Protein AF-A0A249SMS3-F1 (afdb_monomer_lite)

Radius of gyration: 42.86 Å; chains: 1; bounding box: 150×42×108 Å

Organism: NCBI:txid216427

pLDDT: mean 73.39, std 20.38, range [27.14, 96.44]

Structure (mmCIF, N/CA/C/O backbone):
data_AF-A0A249SMS3-F1
#
_entry.id   AF-A0A249SMS3-F1
#
loop_
_atom_site.group_PDB
_atom_site.id
_atom_site.type_symbol
_atom_site.label_atom_id
_atom_site.label_alt_id
_atom_site.label_comp_id
_atom_site.label_asym_id
_atom_site.label_entity_id
_atom_site.label_seq_id
_atom_site.pdbx_PDB_ins_code
_atom_site.Cartn_x
_atom_site.Cartn_y
_atom_site.Cartn_z
_atom_site.occupancy
_atom_site.B_iso_or_equiv
_atom_site.auth_seq_id
_atom_site.auth_comp_id
_atom_site.auth_asym_id
_atom_site.auth_atom_id
_atom_site.pdbx_PDB_model_num
ATOM 1 N N . MET A 1 1 ? 109.674 7.952 -11.706 1.00 45.69 1 MET A N 1
ATOM 2 C CA . MET A 1 1 ? 108.331 7.455 -11.327 1.00 45.69 1 MET A CA 1
ATOM 3 C C . MET A 1 1 ? 107.327 8.603 -11.365 1.00 45.69 1 MET A C 1
ATOM 5 O O . MET A 1 1 ? 107.267 9.386 -10.432 1.00 45.69 1 MET A O 1
ATOM 9 N N . LYS A 1 2 ? 106.579 8.745 -12.463 1.00 44.25 2 LYS A N 1
ATOM 10 C CA . LYS A 1 2 ? 105.416 9.639 -12.585 1.00 44.25 2 LYS A CA 1
ATOM 11 C C . LYS A 1 2 ? 104.343 8.857 -13.345 1.00 44.25 2 LYS A C 1
ATOM 13 O O . LYS A 1 2 ? 104.218 9.003 -14.556 1.00 44.25 2 LYS A O 1
ATOM 18 N N . LEU A 1 3 ? 103.621 7.968 -12.655 1.00 44.75 3 LEU A N 1
ATOM 19 C CA . LEU A 1 3 ? 102.312 7.555 -13.164 1.00 44.75 3 LEU A CA 1
ATOM 20 C C . LEU A 1 3 ? 101.447 8.816 -13.126 1.00 44.75 3 LEU A C 1
ATOM 22 O O . LEU A 1 3 ? 101.232 9.390 -12.060 1.00 44.75 3 LEU A O 1
ATOM 26 N N . SER A 1 4 ? 101.085 9.322 -14.303 1.00 55.12 4 SER A N 1
ATOM 27 C CA . SER A 1 4 ? 100.486 10.643 -14.439 1.00 55.12 4 SER A CA 1
ATOM 28 C C . SER A 1 4 ? 99.116 10.680 -13.761 1.00 55.12 4 SER A C 1
ATOM 30 O O . SER A 1 4 ? 98.306 9.762 -13.881 1.00 55.12 4 SER A O 1
ATOM 32 N N . PHE A 1 5 ? 98.854 11.777 -13.056 1.00 55.62 5 PHE A N 1
ATOM 33 C CA . PHE A 1 5 ? 97.565 12.138 -12.459 1.00 55.62 5 PHE A CA 1
ATOM 34 C C . PHE A 1 5 ? 96.371 11.882 -13.408 1.00 55.62 5 PHE A C 1
ATOM 36 O O . PHE A 1 5 ? 95.295 11.475 -12.979 1.00 55.62 5 PHE A O 1
ATOM 43 N N . ILE A 1 6 ? 96.599 12.000 -14.719 1.00 56.88 6 ILE A N 1
ATOM 44 C CA . ILE A 1 6 ? 95.637 11.722 -15.792 1.00 56.88 6 ILE A CA 1
ATOM 45 C C . ILE A 1 6 ? 95.166 10.256 -15.788 1.00 56.88 6 ILE A C 1
ATOM 47 O O . ILE A 1 6 ? 93.978 9.996 -15.976 1.00 56.88 6 ILE A O 1
ATOM 51 N N . THR A 1 7 ? 96.055 9.289 -15.551 1.00 60.09 7 THR A N 1
ATOM 52 C CA . THR A 1 7 ? 95.694 7.863 -15.495 1.00 60.09 7 THR A CA 1
ATOM 53 C C . THR A 1 7 ? 94.833 7.564 -14.269 1.00 60.09 7 THR A C 1
ATOM 55 O O . THR A 1 7 ? 93.869 6.805 -14.357 1.00 60.09 7 THR A O 1
ATOM 58 N N . TRP A 1 8 ? 95.113 8.217 -13.138 1.00 63.22 8 TRP A N 1
ATOM 59 C CA . TRP A 1 8 ? 94.315 8.077 -11.919 1.00 63.22 8 TRP A CA 1
ATOM 60 C C . TRP A 1 8 ? 92.911 8.683 -12.083 1.00 63.22 8 TRP A C 1
ATOM 62 O O . TRP A 1 8 ? 91.918 8.010 -11.807 1.00 63.22 8 TRP A O 1
ATOM 72 N N . VAL A 1 9 ? 92.810 9.889 -12.655 1.00 52.91 9 VAL A N 1
ATOM 73 C CA . VAL A 1 9 ? 91.525 10.557 -12.938 1.00 52.91 9 VAL A CA 1
ATOM 74 C C . VAL A 1 9 ? 90.678 9.762 -13.940 1.00 52.91 9 VAL A C 1
ATOM 76 O O . VAL A 1 9 ? 89.487 9.559 -13.705 1.00 52.91 9 VAL A O 1
ATOM 79 N N . LYS A 1 10 ? 91.272 9.221 -15.015 1.00 52.94 10 LYS A N 1
ATOM 80 C CA . LYS A 1 10 ? 90.552 8.349 -15.967 1.00 52.94 10 LYS A CA 1
ATOM 81 C C . LYS A 1 10 ? 90.029 7.073 -15.310 1.00 52.94 10 LYS A C 1
ATOM 83 O O . LYS A 1 10 ? 88.920 6.635 -15.611 1.00 52.94 10 LYS A O 1
ATOM 88 N N . THR A 1 11 ? 90.803 6.491 -14.396 1.00 61.78 11 THR A N 1
ATOM 89 C CA . THR A 1 11 ? 90.387 5.282 -13.674 1.00 61.78 11 THR A CA 1
ATOM 90 C C . THR A 1 11 ? 89.226 5.589 -12.730 1.00 61.78 11 THR A C 1
ATOM 92 O O . THR A 1 11 ? 88.257 4.835 -12.703 1.00 61.78 11 THR A O 1
ATOM 95 N N . LEU A 1 12 ? 89.270 6.727 -12.028 1.00 52.09 12 LEU A N 1
ATOM 96 C CA . LEU A 1 12 ? 88.206 7.178 -11.131 1.00 52.09 12 LEU A CA 1
ATOM 97 C C . LEU A 1 12 ? 86.899 7.486 -11.883 1.00 52.09 12 LEU A C 1
ATOM 99 O O . LEU A 1 12 ? 85.836 7.032 -11.464 1.00 52.09 12 LEU A O 1
ATOM 103 N N . IL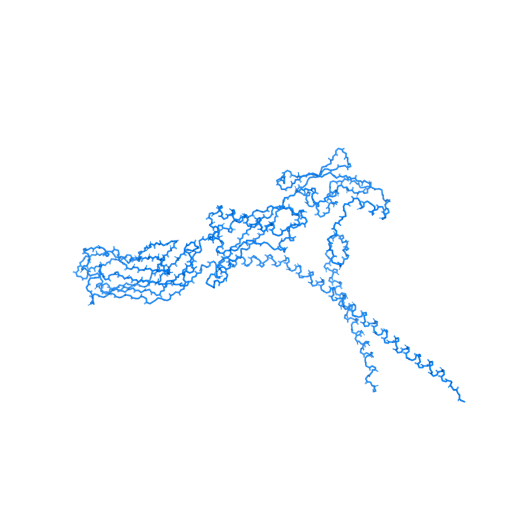E A 1 13 ? 86.976 8.178 -13.026 1.00 50.81 13 ILE A N 1
ATOM 104 C CA . ILE A 1 13 ? 85.814 8.483 -13.878 1.00 50.81 13 ILE A CA 1
ATOM 105 C C . ILE A 1 13 ? 85.187 7.196 -14.426 1.00 50.81 13 ILE A C 1
ATOM 107 O O . ILE A 1 13 ? 83.972 7.029 -14.346 1.00 50.81 13 ILE A O 1
ATOM 111 N N . ASN A 1 14 ? 85.993 6.240 -14.898 1.00 51.09 14 ASN A N 1
ATOM 112 C CA . ASN A 1 14 ? 85.477 4.946 -15.351 1.00 51.09 14 ASN A CA 1
ATOM 113 C C . ASN A 1 14 ? 84.823 4.146 -14.217 1.00 51.09 14 ASN A C 1
ATOM 115 O O . ASN A 1 14 ? 83.820 3.472 -14.444 1.00 51.09 14 ASN A O 1
ATOM 119 N N . LEU A 1 15 ? 85.343 4.227 -12.991 1.00 53.06 15 LEU A N 1
ATOM 120 C CA . LEU A 1 15 ? 84.762 3.548 -11.830 1.00 53.06 15 LEU A CA 1
ATOM 121 C C . LEU A 1 15 ? 83.429 4.178 -11.403 1.00 53.06 15 LEU A C 1
ATOM 123 O O . LEU A 1 15 ? 82.490 3.457 -11.056 1.00 53.06 15 LEU A O 1
ATOM 127 N N . LEU A 1 16 ? 83.330 5.508 -11.476 1.00 44.56 16 LEU A N 1
ATOM 128 C CA . LEU A 1 16 ? 82.106 6.257 -11.199 1.00 44.56 16 LEU A CA 1
ATOM 129 C C . LEU A 1 16 ? 81.044 6.015 -12.271 1.00 44.56 16 LEU A C 1
ATOM 131 O O . LEU A 1 16 ? 79.923 5.667 -11.917 1.00 44.56 16 LEU A O 1
ATOM 135 N N . LEU A 1 17 ? 81.401 6.075 -13.557 1.00 43.19 17 LEU A N 1
ATOM 136 C CA . LEU A 1 17 ? 80.495 5.755 -14.664 1.00 43.19 17 LEU A CA 1
ATOM 137 C C . LEU A 1 17 ? 80.003 4.309 -14.577 1.00 43.19 17 LEU A C 1
ATOM 139 O O . LEU A 1 17 ? 78.809 4.061 -14.692 1.00 43.19 17 LEU A O 1
ATOM 143 N N . LYS A 1 18 ? 80.883 3.349 -14.273 1.00 50.62 18 LYS A N 1
ATOM 144 C CA . LYS A 1 18 ? 80.493 1.940 -14.120 1.00 50.62 18 LYS A CA 1
ATOM 145 C C . LYS A 1 18 ? 79.547 1.720 -12.931 1.00 50.62 18 LYS A C 1
ATOM 147 O O . LYS A 1 18 ? 78.645 0.892 -13.026 1.00 50.62 18 LYS A O 1
ATOM 152 N N . LYS A 1 19 ? 79.698 2.479 -11.835 1.00 52.94 19 LYS A N 1
ATOM 153 C CA . LYS A 1 19 ? 78.732 2.497 -10.717 1.00 52.94 19 LYS A CA 1
ATOM 154 C C . LYS A 1 19 ? 77.411 3.177 -11.097 1.00 52.94 19 LYS A C 1
ATOM 156 O O . LYS A 1 19 ? 76.359 2.696 -10.683 1.00 52.94 19 LYS A O 1
ATOM 161 N N . LEU A 1 20 ? 77.455 4.247 -11.892 1.00 44.97 20 LEU A N 1
ATOM 162 C CA . LEU A 1 20 ? 76.277 4.999 -12.336 1.00 44.97 20 LEU A CA 1
ATOM 163 C C . LEU A 1 20 ? 75.428 4.186 -13.323 1.00 44.97 20 LEU A C 1
ATOM 165 O O . LEU A 1 20 ? 74.230 4.042 -13.111 1.00 44.97 20 LEU A O 1
ATOM 169 N N . PHE A 1 21 ? 76.052 3.560 -14.327 1.00 44.38 21 PHE A N 1
ATOM 170 C CA . PHE A 1 21 ? 75.379 2.679 -15.290 1.00 44.38 21 PHE A CA 1
ATOM 171 C C . PHE A 1 21 ? 74.795 1.427 -14.632 1.00 44.38 21 PHE A C 1
ATOM 173 O O . PHE A 1 21 ? 73.717 0.978 -15.014 1.00 44.38 21 PHE A O 1
ATOM 180 N N . LYS A 1 22 ? 75.456 0.890 -13.599 1.00 55.53 22 LYS A N 1
ATOM 181 C CA . LYS A 1 22 ? 74.915 -0.230 -12.825 1.00 55.53 22 LYS A CA 1
ATOM 182 C C . LYS A 1 22 ? 73.661 0.173 -12.035 1.00 55.53 22 LYS A C 1
ATOM 184 O O . LYS A 1 22 ? 72.674 -0.550 -12.083 1.00 55.53 22 LYS A O 1
ATOM 189 N N . LYS A 1 23 ? 73.668 1.347 -11.387 1.00 52.16 23 LYS A N 1
ATOM 190 C CA . LYS A 1 23 ? 72.482 1.891 -10.702 1.00 52.16 23 LYS A CA 1
ATOM 191 C C . LYS A 1 23 ? 71.347 2.241 -11.671 1.00 52.16 23 LYS A C 1
ATOM 193 O O . LYS A 1 23 ? 70.197 1.973 -11.357 1.00 52.16 23 LYS A O 1
ATOM 198 N N . LEU A 1 24 ? 71.653 2.791 -12.848 1.00 47.84 24 LEU A N 1
ATOM 199 C CA . LEU A 1 24 ? 70.661 3.078 -13.896 1.00 47.84 24 LEU A CA 1
ATOM 200 C C . LEU A 1 24 ? 70.004 1.801 -14.436 1.00 47.84 24 LEU A C 1
ATOM 202 O O . LEU A 1 24 ? 68.786 1.770 -14.579 1.00 47.84 24 LEU A O 1
ATOM 206 N N . GLY A 1 25 ? 70.778 0.735 -14.659 1.00 51.03 25 GLY A N 1
ATOM 207 C CA . GLY A 1 25 ? 70.236 -0.571 -15.046 1.00 51.03 25 GLY A CA 1
ATOM 208 C C . GLY A 1 25 ? 69.362 -1.202 -13.955 1.00 51.03 25 GLY A C 1
ATOM 209 O O . GLY A 1 25 ? 68.312 -1.759 -14.256 1.00 51.03 25 GLY A O 1
ATOM 210 N N . GLU A 1 26 ? 69.743 -1.068 -12.680 1.00 51.19 26 GLU A N 1
ATOM 211 C CA . GLU A 1 26 ? 68.935 -1.535 -11.541 1.00 51.19 26 GLU A CA 1
ATOM 212 C C . GLU A 1 26 ? 67.618 -0.740 -11.402 1.00 51.19 26 GLU A C 1
ATOM 214 O O . GLU A 1 26 ? 66.574 -1.338 -11.148 1.00 51.19 26 GLU A O 1
ATOM 219 N N . ILE A 1 27 ? 67.633 0.576 -11.656 1.00 51.16 27 ILE A N 1
ATOM 220 C CA . ILE A 1 27 ? 66.433 1.437 -11.655 1.00 51.16 27 ILE A CA 1
ATOM 221 C C . ILE A 1 27 ? 65.504 1.116 -12.836 1.00 51.16 27 ILE A C 1
ATOM 223 O O . ILE A 1 27 ? 64.293 1.042 -12.650 1.00 51.16 27 ILE A O 1
ATOM 227 N N . GLN A 1 28 ? 66.044 0.875 -14.036 1.00 46.78 28 GLN A N 1
ATOM 228 C CA . GLN A 1 28 ? 65.245 0.481 -15.204 1.00 46.78 28 GLN A CA 1
ATOM 229 C C . GLN A 1 28 ? 64.568 -0.880 -15.008 1.00 46.78 28 GLN A C 1
ATOM 231 O O . GLN A 1 28 ? 63.399 -1.038 -15.351 1.00 46.78 28 GLN A O 1
ATOM 236 N N . VAL A 1 29 ? 65.265 -1.846 -14.400 1.00 50.53 29 VAL A N 1
ATOM 237 C CA . VAL A 1 29 ? 64.677 -3.146 -14.041 1.00 50.53 29 VAL A CA 1
ATOM 238 C C . VAL A 1 29 ? 63.591 -2.982 -12.972 1.00 50.53 29 VAL A C 1
ATOM 240 O O . VAL A 1 29 ? 62.554 -3.633 -13.060 1.00 50.53 29 VAL A O 1
ATOM 243 N N . PHE A 1 30 ? 63.782 -2.089 -11.998 1.00 43.78 30 PHE A N 1
ATOM 244 C CA . PHE A 1 30 ? 62.780 -1.802 -10.967 1.00 43.78 30 PHE A CA 1
ATOM 245 C C . PHE A 1 30 ? 61.516 -1.133 -11.541 1.00 43.78 30 PHE A C 1
ATOM 247 O O . PHE A 1 30 ? 60.407 -1.544 -11.210 1.00 43.78 30 PHE A O 1
ATOM 254 N N . LEU A 1 31 ? 61.669 -0.172 -12.460 1.00 45.03 31 LEU A N 1
ATOM 255 C CA . LEU A 1 31 ? 60.552 0.470 -13.170 1.00 45.03 31 LEU A CA 1
ATOM 256 C C . LEU A 1 31 ? 59.789 -0.511 -14.069 1.00 45.03 31 LEU A C 1
ATOM 258 O O . LEU A 1 31 ? 58.562 -0.484 -14.092 1.00 45.03 31 LEU A O 1
ATOM 262 N N . LEU A 1 32 ? 60.496 -1.422 -14.747 1.00 47.72 32 LEU A N 1
ATOM 263 C CA . LEU A 1 32 ? 59.873 -2.515 -15.498 1.00 47.72 32 LEU A CA 1
ATOM 264 C C . LEU A 1 32 ? 59.049 -3.423 -14.576 1.00 47.72 32 LEU A C 1
ATOM 266 O O . LEU A 1 32 ? 57.914 -3.741 -14.908 1.00 47.72 32 LEU A O 1
ATOM 270 N N . ILE A 1 33 ? 59.566 -3.803 -13.404 1.00 51.22 33 ILE A N 1
ATOM 271 C CA . ILE A 1 33 ? 58.821 -4.632 -12.440 1.00 51.22 33 ILE A CA 1
ATOM 272 C C . ILE A 1 33 ? 57.549 -3.921 -11.953 1.00 51.22 33 ILE A C 1
ATOM 274 O O . ILE A 1 33 ? 56.513 -4.571 -11.840 1.00 51.22 33 ILE A O 1
ATOM 278 N N . ILE A 1 34 ? 57.598 -2.606 -11.712 1.00 48.22 34 ILE A N 1
ATOM 279 C CA . ILE A 1 34 ? 56.418 -1.817 -11.319 1.00 48.22 34 ILE A CA 1
ATOM 280 C C . ILE A 1 34 ? 55.401 -1.744 -12.465 1.00 48.22 34 ILE A C 1
ATOM 282 O O . ILE A 1 34 ? 54.234 -2.052 -12.245 1.00 48.22 34 ILE A O 1
ATOM 286 N N . MET A 1 35 ? 55.833 -1.432 -13.693 1.00 46.22 35 MET A N 1
ATOM 287 C CA . MET A 1 35 ? 54.940 -1.390 -14.861 1.00 46.22 35 MET A CA 1
ATOM 288 C C . MET A 1 35 ? 54.273 -2.742 -15.138 1.00 46.22 35 MET A C 1
ATOM 290 O O . MET A 1 35 ? 53.069 -2.801 -15.376 1.00 46.22 35 MET A O 1
ATOM 294 N N . TRP A 1 36 ? 55.031 -3.841 -15.087 1.00 50.03 36 TRP A N 1
ATOM 295 C CA . TRP A 1 36 ? 54.475 -5.186 -15.253 1.00 50.03 36 TRP A CA 1
ATOM 296 C C . TRP A 1 36 ? 53.565 -5.580 -14.082 1.00 50.03 36 TRP A C 1
ATOM 298 O O . TRP A 1 36 ? 52.571 -6.273 -14.295 1.00 50.03 36 TRP A O 1
ATOM 308 N N . GLY A 1 37 ? 53.865 -5.111 -12.867 1.00 49.41 37 GLY A N 1
ATOM 309 C CA . GLY A 1 37 ? 53.006 -5.257 -11.694 1.00 49.41 37 GLY A CA 1
ATOM 310 C C . GLY A 1 37 ? 51.650 -4.575 -11.877 1.00 49.41 37 GLY A C 1
ATOM 311 O O . GLY A 1 37 ? 50.627 -5.224 -11.673 1.00 49.41 37 GLY A O 1
ATOM 312 N N . ASP A 1 38 ? 51.634 -3.323 -12.340 1.00 47.28 38 ASP A N 1
ATOM 313 C CA . ASP A 1 38 ? 50.405 -2.563 -12.609 1.00 47.28 38 ASP A CA 1
ATOM 314 C C . ASP A 1 38 ? 49.567 -3.186 -13.730 1.00 47.28 38 ASP A C 1
ATOM 316 O O . ASP A 1 38 ? 48.347 -3.299 -13.603 1.00 47.28 38 ASP A O 1
ATOM 320 N N . ILE A 1 39 ? 50.203 -3.653 -14.810 1.00 54.12 39 ILE A N 1
ATOM 321 C CA . ILE A 1 39 ? 49.509 -4.351 -15.904 1.00 54.12 39 ILE A CA 1
ATOM 322 C C . ILE A 1 39 ? 48.870 -5.649 -15.391 1.00 54.12 39 ILE A C 1
ATOM 324 O O . ILE A 1 39 ? 47.701 -5.915 -15.668 1.00 54.12 39 ILE A O 1
ATOM 328 N N . MET A 1 40 ? 49.598 -6.439 -14.595 1.00 53.28 40 MET A N 1
ATOM 329 C CA . MET A 1 40 ? 49.057 -7.665 -14.001 1.00 53.28 40 MET A CA 1
ATOM 330 C C . MET A 1 40 ? 47.921 -7.372 -13.014 1.00 53.28 40 MET A C 1
ATOM 332 O O . MET A 1 40 ? 46.937 -8.110 -12.991 1.00 53.28 40 MET A O 1
ATOM 336 N N . LEU A 1 41 ? 48.006 -6.282 -12.245 1.00 54.97 41 LEU A N 1
ATOM 337 C CA . LEU A 1 41 ? 46.949 -5.867 -11.321 1.00 54.97 41 LEU A CA 1
ATOM 338 C C . LEU A 1 41 ? 45.671 -5.470 -12.071 1.00 54.97 41 LEU A C 1
ATOM 340 O O . LEU A 1 41 ? 44.586 -5.909 -11.695 1.00 54.97 41 LEU A O 1
ATOM 344 N N . LYS A 1 42 ? 45.802 -4.705 -13.165 1.00 52.22 42 LYS A N 1
ATOM 345 C CA . LYS A 1 42 ? 44.684 -4.322 -14.044 1.00 52.22 42 LYS A CA 1
ATOM 346 C C . LYS A 1 42 ? 44.024 -5.542 -14.688 1.00 52.22 42 LYS A C 1
ATOM 348 O O . LYS A 1 42 ? 42.802 -5.648 -14.665 1.00 52.22 42 LYS A O 1
ATOM 353 N N . ILE A 1 43 ? 44.810 -6.508 -15.172 1.00 59.06 43 ILE A N 1
ATOM 354 C CA . ILE A 1 43 ? 44.292 -7.769 -15.731 1.00 59.06 43 ILE A CA 1
ATOM 355 C C . ILE A 1 43 ? 43.533 -8.573 -14.665 1.00 59.06 43 ILE A C 1
ATOM 357 O O . ILE A 1 43 ? 42.436 -9.061 -14.931 1.00 59.06 43 ILE A O 1
ATOM 361 N N . ILE A 1 44 ? 44.066 -8.679 -13.442 1.00 61.50 44 ILE A N 1
ATOM 362 C CA . ILE A 1 44 ? 43.368 -9.331 -12.322 1.00 61.50 44 ILE A CA 1
ATOM 363 C C . ILE A 1 44 ? 42.052 -8.603 -12.009 1.00 61.50 44 ILE A C 1
ATOM 365 O O . ILE A 1 44 ? 41.032 -9.258 -11.802 1.00 61.50 44 ILE A O 1
ATOM 369 N N . PHE A 1 45 ? 42.040 -7.268 -12.036 1.00 52.31 45 PHE A N 1
ATOM 370 C CA . PHE A 1 45 ? 40.836 -6.467 -11.804 1.00 52.31 45 PHE A CA 1
ATOM 371 C C . PHE A 1 45 ? 39.772 -6.671 -12.893 1.00 52.31 45 PHE A C 1
ATOM 373 O O . PHE A 1 45 ? 38.594 -6.832 -12.570 1.00 52.31 45 PHE A O 1
ATOM 380 N N . ILE A 1 46 ? 40.175 -6.742 -14.167 1.00 57.09 46 ILE A N 1
ATOM 381 C CA . ILE A 1 46 ? 39.297 -7.049 -15.313 1.00 57.09 46 ILE A CA 1
ATOM 382 C C . ILE A 1 46 ? 38.710 -8.462 -15.186 1.00 57.09 46 ILE A C 1
ATOM 384 O O . ILE A 1 46 ? 37.524 -8.683 -15.430 1.00 57.09 46 ILE A O 1
ATOM 388 N N . ILE A 1 47 ? 39.515 -9.431 -14.745 1.00 57.41 47 ILE A N 1
ATOM 389 C CA . ILE A 1 47 ? 39.053 -10.803 -14.516 1.00 57.41 47 ILE A CA 1
ATOM 390 C C . ILE A 1 47 ? 38.038 -10.838 -13.362 1.00 57.41 47 ILE A C 1
ATOM 392 O O . ILE A 1 47 ? 36.956 -11.401 -13.521 1.00 57.41 47 ILE A O 1
ATOM 396 N N . ILE A 1 48 ? 38.335 -10.197 -12.226 1.00 55.62 48 ILE A N 1
ATOM 397 C CA . ILE A 1 48 ? 37.424 -10.129 -11.071 1.00 55.62 48 ILE A CA 1
ATOM 398 C C . ILE A 1 48 ? 36.105 -9.434 -11.447 1.00 55.62 48 ILE A C 1
ATOM 400 O O . ILE A 1 48 ? 35.041 -9.935 -11.085 1.00 55.62 48 ILE A O 1
ATOM 404 N N . SER A 1 49 ? 36.146 -8.341 -12.212 1.00 46.56 49 SER A N 1
ATOM 405 C CA . SER A 1 49 ? 34.948 -7.610 -12.667 1.00 46.56 49 SER A CA 1
ATOM 406 C C . SER A 1 49 ? 34.115 -8.382 -13.704 1.00 46.56 49 SER A C 1
ATOM 408 O O . SER A 1 49 ? 32.880 -8.346 -13.667 1.00 46.56 49 SER A O 1
ATOM 410 N N . CYS A 1 50 ? 34.751 -9.178 -14.567 1.00 44.16 50 CYS A N 1
ATOM 411 C CA . CYS A 1 50 ? 34.053 -10.143 -15.422 1.00 44.16 50 CYS A CA 1
ATOM 412 C C . CYS A 1 50 ? 33.348 -11.245 -14.601 1.00 44.16 50 CYS A C 1
ATOM 414 O O . CYS A 1 50 ? 32.232 -11.645 -14.932 1.00 44.16 50 CYS A O 1
ATOM 416 N N . PHE A 1 51 ? 33.953 -11.726 -13.509 1.00 46.28 51 PHE A N 1
ATOM 417 C CA . PHE A 1 51 ? 33.334 -12.745 -12.649 1.00 46.28 51 PHE A CA 1
ATOM 418 C C . PHE A 1 51 ? 32.224 -12.187 -11.743 1.00 46.28 51 PHE A C 1
ATOM 420 O O . PHE A 1 51 ? 31.228 -12.878 -11.516 1.00 46.28 51 PHE A O 1
ATOM 427 N N . THR A 1 52 ? 32.330 -10.944 -11.260 1.00 45.06 52 THR A N 1
ATOM 428 C CA . THR A 1 52 ? 31.259 -10.314 -10.467 1.00 45.06 52 THR A CA 1
ATOM 429 C C . THR A 1 52 ? 30.046 -9.953 -11.325 1.00 45.06 52 THR A C 1
ATOM 431 O O . THR A 1 52 ? 28.921 -10.215 -10.907 1.00 45.06 52 THR A O 1
ATOM 434 N N . SER A 1 53 ? 30.235 -9.468 -12.557 1.00 34.66 53 SER A N 1
ATOM 435 C CA . SER A 1 53 ? 29.130 -9.202 -13.500 1.00 34.66 53 SER A CA 1
ATOM 436 C C . SER A 1 53 ? 28.390 -10.472 -13.954 1.00 34.66 53 SER A C 1
ATOM 438 O O . SER A 1 53 ? 27.166 -10.450 -14.113 1.00 34.66 53 SER A O 1
ATOM 440 N N . LEU A 1 54 ? 29.088 -11.610 -14.075 1.00 40.09 54 LEU A N 1
ATOM 441 C CA . LEU A 1 54 ? 28.470 -12.914 -14.359 1.00 40.09 54 LEU A CA 1
ATOM 442 C C . LEU A 1 54 ? 27.665 -13.477 -13.174 1.00 40.09 54 LEU A C 1
ATOM 444 O O . LEU A 1 54 ? 26.619 -14.083 -13.405 1.00 40.09 54 LEU A O 1
ATOM 448 N N . ASN A 1 55 ? 28.086 -13.232 -11.927 1.00 29.12 55 ASN A N 1
ATOM 449 C CA . ASN A 1 55 ? 27.334 -13.639 -10.728 1.00 29.12 55 ASN A CA 1
ATOM 450 C C . ASN A 1 55 ? 26.130 -12.730 -10.418 1.00 29.12 55 ASN A C 1
ATOM 452 O O . ASN A 1 55 ? 25.143 -13.190 -9.844 1.00 29.12 55 ASN A O 1
ATOM 456 N N . ILE A 1 56 ? 26.159 -11.459 -10.835 1.00 39.25 56 ILE A N 1
ATOM 457 C CA . ILE A 1 56 ? 25.010 -10.549 -10.694 1.00 39.25 56 ILE A CA 1
ATOM 458 C C . ILE A 1 56 ? 23.849 -11.009 -11.591 1.00 39.25 56 ILE A C 1
ATOM 460 O O . ILE A 1 56 ? 22.693 -10.993 -11.176 1.00 39.25 56 ILE A O 1
ATOM 464 N N . ARG A 1 57 ? 24.120 -11.513 -12.802 1.00 33.53 57 ARG A N 1
ATOM 465 C CA . ARG A 1 57 ? 23.051 -11.895 -13.745 1.00 33.53 57 ARG A CA 1
ATOM 466 C C . ARG A 1 57 ? 22.287 -13.166 -13.345 1.00 33.53 57 ARG A C 1
ATOM 468 O O . ARG A 1 57 ? 21.145 -13.343 -13.771 1.00 33.53 57 ARG A O 1
ATOM 475 N N . THR A 1 58 ? 22.887 -14.039 -12.536 1.00 28.62 58 THR A N 1
ATOM 476 C CA . THR A 1 58 ? 22.284 -15.304 -12.080 1.00 28.62 58 THR A CA 1
ATOM 477 C C . 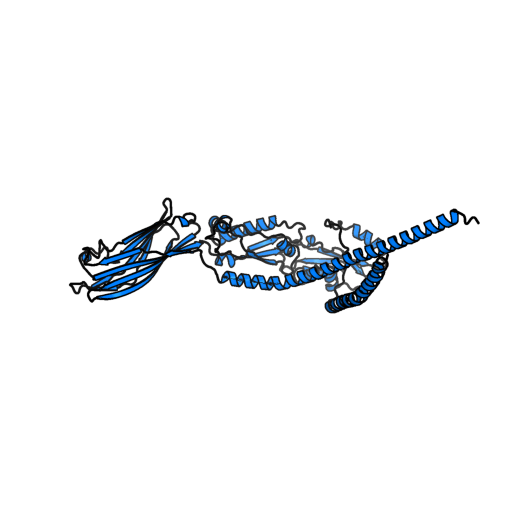THR A 1 58 ? 21.653 -15.217 -10.689 1.00 28.62 58 THR A C 1
ATOM 479 O O . THR A 1 58 ? 20.641 -15.884 -10.471 1.00 28.62 58 THR A O 1
ATOM 482 N N . ASN A 1 59 ? 22.151 -14.362 -9.787 1.00 27.58 59 ASN A N 1
ATOM 483 C CA . ASN A 1 59 ? 21.573 -14.206 -8.442 1.00 27.58 59 ASN A CA 1
ATOM 484 C C . ASN A 1 59 ? 20.441 -13.172 -8.357 1.00 27.58 59 ASN A C 1
ATOM 486 O O . ASN A 1 59 ? 19.511 -13.373 -7.579 1.00 27.58 59 ASN A O 1
ATOM 490 N N . VAL A 1 60 ? 20.404 -12.155 -9.230 1.00 37.28 60 VAL A N 1
ATOM 491 C CA . VAL A 1 60 ? 19.317 -11.149 -9.222 1.00 37.28 60 VAL A CA 1
ATOM 492 C C . VAL A 1 60 ? 17.935 -11.775 -9.458 1.00 37.28 60 VAL A C 1
ATOM 494 O O . VAL A 1 60 ? 16.942 -11.271 -8.950 1.00 37.28 60 VAL A O 1
ATOM 497 N N . LYS A 1 61 ? 17.838 -12.907 -10.174 1.00 34.59 61 LYS A N 1
ATOM 498 C CA . LYS A 1 61 ? 16.555 -13.610 -10.374 1.00 34.59 61 LYS A CA 1
ATOM 499 C C . LYS A 1 61 ? 16.119 -14.476 -9.190 1.00 34.59 61 LYS A C 1
ATOM 501 O O . LYS A 1 61 ? 14.927 -14.751 -9.088 1.00 34.59 61 LYS A O 1
ATOM 506 N N . LYS A 1 62 ? 17.042 -14.940 -8.341 1.00 34.16 62 LYS A N 1
ATOM 507 C CA . LYS A 1 62 ? 16.699 -15.777 -7.181 1.00 34.16 62 LYS A CA 1
ATOM 508 C C . LYS A 1 62 ? 16.385 -14.927 -5.957 1.00 34.16 62 LYS A C 1
ATOM 510 O O . LYS A 1 62 ? 15.331 -15.149 -5.374 1.00 34.16 62 LYS A O 1
ATOM 515 N N . ASP A 1 63 ? 17.199 -13.913 -5.672 1.00 32.53 63 ASP A N 1
ATOM 516 C CA . ASP A 1 63 ? 17.034 -13.084 -4.471 1.00 32.53 63 ASP A CA 1
ATOM 517 C C . ASP A 1 63 ? 15.759 -12.222 -4.531 1.00 32.53 63 ASP A C 1
ATOM 519 O O . ASP A 1 63 ? 15.009 -12.163 -3.558 1.00 32.53 63 ASP A O 1
ATOM 523 N N . LEU A 1 64 ? 15.409 -11.670 -5.707 1.00 38.69 64 LEU A N 1
ATOM 524 C CA . LEU A 1 64 ? 14.163 -10.901 -5.867 1.00 38.69 64 LEU A CA 1
ATOM 525 C C . LEU A 1 64 ? 12.910 -11.750 -5.605 1.00 38.69 64 LEU A C 1
ATOM 527 O O . LEU A 1 64 ? 11.930 -11.255 -5.060 1.00 38.69 64 LEU A O 1
ATOM 531 N N . VAL A 1 65 ? 12.900 -13.017 -6.030 1.00 38.03 65 VAL A N 1
ATOM 532 C CA . VAL A 1 65 ? 11.704 -13.871 -5.940 1.00 38.03 65 VAL A CA 1
ATOM 533 C C . VAL A 1 65 ? 11.493 -14.372 -4.509 1.00 38.03 65 VAL A C 1
ATOM 535 O O . VAL A 1 65 ? 10.346 -14.430 -4.062 1.00 38.03 65 VAL A O 1
ATOM 538 N N . THR A 1 66 ? 12.570 -14.665 -3.772 1.00 33.44 66 THR A N 1
ATOM 539 C CA . THR A 1 66 ? 12.498 -15.050 -2.354 1.00 33.44 66 THR A CA 1
ATOM 540 C C . THR A 1 66 ? 12.104 -13.891 -1.438 1.00 33.44 66 THR A C 1
ATOM 542 O O . THR A 1 66 ? 11.277 -14.097 -0.550 1.00 33.44 66 THR A O 1
ATOM 545 N N . ASP A 1 67 ? 12.588 -12.669 -1.682 1.00 40.06 67 ASP A N 1
ATOM 546 C CA . ASP A 1 67 ? 12.196 -11.497 -0.881 1.00 40.06 67 ASP A CA 1
ATOM 547 C C . ASP A 1 67 ? 10.720 -11.122 -1.097 1.00 40.06 67 ASP A C 1
ATOM 549 O O . ASP A 1 67 ? 9.994 -10.823 -0.148 1.00 40.06 67 ASP A O 1
ATOM 553 N N . ILE A 1 68 ? 10.228 -11.232 -2.336 1.00 45.88 68 ILE A N 1
ATOM 554 C CA . ILE A 1 68 ? 8.828 -10.942 -2.682 1.00 45.88 68 ILE A CA 1
ATOM 555 C C . ILE A 1 68 ? 7.852 -11.939 -2.033 1.00 45.88 68 ILE A C 1
ATOM 557 O O . ILE A 1 68 ? 6.750 -11.546 -1.647 1.00 45.88 68 ILE A O 1
ATOM 561 N N . GLN A 1 69 ? 8.209 -13.224 -1.943 1.00 40.94 69 GLN A N 1
ATOM 562 C CA . GLN A 1 69 ? 7.337 -14.239 -1.336 1.00 40.94 69 GLN A CA 1
ATOM 563 C C . GLN A 1 69 ? 7.301 -14.131 0.195 1.00 40.94 69 GLN A C 1
ATOM 565 O O . GLN A 1 69 ? 6.235 -14.310 0.781 1.00 40.94 69 GLN A O 1
ATOM 570 N N . ASN A 1 70 ? 8.418 -13.760 0.831 1.00 41.72 70 ASN A N 1
ATOM 571 C CA . ASN A 1 70 ? 8.483 -13.558 2.280 1.00 41.72 70 ASN A CA 1
ATOM 572 C C . ASN A 1 70 ? 7.781 -12.266 2.737 1.00 41.72 70 ASN A C 1
ATOM 574 O O . ASN A 1 70 ? 7.119 -12.274 3.772 1.00 41.72 70 ASN A O 1
ATOM 578 N N . GLU A 1 71 ? 7.853 -11.170 1.968 1.00 49.16 71 GLU A N 1
ATOM 579 C CA . GLU A 1 71 ? 7.142 -9.923 2.308 1.00 49.16 71 GLU A CA 1
ATOM 580 C C . GLU A 1 71 ? 5.614 -10.066 2.204 1.00 49.16 71 GLU A C 1
ATOM 582 O O . GLU A 1 71 ? 4.889 -9.439 2.974 1.00 49.16 71 GLU A O 1
ATOM 587 N N . LYS A 1 72 ? 5.110 -10.923 1.301 1.00 47.53 72 LYS A N 1
ATOM 588 C CA . LYS A 1 72 ? 3.669 -11.193 1.179 1.00 47.53 72 LYS A CA 1
ATOM 589 C C . LYS A 1 72 ? 3.088 -12.063 2.294 1.00 47.53 72 LYS A C 1
ATOM 591 O O . LYS A 1 72 ? 1.875 -12.098 2.458 1.00 47.53 72 LYS A O 1
ATOM 596 N N . ALA A 1 73 ? 3.910 -12.794 3.039 1.00 46.41 73 ALA A N 1
ATOM 597 C CA . ALA A 1 73 ? 3.424 -13.652 4.120 1.00 46.41 73 ALA A CA 1
ATOM 598 C C . ALA A 1 73 ? 3.162 -12.878 5.430 1.00 46.41 73 ALA A C 1
ATOM 600 O O . ALA A 1 73 ? 2.481 -13.397 6.307 1.00 46.41 73 ALA A O 1
ATOM 601 N N . ASN A 1 74 ? 3.649 -11.633 5.543 1.00 51.09 74 ASN A N 1
ATOM 602 C CA . ASN A 1 74 ? 3.652 -10.838 6.778 1.00 51.09 74 ASN A CA 1
ATOM 603 C C . ASN A 1 74 ? 2.882 -9.509 6.641 1.00 51.09 74 ASN A C 1
ATOM 605 O O . ASN A 1 74 ? 3.331 -8.473 7.137 1.00 51.09 74 ASN A O 1
ATOM 609 N N . TYR A 1 75 ? 1.736 -9.503 5.951 1.00 65.31 75 TYR A N 1
ATOM 610 C CA . TYR A 1 75 ? 0.839 -8.341 5.963 1.00 65.31 75 TYR A CA 1
ATOM 611 C C . TYR A 1 75 ? 0.185 -8.208 7.346 1.00 65.31 75 TYR A C 1
ATOM 613 O O . TYR A 1 75 ? -0.899 -8.736 7.582 1.00 65.31 75 TYR A O 1
ATOM 621 N N . GLU A 1 76 ? 0.828 -7.490 8.263 1.00 73.62 76 GLU A N 1
ATOM 622 C CA . GLU A 1 76 ? 0.213 -7.102 9.532 1.00 73.62 76 GLU A CA 1
ATOM 623 C C . GLU A 1 76 ? -0.063 -5.600 9.553 1.00 73.62 76 GLU A C 1
ATOM 625 O O . GLU A 1 76 ? 0.815 -4.768 9.304 1.00 73.62 76 GLU A O 1
ATOM 630 N N . ASN A 1 77 ? -1.311 -5.249 9.863 1.00 86.56 77 ASN A N 1
ATOM 631 C CA . ASN A 1 77 ? -1.678 -3.869 10.143 1.00 86.56 77 ASN A CA 1
ATOM 632 C C . ASN A 1 77 ? -1.003 -3.415 11.446 1.00 86.56 77 ASN A C 1
ATOM 634 O O . ASN A 1 77 ? -0.912 -4.205 12.388 1.00 86.56 77 ASN A O 1
ATOM 638 N N . PRO A 1 78 ? -0.536 -2.159 11.537 1.00 89.69 78 PRO A N 1
ATOM 639 C CA . PRO A 1 78 ? 0.054 -1.645 12.761 1.00 89.69 78 PRO A CA 1
ATOM 640 C C . PRO A 1 78 ? -0.990 -1.655 13.878 1.00 89.69 78 PRO A C 1
ATOM 642 O O . PRO A 1 78 ? -2.099 -1.134 13.722 1.00 89.69 78 PRO A O 1
ATOM 645 N N . PHE A 1 79 ? -0.621 -2.263 15.001 1.00 91.81 79 PHE A N 1
ATOM 646 C CA . PHE A 1 79 ? -1.475 -2.390 16.170 1.00 91.81 79 PHE A CA 1
ATOM 647 C C . PHE A 1 79 ? -0.707 -2.076 17.451 1.00 91.81 79 PHE A C 1
ATOM 649 O O . PHE A 1 79 ? 0.513 -2.248 17.521 1.00 91.81 79 PHE A O 1
ATOM 656 N N . GLU A 1 80 ? -1.440 -1.644 18.471 1.00 91.44 80 GLU A N 1
ATOM 657 C CA . GLU A 1 80 ? -0.940 -1.468 19.830 1.00 91.44 80 GLU A CA 1
ATOM 658 C C . GLU A 1 80 ? -1.833 -2.232 20.807 1.00 91.44 80 GLU A C 1
ATOM 660 O O . GLU A 1 80 ? -3.061 -2.179 20.717 1.00 91.44 80 GLU A O 1
ATOM 665 N N . ASP A 1 81 ? -1.197 -2.968 21.715 1.00 92.38 81 ASP A N 1
ATOM 666 C CA . ASP A 1 81 ? -1.861 -3.746 22.753 1.00 92.38 81 ASP A CA 1
ATOM 667 C C . ASP A 1 81 ? -1.777 -2.992 24.083 1.00 92.38 81 ASP A C 1
ATOM 669 O O . ASP A 1 81 ? -0.688 -2.683 24.565 1.00 92.38 81 ASP A O 1
ATOM 673 N N . TYR A 1 82 ? -2.927 -2.763 24.704 1.00 90.62 82 TYR A N 1
ATOM 674 C CA . TYR A 1 82 ? -3.060 -2.163 26.023 1.00 90.62 82 TYR A CA 1
ATOM 675 C C . TYR A 1 82 ? -3.586 -3.203 27.004 1.00 90.62 82 TYR A C 1
ATOM 677 O O . TYR A 1 82 ? -4.606 -3.848 26.751 1.00 90.62 82 TYR A O 1
ATOM 685 N N . ALA A 1 83 ? -2.907 -3.345 28.141 1.00 89.19 83 ALA A N 1
ATOM 686 C CA . ALA A 1 83 ? -3.484 -4.024 29.291 1.00 89.19 83 ALA A CA 1
ATOM 687 C C . ALA A 1 83 ? -4.561 -3.118 29.900 1.00 89.19 83 ALA A C 1
ATOM 689 O O . ALA A 1 83 ? -4.329 -1.925 30.111 1.00 89.19 83 ALA A O 1
ATOM 690 N N . LEU A 1 84 ? -5.737 -3.682 30.153 1.00 86.88 84 LEU A N 1
ATOM 691 C CA . LEU A 1 84 ? -6.833 -3.011 30.837 1.00 86.88 84 LEU A CA 1
ATOM 692 C C . LEU A 1 84 ? -7.090 -3.723 32.167 1.00 86.88 84 LEU A C 1
ATOM 694 O O . LEU A 1 84 ? -6.986 -4.940 32.254 1.00 86.88 84 LEU A O 1
ATOM 698 N N . GLU A 1 85 ? -7.439 -2.951 33.193 1.00 81.38 85 GLU A N 1
ATOM 699 C CA . GLU A 1 85 ? -7.889 -3.458 34.499 1.00 81.38 85 GLU A CA 1
ATOM 700 C C . GLU A 1 85 ? -9.261 -2.854 34.824 1.00 81.38 85 GLU A C 1
ATOM 702 O O . GLU A 1 85 ? -9.505 -2.282 35.887 1.00 81.38 85 GLU A O 1
ATOM 707 N N . ILE A 1 86 ? -10.165 -2.899 33.843 1.00 85.69 86 ILE A N 1
ATOM 708 C CA . ILE A 1 86 ? -11.521 -2.377 34.003 1.00 85.69 86 ILE A CA 1
ATOM 709 C C . ILE A 1 86 ? -12.396 -3.525 34.476 1.00 85.69 86 ILE A C 1
ATOM 711 O O . ILE A 1 86 ? -12.831 -4.354 33.678 1.00 85.69 86 ILE A O 1
ATOM 715 N N . GLN A 1 87 ? -12.668 -3.548 35.776 1.00 84.81 87 GLN A N 1
ATOM 716 C CA . GLN A 1 87 ? -13.537 -4.531 36.402 1.00 84.81 87 GLN A CA 1
ATOM 717 C C . GLN A 1 87 ? -14.764 -3.852 36.995 1.00 84.81 87 GLN A C 1
ATOM 719 O O . GLN A 1 87 ? -14.684 -2.785 37.607 1.00 84.81 87 GLN A O 1
ATOM 724 N N . ASN A 1 88 ? -15.907 -4.508 36.851 1.00 84.12 88 ASN A N 1
ATOM 725 C CA . ASN A 1 88 ? -17.109 -4.135 37.572 1.00 84.12 88 ASN A CA 1
ATOM 726 C C . ASN A 1 88 ? -17.754 -5.377 38.174 1.00 84.12 88 ASN A C 1
ATOM 728 O O . ASN A 1 88 ? -17.898 -6.409 37.514 1.00 84.12 88 ASN A O 1
ATOM 732 N N . GLU A 1 89 ? -18.185 -5.247 39.422 1.00 82.31 89 GLU A N 1
ATOM 733 C CA . GLU A 1 89 ? -18.848 -6.304 40.167 1.00 82.31 89 GLU A CA 1
ATOM 734 C C . GLU A 1 89 ? -20.196 -5.821 40.683 1.00 82.31 89 GLU A C 1
ATOM 736 O O . GLU A 1 89 ? -20.326 -4.773 41.312 1.00 82.31 89 GLU A O 1
ATOM 741 N N . GLN A 1 90 ? -21.213 -6.636 40.450 1.00 73.88 90 GLN A N 1
ATOM 742 C CA . GLN A 1 90 ? -22.583 -6.396 40.863 1.00 73.88 90 GLN A CA 1
ATOM 743 C C . GLN A 1 90 ? -23.004 -7.538 41.781 1.00 73.88 90 GLN A C 1
ATOM 745 O O . GLN A 1 90 ? -23.012 -8.705 41.389 1.00 73.88 90 GLN A O 1
ATOM 750 N N . ASN A 1 91 ? -23.378 -7.203 43.016 1.00 69.75 91 ASN A N 1
ATOM 751 C CA . ASN A 1 91 ? -23.884 -8.162 43.992 1.00 69.75 91 ASN A CA 1
ATOM 752 C C . ASN A 1 91 ? -25.223 -7.674 44.556 1.00 69.75 91 ASN A C 1
ATOM 754 O O . ASN A 1 91 ? -25.357 -6.511 44.941 1.00 69.75 91 ASN A O 1
ATOM 758 N N . VAL A 1 92 ? -26.186 -8.594 44.661 1.00 63.50 92 VAL A N 1
ATOM 759 C CA . VAL A 1 92 ? -27.518 -8.379 45.253 1.00 63.50 92 VAL A CA 1
ATOM 760 C C . VAL A 1 92 ? -27.463 -7.738 46.647 1.00 63.50 92 VAL A C 1
ATOM 762 O O . VAL A 1 92 ? -28.404 -7.048 47.035 1.00 63.50 92 VAL A O 1
ATOM 765 N N . ILE A 1 93 ? -26.396 -7.980 47.414 1.00 53.88 93 ILE A N 1
ATOM 766 C CA . ILE A 1 93 ? -26.299 -7.593 48.830 1.00 53.88 93 ILE A CA 1
ATOM 767 C C . ILE A 1 93 ? -25.979 -6.099 49.016 1.00 53.88 93 ILE A C 1
ATOM 769 O O . ILE A 1 93 ? -26.343 -5.537 50.045 1.00 53.88 93 ILE A O 1
ATOM 773 N N . LYS A 1 94 ? -25.327 -5.434 48.049 1.00 45.09 94 LYS A N 1
ATOM 774 C CA . LYS A 1 94 ? -24.822 -4.060 48.248 1.00 45.09 94 LYS A CA 1
ATOM 775 C C . LYS A 1 94 ? -25.652 -2.952 47.591 1.00 45.09 94 LYS A C 1
ATOM 777 O O . LYS A 1 94 ? -25.542 -1.821 48.049 1.00 45.09 94 LYS A O 1
ATOM 782 N N . GLN A 1 95 ? -26.489 -3.225 46.584 1.00 47.62 95 GLN A N 1
ATOM 783 C CA . GLN A 1 95 ? -27.311 -2.196 45.919 1.00 47.62 95 GLN A CA 1
ATOM 784 C C . GLN A 1 95 ? -28.619 -2.787 45.356 1.00 47.62 95 GLN A C 1
ATOM 786 O O . GLN A 1 95 ? -28.615 -3.828 44.700 1.00 47.62 95 GLN A O 1
ATOM 791 N N . GLY A 1 96 ? -29.752 -2.122 45.611 1.00 46.03 96 GLY A N 1
ATOM 792 C CA . GLY A 1 96 ? -31.041 -2.434 44.980 1.00 46.03 96 GLY A CA 1
ATOM 793 C C . GLY A 1 96 ? -31.068 -2.053 43.491 1.00 46.03 96 GLY A C 1
ATOM 794 O O . GLY A 1 96 ? -30.372 -1.126 43.094 1.00 46.03 96 GLY A O 1
ATOM 795 N N . HIS A 1 97 ? -31.897 -2.757 42.706 1.00 51.34 97 HIS A N 1
ATOM 796 C CA . HIS A 1 97 ? -32.155 -2.616 41.253 1.00 51.34 97 HIS A CA 1
ATOM 797 C C . HIS A 1 97 ? -31.045 -3.105 40.298 1.00 51.34 97 HIS A C 1
ATOM 799 O O . HIS A 1 97 ? -30.251 -2.332 39.773 1.00 51.34 97 HIS A O 1
ATOM 805 N N . LEU A 1 98 ? -31.028 -4.408 39.992 1.00 52.69 98 LEU A N 1
ATOM 806 C CA . LEU A 1 98 ? -29.992 -5.028 39.147 1.00 52.69 98 LEU A CA 1
ATOM 807 C C . LEU A 1 98 ? -30.219 -4.918 37.629 1.00 52.69 9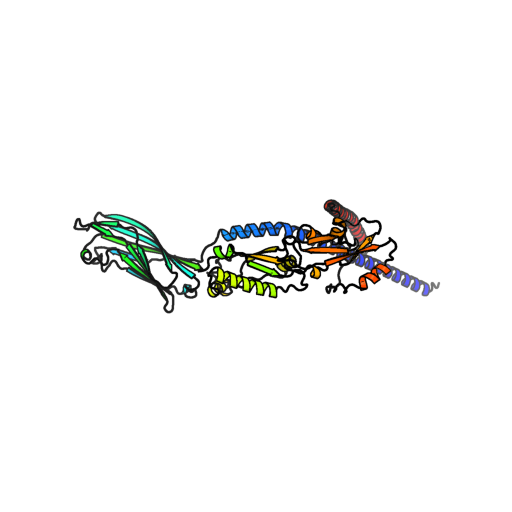8 LEU A C 1
ATOM 809 O O . LEU A 1 98 ? -29.288 -5.196 36.878 1.00 52.69 98 LEU A O 1
ATOM 813 N N . LEU A 1 99 ? -31.409 -4.522 37.158 1.00 51.72 99 LEU A N 1
ATOM 814 C CA . LEU A 1 99 ? -31.734 -4.612 35.726 1.00 51.72 99 LEU A CA 1
ATOM 815 C C . LEU A 1 99 ? -31.824 -3.295 34.950 1.00 51.72 99 LEU A C 1
ATOM 817 O O . LEU A 1 99 ? -31.500 -3.320 33.765 1.00 51.72 99 LEU A O 1
ATOM 821 N N . SER A 1 100 ? -32.199 -2.164 35.566 1.00 43.00 100 SER A N 1
ATOM 822 C CA . SER A 1 100 ? -32.386 -0.905 34.813 1.00 43.00 100 SER A CA 1
ATOM 823 C C . SER A 1 100 ? -31.486 0.272 35.213 1.00 43.00 100 SER A C 1
ATOM 825 O O . SER A 1 100 ? -31.405 1.218 34.445 1.00 43.00 100 SER A O 1
ATOM 827 N N . SER A 1 101 ? -30.888 0.298 36.409 1.00 43.84 101 SER A N 1
ATOM 828 C CA . SER A 1 101 ? -30.063 1.439 36.867 1.00 43.84 101 SER A CA 1
ATOM 829 C C . SER A 1 101 ? -28.635 1.053 37.232 1.00 43.84 101 SER A C 1
ATOM 831 O O . SER A 1 101 ? -27.750 1.891 37.132 1.00 43.84 101 SER A O 1
ATOM 833 N N . ASN A 1 102 ? -28.394 -0.206 37.607 1.00 51.12 102 ASN A N 1
ATOM 834 C CA . ASN A 1 102 ? -27.064 -0.646 38.033 1.00 51.12 102 ASN A CA 1
ATOM 835 C C . ASN A 1 102 ? -26.341 -1.462 36.967 1.00 51.12 102 ASN A C 1
ATOM 837 O O . ASN A 1 102 ? -25.197 -1.833 37.193 1.00 51.12 102 ASN A O 1
ATOM 841 N N . PHE A 1 103 ? -27.002 -1.790 35.853 1.00 63.19 103 PHE A N 1
ATOM 842 C CA . PHE A 1 103 ? -26.409 -2.617 34.810 1.00 63.19 103 PHE A CA 1
ATOM 843 C C . PHE A 1 103 ? -25.461 -1.816 33.915 1.00 63.19 103 PHE A C 1
ATOM 845 O O . PHE A 1 103 ? -24.411 -2.334 33.530 1.00 63.19 103 PHE A O 1
ATOM 852 N N . ASP A 1 104 ? -25.854 -0.581 33.609 1.00 72.88 104 ASP A N 1
ATOM 853 C CA . ASP A 1 104 ? -25.135 0.299 32.705 1.00 72.88 104 ASP A CA 1
ATOM 854 C C . ASP A 1 104 ? -23.809 0.707 33.339 1.00 72.88 104 ASP A C 1
ATOM 856 O O . ASP A 1 104 ? -23.760 1.423 34.338 1.00 72.88 104 ASP A O 1
ATOM 860 N N . TYR A 1 105 ? -22.724 0.215 32.757 1.00 83.19 105 TYR A N 1
ATOM 861 C CA . TYR A 1 105 ? -21.382 0.654 33.091 1.00 83.19 105 TYR A CA 1
ATOM 862 C C . TYR A 1 105 ? -20.798 1.357 31.885 1.00 83.19 105 TYR A C 1
ATOM 864 O O . TYR A 1 105 ? -20.756 0.789 30.792 1.00 83.19 105 TYR A O 1
ATOM 872 N N . ALA A 1 106 ? -20.356 2.588 32.097 1.00 87.38 106 ALA A N 1
ATOM 873 C CA . ALA A 1 106 ? -19.743 3.395 31.067 1.00 87.38 106 ALA A CA 1
ATOM 874 C C . ALA A 1 106 ? -18.323 3.765 31.473 1.00 87.38 106 ALA A C 1
ATOM 876 O O . ALA A 1 106 ? -18.067 4.142 32.617 1.00 87.38 106 ALA A O 1
ATOM 877 N N . PHE A 1 107 ? -17.413 3.701 30.514 1.00 89.62 107 PHE A N 1
ATOM 878 C CA . PHE A 1 107 ? -16.073 4.243 30.651 1.00 89.62 107 PHE A CA 1
ATOM 879 C C . PHE A 1 107 ? -15.661 4.923 29.348 1.00 89.62 107 PHE A C 1
ATOM 881 O O . PHE A 1 107 ? -16.225 4.663 28.285 1.00 89.62 107 PHE A O 1
ATOM 888 N N . LYS A 1 108 ? -14.683 5.824 29.438 1.00 92.12 108 LYS A N 1
ATOM 889 C CA . LYS A 1 108 ? -14.105 6.507 28.280 1.00 92.12 108 LYS A CA 1
ATOM 890 C C . LYS A 1 108 ? -12.603 6.269 28.249 1.00 92.12 108 LYS A C 1
ATOM 892 O O . LYS A 1 108 ? -11.936 6.404 29.273 1.00 92.12 108 LYS A O 1
ATOM 897 N N . LEU A 1 109 ? -12.080 5.949 27.073 1.00 91.25 109 LEU A N 1
ATOM 898 C CA . LEU A 1 109 ? -10.650 5.841 26.809 1.00 91.25 109 LEU A CA 1
ATOM 899 C C . LEU A 1 109 ? -10.215 7.029 25.955 1.00 91.25 109 LEU A C 1
ATOM 901 O O . LEU A 1 109 ? -10.764 7.258 24.879 1.00 91.25 109 LEU A O 1
ATOM 905 N N . ASN A 1 110 ? -9.226 7.786 26.431 1.00 91.12 110 ASN A N 1
ATOM 906 C CA . ASN A 1 110 ? -8.635 8.875 25.658 1.00 91.12 110 ASN A CA 1
ATOM 907 C C . ASN A 1 110 ? -7.470 8.334 24.815 1.00 91.12 110 ASN A C 1
ATOM 909 O O . ASN A 1 110 ? -6.506 7.792 25.352 1.00 91.12 110 ASN A O 1
ATOM 913 N N . LEU A 1 111 ? -7.556 8.502 23.497 1.00 91.56 111 LEU A N 1
ATOM 914 C CA . LEU A 1 111 ? -6.656 7.911 22.509 1.00 91.56 111 LEU A CA 1
ATOM 915 C C . LEU A 1 111 ? -5.653 8.938 21.962 1.00 91.56 111 LEU A C 1
ATOM 917 O O . LEU A 1 111 ? -5.439 9.034 20.752 1.00 91.56 111 LEU A O 1
ATOM 921 N N . LYS A 1 112 ? -5.016 9.713 22.849 1.00 89.38 112 LYS A N 1
ATOM 922 C CA . LYS A 1 112 ? -4.081 10.801 22.485 1.00 89.38 112 LYS A CA 1
ATOM 923 C C . LYS A 1 112 ? -3.017 10.385 21.469 1.00 89.38 112 LYS A C 1
ATOM 925 O O . LYS A 1 112 ? -2.748 11.112 20.516 1.00 89.38 112 LYS A O 1
ATOM 930 N N . LEU A 1 113 ? -2.437 9.196 21.647 1.00 87.06 113 LEU A N 1
ATOM 931 C CA . LEU A 1 113 ? -1.383 8.666 20.773 1.00 87.06 113 LEU A CA 1
ATOM 932 C C . LEU A 1 113 ? -1.850 8.470 19.323 1.00 87.06 113 LEU A C 1
ATOM 934 O O . LEU A 1 113 ? -1.038 8.559 18.401 1.00 87.06 113 LEU A O 1
ATOM 938 N N . PHE A 1 114 ? -3.155 8.279 19.114 1.00 91.19 114 PHE A N 1
ATOM 939 C CA . PHE A 1 114 ? -3.747 8.058 17.800 1.00 91.19 114 PHE A CA 1
ATOM 940 C C . PHE A 1 114 ? -4.281 9.333 17.141 1.00 91.19 114 PHE A C 1
ATOM 942 O O . PHE A 1 114 ? -4.723 9.283 15.996 1.00 91.19 114 PHE A O 1
ATOM 949 N N . ASN A 1 115 ? -4.215 10.493 17.805 1.00 90.06 115 ASN A N 1
ATOM 950 C CA . ASN A 1 115 ? -4.758 11.744 17.264 1.00 90.06 115 ASN A CA 1
ATOM 951 C C . ASN A 1 115 ? -4.053 12.203 15.971 1.00 90.06 115 ASN A C 1
ATOM 953 O O . ASN A 1 115 ? -4.662 12.827 15.100 1.00 90.06 115 ASN A O 1
ATOM 957 N N . LYS A 1 116 ? -2.783 11.811 15.798 1.00 90.62 116 LYS A N 1
ATOM 958 C CA . LYS A 1 116 ? -2.012 12.014 14.560 1.00 90.62 116 LYS A CA 1
ATOM 959 C C . LYS A 1 116 ? -2.521 11.199 13.361 1.00 90.62 116 LYS A C 1
ATOM 961 O O . LYS A 1 116 ? -2.122 11.481 12.231 1.00 90.62 116 LYS A O 1
ATOM 966 N N . TYR A 1 117 ? -3.400 10.219 13.574 1.00 92.19 117 TYR A N 1
ATOM 967 C CA . TYR A 1 117 ? -3.966 9.382 12.519 1.00 92.19 117 TYR A CA 1
ATOM 968 C C . TYR A 1 117 ? -5.394 9.813 12.186 1.00 92.19 117 TYR A C 1
ATOM 970 O O . TYR A 1 117 ? -6.247 9.997 13.052 1.00 92.19 117 TYR A O 1
ATOM 978 N N . SER A 1 118 ? -5.676 9.997 10.901 1.00 90.25 118 SER A N 1
ATOM 979 C CA . SER A 1 118 ? -6.991 10.447 10.444 1.00 90.25 118 SER A CA 1
ATOM 980 C C . SER A 1 118 ? -7.854 9.272 9.998 1.00 90.25 118 SER A C 1
ATOM 982 O O . SER A 1 118 ? -7.376 8.416 9.250 1.00 90.25 118 SER A O 1
ATOM 984 N N . LEU A 1 119 ? -9.144 9.295 10.353 1.00 90.06 119 LEU A N 1
ATOM 985 C CA . LEU A 1 119 ? -10.153 8.388 9.792 1.00 90.06 119 LEU A CA 1
ATOM 986 C C . LEU A 1 119 ? -10.318 8.547 8.267 1.00 90.06 119 LEU A C 1
ATOM 988 O O . LEU A 1 119 ? -10.884 7.678 7.609 1.00 90.06 119 LEU A O 1
ATOM 992 N N . ASN A 1 120 ? -9.777 9.611 7.664 1.00 89.44 120 ASN A N 1
ATOM 993 C CA . ASN A 1 120 ? -9.699 9.731 6.204 1.00 89.44 120 ASN A CA 1
ATOM 994 C C . ASN A 1 120 ? -8.729 8.711 5.587 1.00 89.44 120 ASN A C 1
ATOM 996 O O . ASN A 1 120 ? -8.928 8.284 4.453 1.00 89.44 120 ASN A O 1
ATOM 1000 N N . ASN A 1 121 ? -7.687 8.319 6.325 1.00 91.81 121 ASN A N 1
ATOM 1001 C CA . ASN A 1 121 ? -6.616 7.452 5.826 1.00 91.81 121 ASN A CA 1
ATOM 1002 C C . ASN A 1 121 ? -6.655 6.056 6.454 1.00 91.81 121 ASN A C 1
ATOM 1004 O O . ASN A 1 121 ? -6.163 5.107 5.848 1.00 91.81 121 ASN A O 1
ATOM 1008 N N . PHE A 1 122 ? -7.258 5.918 7.634 1.00 92.38 122 PHE A N 1
ATOM 1009 C CA . PHE A 1 122 ? -7.339 4.662 8.371 1.00 92.38 122 PHE A CA 1
ATOM 1010 C C . PHE A 1 122 ? -8.767 4.350 8.806 1.00 92.38 122 PHE A C 1
ATOM 1012 O O . PHE A 1 122 ? -9.570 5.249 9.034 1.00 92.38 122 PHE A O 1
ATOM 1019 N N . SER A 1 123 ? -9.059 3.067 8.969 1.00 92.81 123 SER A N 1
ATOM 1020 C CA . SER A 1 123 ? -10.142 2.589 9.829 1.00 92.81 123 SER A CA 1
ATOM 1021 C C . SER A 1 123 ? -9.530 2.145 11.153 1.00 92.81 123 SER A C 1
ATOM 1023 O O . SER A 1 123 ? -8.414 1.619 11.170 1.00 92.81 123 SER A O 1
ATOM 1025 N N . PHE A 1 124 ? -10.220 2.398 12.257 1.00 94.94 124 PHE A N 1
ATOM 1026 C CA . PHE A 1 124 ? -9.740 2.065 13.593 1.00 94.94 124 PHE A CA 1
ATOM 1027 C C . PHE A 1 124 ? -10.492 0.829 14.072 1.00 94.94 124 PHE A C 1
ATOM 1029 O O . PHE A 1 124 ? -11.710 0.872 14.229 1.00 94.94 124 PHE A O 1
ATOM 1036 N N . CYS A 1 125 ? -9.772 -0.264 14.298 1.00 95.38 125 CYS A N 1
ATOM 1037 C CA . CYS A 1 125 ? -10.335 -1.498 14.828 1.00 95.38 125 CYS A CA 1
ATOM 1038 C C . CYS A 1 125 ? -9.966 -1.635 16.304 1.00 95.38 125 CYS A C 1
ATOM 1040 O O . CYS A 1 125 ? -8.785 -1.568 16.649 1.00 95.38 125 CYS A O 1
ATOM 1042 N N . PHE A 1 126 ? -10.967 -1.811 17.160 1.00 95.69 126 PHE A N 1
ATOM 1043 C CA . PHE A 1 126 ? -10.806 -2.007 18.596 1.00 95.69 126 PHE A CA 1
ATOM 1044 C C . PHE A 1 126 ? -11.239 -3.422 18.949 1.00 95.69 126 PHE A C 1
ATOM 1046 O O . PHE A 1 126 ? -12.424 -3.738 18.847 1.00 95.69 126 PHE A O 1
ATOM 1053 N N . ASP A 1 127 ? -10.289 -4.247 19.380 1.00 96.06 127 ASP A N 1
ATOM 1054 C CA . ASP A 1 127 ? -10.551 -5.613 19.824 1.00 96.06 127 ASP A CA 1
ATOM 1055 C C . ASP A 1 127 ? -10.407 -5.692 21.343 1.00 96.06 127 ASP A C 1
ATOM 1057 O O . ASP A 1 127 ? -9.317 -5.516 21.895 1.00 96.06 127 ASP A O 1
ATOM 1061 N N . PHE A 1 128 ? -11.514 -5.957 22.025 1.00 94.50 128 PHE A N 1
ATOM 1062 C CA . PHE A 1 128 ? -11.558 -6.133 23.469 1.00 94.50 128 PHE A CA 1
ATOM 1063 C C . PHE A 1 128 ? -11.491 -7.610 23.835 1.00 94.50 128 PHE A C 1
ATOM 1065 O O . PHE A 1 128 ? -12.297 -8.399 23.344 1.00 94.50 128 PHE A O 1
ATOM 1072 N N . GLU A 1 129 ? -10.599 -7.956 24.762 1.00 94.38 129 GLU A N 1
ATOM 1073 C CA . GLU A 1 129 ? -10.673 -9.214 25.504 1.00 94.38 129 GLU A CA 1
ATOM 1074 C C . GLU A 1 129 ? -11.450 -8.964 26.799 1.00 94.38 129 GLU A C 1
ATOM 1076 O O . GLU A 1 129 ? -11.052 -8.148 27.638 1.00 94.38 129 GLU A O 1
ATOM 1081 N N . MET A 1 130 ? -12.578 -9.657 26.945 1.00 91.19 130 MET A N 1
ATOM 1082 C CA . MET A 1 130 ? -13.463 -9.558 28.099 1.00 91.19 130 MET A CA 1
ATOM 1083 C C . MET A 1 130 ? -13.654 -10.922 28.756 1.00 91.19 130 MET A C 1
ATOM 1085 O O . MET A 1 130 ? -13.890 -11.928 28.087 1.00 91.19 130 MET A O 1
ATOM 1089 N N . SER A 1 131 ? -13.676 -10.938 30.084 1.00 91.44 131 SER A N 1
ATOM 1090 C CA . SER A 1 131 ? -14.236 -12.032 30.866 1.00 91.44 131 SER A CA 1
ATOM 1091 C C . SER A 1 131 ? -15.554 -11.600 31.514 1.00 91.44 131 SER A C 1
ATOM 1093 O O . SER A 1 131 ? -15.729 -10.448 31.913 1.00 91.44 131 SER A O 1
ATOM 1095 N N . GLN A 1 132 ? -16.516 -12.513 31.596 1.00 89.38 132 GLN A N 1
ATOM 1096 C CA . GLN A 1 132 ? -17.780 -12.290 32.281 1.00 89.38 132 GLN A CA 1
ATOM 1097 C C . GLN A 1 132 ? -18.121 -13.496 33.145 1.00 89.38 132 GLN A C 1
ATOM 1099 O O . GLN A 1 132 ? -18.021 -14.640 32.709 1.00 89.38 132 GLN A O 1
ATOM 1104 N N . THR A 1 133 ? -18.537 -13.237 34.379 1.00 89.81 133 THR A N 1
ATOM 1105 C CA . THR A 1 133 ? -18.996 -14.256 35.320 1.00 89.81 133 THR A CA 1
ATOM 1106 C C . THR A 1 133 ? -20.413 -13.941 35.768 1.00 89.81 133 THR A C 1
ATOM 1108 O O . THR A 1 133 ? -20.712 -12.807 36.136 1.00 89.81 133 THR A O 1
ATOM 1111 N N . PHE A 1 134 ? -21.268 -14.955 35.823 1.00 87.44 134 PHE A N 1
ATOM 1112 C CA . PHE A 1 134 ? -22.559 -14.902 36.501 1.00 87.44 134 PHE A CA 1
ATOM 1113 C C . PHE A 1 134 ? -22.644 -16.002 37.550 1.00 87.44 134 PHE A C 1
ATOM 1115 O O . PHE A 1 134 ? -22.151 -17.110 37.344 1.00 87.44 134 PHE A O 1
ATOM 1122 N N . ILE A 1 135 ? -23.315 -15.706 38.659 1.00 88.06 135 ILE A N 1
ATOM 1123 C CA . ILE A 1 135 ? -23.733 -16.699 39.647 1.00 88.06 135 ILE A CA 1
ATOM 1124 C C . ILE A 1 135 ? -25.251 -16.622 39.746 1.00 88.06 135 ILE A C 1
ATOM 1126 O O . ILE A 1 135 ? -25.800 -15.601 40.174 1.00 88.06 135 ILE A O 1
ATOM 1130 N N . ASP A 1 136 ? -25.928 -17.688 39.327 1.00 81.38 136 ASP A N 1
ATOM 1131 C CA . ASP A 1 136 ? -27.390 -17.759 39.329 1.00 81.38 136 ASP A CA 1
ATOM 1132 C C . ASP A 1 136 ? -27.966 -17.969 40.748 1.00 81.38 136 ASP A C 1
ATOM 1134 O O . ASP A 1 136 ? -27.249 -18.025 41.755 1.00 81.38 136 ASP A O 1
ATOM 1138 N N . LYS A 1 137 ? -29.294 -18.105 40.850 1.00 78.69 137 LYS A N 1
ATOM 1139 C CA . LYS A 1 137 ? -29.963 -18.359 42.136 1.00 78.69 137 LYS A CA 1
ATOM 1140 C C . LYS A 1 137 ? -29.562 -19.682 42.801 1.00 78.69 137 LYS A C 1
ATOM 1142 O O . LYS A 1 137 ? -29.557 -19.757 44.031 1.00 78.69 137 LYS A O 1
ATOM 1147 N N . ASN A 1 138 ? -29.167 -20.679 42.017 1.00 82.25 138 ASN A N 1
ATOM 1148 C CA . ASN A 1 138 ? -28.767 -22.012 42.461 1.00 82.25 138 ASN A CA 1
ATOM 1149 C C . ASN A 1 138 ? -27.257 -22.118 42.748 1.00 82.25 138 ASN A C 1
ATOM 1151 O O . ASN A 1 138 ? -26.773 -23.208 43.028 1.00 82.25 138 ASN A O 1
ATOM 1155 N N . ASN A 1 139 ? -26.523 -20.996 42.726 1.00 84.12 139 ASN A N 1
ATOM 1156 C CA . ASN A 1 139 ? -25.059 -20.936 42.819 1.00 84.12 139 ASN A CA 1
ATOM 1157 C C . ASN A 1 139 ? -24.322 -21.600 41.640 1.00 84.12 139 ASN A C 1
ATOM 1159 O O . ASN A 1 139 ? -23.132 -21.894 41.756 1.00 84.12 139 ASN A O 1
ATOM 1163 N N . ASN A 1 140 ? -24.980 -21.798 40.496 1.00 87.19 140 ASN A N 1
ATOM 1164 C CA . ASN A 1 140 ? -24.287 -22.208 39.283 1.00 87.19 140 ASN A CA 1
ATOM 1165 C C . ASN A 1 140 ? -23.468 -21.032 38.756 1.00 87.19 140 ASN A C 1
ATOM 1167 O O . ASN A 1 140 ? -23.984 -19.923 38.585 1.00 87.19 140 ASN A O 1
ATOM 1171 N N . LYS A 1 141 ? -22.185 -21.290 38.500 1.00 91.12 141 LYS A N 1
ATOM 1172 C CA . LYS A 1 141 ? -21.242 -20.310 37.966 1.00 91.12 141 LYS A CA 1
ATOM 1173 C C . LYS A 1 141 ? -21.148 -20.459 36.450 1.00 91.12 141 LYS A C 1
ATOM 1175 O O . LYS A 1 141 ? -20.788 -21.526 35.961 1.00 91.12 141 LYS A O 1
ATOM 1180 N N . ILE A 1 142 ? -21.425 -19.380 35.727 1.00 89.12 142 ILE A N 1
ATOM 1181 C CA . ILE A 1 142 ? -21.246 -19.280 34.276 1.00 89.12 142 ILE A CA 1
ATOM 1182 C C . ILE A 1 142 ? -20.078 -18.327 34.040 1.00 89.12 142 ILE A C 1
ATOM 1184 O O . ILE A 1 142 ? -20.166 -17.171 34.442 1.00 89.12 142 ILE A O 1
ATOM 1188 N N . ASN A 1 143 ? -19.004 -18.808 33.411 1.00 90.06 143 ASN A N 1
ATOM 1189 C CA . ASN A 1 143 ? -17.848 -17.992 33.033 1.00 90.06 143 ASN A CA 1
ATOM 1190 C C . ASN A 1 143 ? -17.719 -17.972 31.518 1.00 90.06 143 ASN A C 1
ATOM 1192 O O . ASN A 1 143 ? -17.705 -19.030 30.890 1.00 90.06 143 ASN A O 1
ATOM 1196 N N . GLU A 1 144 ? -17.541 -16.788 30.954 1.00 89.69 144 GLU A N 1
ATOM 1197 C CA . GLU A 1 144 ? -17.366 -16.596 29.523 1.00 89.69 144 GLU A CA 1
ATOM 1198 C C . GLU A 1 144 ? -16.153 -15.719 29.258 1.00 89.69 144 GLU A C 1
ATOM 1200 O O . GLU A 1 144 ? -15.969 -14.688 29.903 1.00 89.69 144 GLU A O 1
ATOM 1205 N N . LYS A 1 145 ? -15.327 -16.138 28.300 1.00 91.81 145 LYS A N 1
ATOM 1206 C CA . LYS A 1 145 ? -14.307 -15.289 27.692 1.00 91.81 145 LYS A CA 1
ATOM 1207 C C . LYS A 1 145 ? -14.800 -14.897 26.313 1.00 91.81 145 LYS A C 1
ATOM 1209 O O . LYS A 1 145 ? -15.170 -15.769 25.531 1.00 91.81 145 LYS A O 1
ATOM 1214 N N . ASN A 1 146 ? -14.803 -13.605 26.042 1.00 89.44 146 ASN A N 1
ATOM 1215 C CA . ASN A 1 146 ? -15.345 -13.020 24.833 1.00 89.44 146 ASN A CA 1
ATOM 1216 C C . ASN A 1 146 ? -14.293 -12.117 24.197 1.00 89.44 146 ASN A C 1
ATOM 1218 O O . ASN A 1 146 ? -13.617 -11.366 24.897 1.00 89.44 146 ASN A O 1
ATOM 1222 N N . ASN A 1 147 ? -14.203 -12.180 22.871 1.00 90.56 147 ASN A N 1
ATOM 1223 C CA . ASN A 1 147 ? -13.463 -11.215 22.072 1.00 90.56 147 ASN A CA 1
ATOM 1224 C C . ASN A 1 147 ? -14.473 -10.436 21.244 1.00 90.56 147 ASN A C 1
ATOM 1226 O O . ASN A 1 147 ? -15.266 -11.043 20.526 1.00 90.56 147 ASN A O 1
ATOM 1230 N N . VAL A 1 148 ? -14.453 -9.115 21.367 1.00 92.31 148 VAL A N 1
ATOM 1231 C CA . VAL A 1 148 ? -15.422 -8.231 20.712 1.00 92.31 148 VAL A CA 1
ATOM 1232 C C . VAL A 1 148 ? -14.657 -7.228 19.873 1.00 92.31 148 VAL A C 1
ATOM 1234 O O . VAL A 1 148 ? -13.720 -6.614 20.378 1.00 92.31 148 VAL A O 1
ATOM 1237 N N . SER A 1 149 ? -15.042 -7.081 18.608 1.00 94.38 149 SER A N 1
ATOM 1238 C CA . SER A 1 149 ? -14.327 -6.261 17.630 1.00 94.38 149 SER A CA 1
ATOM 1239 C C . SER A 1 149 ? -15.239 -5.180 17.064 1.00 94.38 149 SER A C 1
ATOM 1241 O O . SER A 1 149 ? -16.346 -5.471 16.610 1.00 94.38 149 SER A O 1
ATOM 1243 N N . PHE A 1 150 ? -14.766 -3.936 17.078 1.00 95.00 150 PHE A N 1
ATOM 1244 C CA . PHE A 1 150 ? -15.479 -2.775 16.545 1.00 95.00 150 PHE A CA 1
ATOM 1245 C C . PHE A 1 150 ? -14.604 -2.052 15.524 1.00 95.00 150 PHE A C 1
ATOM 1247 O O . PHE A 1 150 ? -13.489 -1.644 15.848 1.00 95.00 150 PHE A O 1
ATOM 1254 N N . ASN A 1 151 ? -15.100 -1.870 14.297 1.00 93.69 151 ASN A N 1
ATOM 1255 C CA . ASN A 1 151 ? -14.330 -1.309 13.184 1.00 93.69 151 ASN A CA 1
ATOM 1256 C C . ASN A 1 151 ? -14.899 0.032 12.717 1.00 93.69 151 ASN A C 1
ATOM 1258 O O . ASN A 1 151 ? -15.853 0.088 11.939 1.00 93.69 151 ASN A O 1
ATOM 1262 N N . PHE A 1 152 ? -14.285 1.122 13.157 1.00 92.00 152 PHE A N 1
ATOM 1263 C CA . PHE A 1 152 ? -14.702 2.483 12.854 1.00 92.00 152 PHE A CA 1
ATOM 1264 C C . PHE A 1 152 ? -14.073 2.967 11.552 1.00 92.00 152 PHE A C 1
ATOM 1266 O O . PHE A 1 152 ? -12.877 3.255 11.476 1.00 92.00 152 PHE A O 1
ATOM 1273 N N . VAL A 1 153 ? -14.907 3.102 10.523 1.00 87.62 153 VAL A N 1
ATOM 1274 C CA . VAL A 1 153 ? -14.550 3.785 9.271 1.00 87.62 153 VAL A CA 1
ATOM 1275 C C . VAL A 1 153 ? -14.806 5.292 9.348 1.00 87.62 153 VAL A C 1
ATOM 1277 O O . VAL A 1 153 ? -14.236 6.054 8.575 1.00 87.62 153 VAL A O 1
ATOM 1280 N N . GLU A 1 154 ? -15.638 5.737 10.276 1.00 89.81 154 GLU A N 1
ATOM 1281 C CA . GLU A 1 154 ? -15.984 7.133 10.522 1.00 89.81 154 GLU A CA 1
ATOM 1282 C C . GLU A 1 154 ? -16.362 7.298 11.998 1.00 89.81 154 GLU A C 1
ATOM 1284 O O . GLU A 1 154 ? -16.402 6.315 12.742 1.00 89.81 154 GLU A O 1
ATOM 1289 N N . LEU A 1 155 ? -16.614 8.536 12.425 1.00 89.19 155 LEU A N 1
ATOM 1290 C CA . LEU A 1 155 ? -17.144 8.798 13.761 1.00 89.19 155 LEU A CA 1
ATOM 1291 C C . LEU A 1 155 ? -18.579 8.281 13.807 1.00 89.19 155 LEU A C 1
ATOM 1293 O O . LEU A 1 155 ? -19.474 8.853 13.185 1.00 89.19 155 LEU A O 1
ATOM 1297 N N . ASN A 1 156 ? -18.781 7.159 14.484 1.00 88.12 156 ASN A N 1
ATOM 1298 C CA . ASN A 1 156 ? -20.084 6.534 14.601 1.00 88.12 156 ASN A CA 1
ATOM 1299 C C . ASN A 1 156 ? -20.215 5.763 15.913 1.00 88.12 156 ASN A C 1
ATOM 1301 O O . ASN A 1 156 ? -19.281 5.672 16.711 1.00 88.12 156 ASN A O 1
ATOM 1305 N N . THR A 1 157 ? -21.413 5.232 16.135 1.00 93.62 157 THR A N 1
ATOM 1306 C CA . THR A 1 157 ? -21.706 4.305 17.221 1.00 93.62 157 THR A CA 1
ATOM 1307 C C . THR A 1 157 ? -21.805 2.898 16.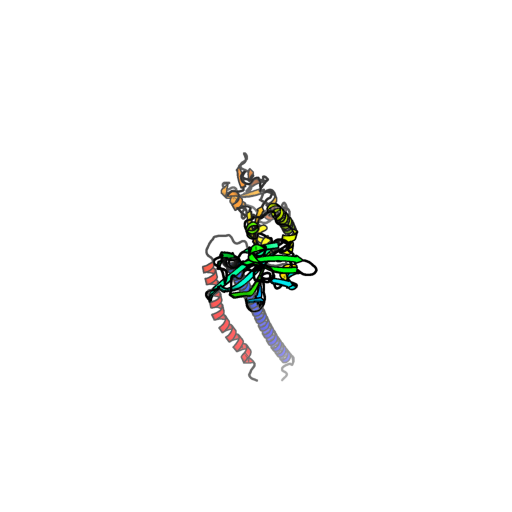653 1.00 93.62 157 THR A C 1
ATOM 1309 O O . THR A 1 157 ? -22.487 2.666 15.654 1.00 93.62 157 THR A O 1
ATOM 1312 N N . GLN A 1 158 ? -21.173 1.944 17.320 1.00 93.06 158 GLN A N 1
ATOM 1313 C CA . GLN A 1 158 ? -21.270 0.522 17.020 1.00 93.06 158 GLN A CA 1
ATOM 1314 C C . GLN A 1 158 ? -21.795 -0.229 18.226 1.00 93.06 158 GLN A C 1
ATOM 1316 O O . GLN A 1 158 ? -21.699 0.235 19.362 1.00 93.06 158 GLN A O 1
ATOM 1321 N N . LYS A 1 159 ? -22.404 -1.380 17.970 1.00 92.81 159 LYS A N 1
ATOM 1322 C CA . LYS A 1 159 ? -23.049 -2.169 19.003 1.00 92.81 159 LYS A CA 1
ATOM 1323 C C . LYS A 1 159 ? -22.913 -3.643 18.687 1.00 92.81 159 LYS A C 1
ATOM 1325 O O . LYS A 1 159 ? -23.198 -4.048 17.566 1.00 92.81 159 LYS A O 1
ATOM 1330 N N . ASP A 1 160 ? -22.551 -4.412 19.699 1.00 92.69 160 ASP A N 1
ATOM 1331 C CA . ASP A 1 160 ? -22.513 -5.864 19.636 1.00 92.69 160 ASP A CA 1
ATOM 1332 C C . ASP A 1 160 ? -23.228 -6.478 20.846 1.00 92.69 160 ASP A C 1
ATOM 1334 O O . ASP A 1 160 ? -23.443 -5.824 21.877 1.00 92.69 160 ASP A O 1
ATOM 1338 N N . PHE A 1 161 ? -23.629 -7.736 20.704 1.00 89.81 161 PHE A N 1
ATOM 1339 C CA . PHE A 1 161 ? -24.306 -8.509 21.731 1.00 89.81 161 PHE A CA 1
ATOM 1340 C C . PHE A 1 161 ? -23.542 -9.800 21.991 1.00 89.81 161 PHE A C 1
ATOM 1342 O O . PHE A 1 161 ? -23.320 -10.611 21.095 1.00 89.81 161 PHE A O 1
ATOM 1349 N N . LEU A 1 162 ? -23.189 -10.014 23.253 1.00 89.25 162 LEU A N 1
ATOM 1350 C CA . LEU A 1 162 ? -22.658 -11.291 23.702 1.00 89.25 162 LEU A CA 1
ATOM 1351 C C . LEU A 1 162 ? -23.762 -12.349 23.730 1.00 89.25 162 LEU A C 1
ATOM 1353 O O . LEU A 1 162 ? -24.951 -12.059 23.574 1.00 89.25 162 LEU A O 1
ATOM 1357 N N . ARG A 1 163 ? -23.349 -13.592 23.974 1.00 85.94 163 ARG A N 1
ATOM 1358 C CA . ARG A 1 163 ? -24.242 -14.743 24.040 1.00 85.94 163 ARG A CA 1
ATOM 1359 C C . ARG A 1 163 ? -25.417 -14.506 24.994 1.00 85.94 163 ARG A C 1
ATOM 1361 O O . ARG A 1 163 ? -25.256 -13.995 26.104 1.00 85.94 163 ARG A O 1
ATOM 1368 N N . GLU A 1 164 ? -26.602 -14.918 24.550 1.00 88.00 164 GLU A N 1
ATOM 1369 C CA . GLU A 1 164 ? -27.804 -14.909 25.376 1.00 88.00 164 GLU A CA 1
ATOM 1370 C C . GLU A 1 164 ? -27.798 -16.034 26.418 1.00 88.00 164 GLU A C 1
ATOM 1372 O O . GLU A 1 164 ? -27.433 -17.179 26.142 1.00 88.00 164 GLU A O 1
ATOM 1377 N N . HIS A 1 165 ? -28.286 -15.694 27.607 1.00 86.00 165 HIS A N 1
ATOM 1378 C CA . HIS A 1 165 ? -28.460 -16.556 28.766 1.00 86.00 165 HIS A CA 1
ATOM 1379 C C . HIS A 1 165 ? -29.885 -16.450 29.284 1.00 86.00 165 HIS A C 1
ATOM 1381 O O . HIS A 1 165 ? -30.466 -15.364 29.332 1.00 86.00 165 HIS A O 1
ATOM 1387 N N . LEU A 1 166 ? -30.431 -17.578 29.721 1.00 87.12 166 LEU A N 1
ATOM 1388 C CA . LEU A 1 166 ? -31.750 -17.640 30.332 1.00 87.12 166 LEU A CA 1
ATOM 1389 C C . LEU A 1 166 ? -31.587 -17.705 31.852 1.00 87.12 166 LEU A C 1
ATOM 1391 O O . LEU A 1 166 ? -30.977 -18.637 32.376 1.00 87.12 166 LEU A O 1
ATOM 1395 N N . PHE A 1 167 ? -32.127 -16.714 32.560 1.00 83.69 167 PHE A N 1
ATOM 1396 C CA . PHE A 1 167 ? -32.063 -16.643 34.019 1.00 83.69 167 PHE A CA 1
ATOM 1397 C C . PHE A 1 167 ? -33.450 -16.715 34.646 1.00 83.69 167 PHE A C 1
ATOM 1399 O O . PHE A 1 167 ? -34.394 -16.076 34.183 1.00 83.69 167 PHE A O 1
ATOM 1406 N N . ASN A 1 168 ? -33.540 -17.443 35.757 1.00 83.44 168 ASN A N 1
ATOM 1407 C CA . ASN A 1 168 ? -34.744 -17.533 36.576 1.00 83.44 168 ASN A CA 1
ATOM 1408 C C . ASN A 1 168 ? -34.668 -16.526 37.724 1.00 83.44 168 ASN A C 1
ATOM 1410 O O . ASN A 1 168 ? -33.628 -16.410 38.375 1.00 83.44 168 ASN A O 1
ATOM 1414 N N . GLU A 1 169 ? -35.774 -15.855 38.030 1.00 79.56 169 GLU A N 1
ATOM 1415 C CA . GLU A 1 169 ? -35.840 -14.935 39.164 1.00 79.56 169 GLU A CA 1
ATOM 1416 C C . GLU A 1 169 ? -35.531 -15.653 40.496 1.00 79.56 169 GLU A C 1
ATOM 1418 O O . GLU A 1 169 ? -35.920 -16.805 40.720 1.00 79.56 169 GLU A O 1
ATOM 1423 N N . LEU A 1 170 ? -34.828 -14.968 41.404 1.00 71.25 170 LEU A N 1
ATOM 1424 C CA . LEU A 1 170 ? -34.377 -15.481 42.702 1.00 71.25 170 LEU A CA 1
ATOM 1425 C C . LEU A 1 170 ? -35.532 -15.967 43.593 1.00 71.25 170 LEU A C 1
ATOM 1427 O O . LEU A 1 170 ? -35.347 -16.942 44.313 1.00 71.25 170 LEU A O 1
ATOM 1431 N N . ASN A 1 171 ? -36.713 -15.347 43.491 1.00 71.31 171 ASN A N 1
ATOM 1432 C CA . ASN A 1 171 ? -37.891 -15.645 44.317 1.00 71.31 171 ASN A CA 1
ATOM 1433 C C . ASN A 1 171 ? -39.152 -15.974 43.491 1.00 71.31 171 ASN A C 1
ATOM 1435 O O . ASN A 1 171 ? -40.259 -15.940 44.025 1.00 71.31 171 ASN A O 1
ATOM 1439 N N . SER A 1 172 ? -39.010 -16.270 42.195 1.00 74.25 172 SER A N 1
ATOM 1440 C CA . SER A 1 172 ? -40.132 -16.670 41.336 1.00 74.25 172 SER A CA 1
ATOM 1441 C C . SER A 1 172 ? -39.694 -17.670 40.252 1.00 74.25 172 SER A C 1
ATOM 1443 O O . SER A 1 172 ? -38.514 -18.026 40.143 1.00 74.25 172 SER A O 1
ATOM 1445 N N . ASN A 1 173 ? -40.660 -18.162 39.471 1.00 74.75 173 ASN A N 1
ATOM 1446 C CA . ASN A 1 173 ? -40.417 -19.004 38.293 1.00 74.75 173 ASN A CA 1
ATOM 1447 C C . ASN A 1 173 ? -40.390 -18.199 36.988 1.00 74.75 173 ASN A C 1
ATOM 1449 O O . ASN A 1 173 ? -40.369 -18.784 35.908 1.00 74.75 173 ASN A O 1
ATOM 1453 N N . GLU A 1 174 ? -40.412 -16.871 37.068 1.00 81.50 174 GLU A N 1
ATOM 1454 C CA . GLU A 1 174 ? -40.292 -16.034 35.888 1.00 81.50 174 GLU A CA 1
ATOM 1455 C C . GLU A 1 174 ? -38.880 -16.121 35.311 1.00 81.50 174 GLU A C 1
ATOM 1457 O O . GLU A 1 174 ? -37.876 -16.031 36.026 1.00 81.50 174 GLU A O 1
ATOM 1462 N N . THR A 1 175 ? -38.821 -16.294 33.997 1.00 84.19 175 THR A N 1
ATOM 1463 C CA . THR A 1 175 ? -37.585 -16.462 33.242 1.00 84.19 175 THR A CA 1
ATOM 1464 C C . THR A 1 175 ? -37.349 -15.255 32.353 1.00 84.19 175 THR A C 1
ATOM 1466 O O . THR A 1 175 ? -38.292 -14.747 31.744 1.00 84.19 175 THR A O 1
ATOM 1469 N N . VAL A 1 176 ? -36.097 -14.830 32.216 1.00 82.62 176 VAL A N 1
ATOM 1470 C CA . VAL A 1 176 ? -35.714 -13.756 31.298 1.00 82.62 176 VAL A CA 1
ATOM 1471 C C . VAL A 1 176 ? -34.559 -14.195 30.405 1.00 82.62 176 VAL A C 1
ATOM 1473 O O . VAL A 1 176 ? -33.594 -14.789 30.887 1.00 82.62 176 VAL A O 1
ATOM 1476 N N . ASN A 1 177 ? -34.651 -13.863 29.115 1.00 85.56 177 ASN A N 1
ATOM 1477 C CA . ASN A 1 177 ? -33.524 -13.944 28.192 1.00 85.56 177 ASN A CA 1
ATOM 1478 C C . ASN A 1 177 ? -32.711 -12.661 28.258 1.00 85.56 177 ASN A C 1
ATOM 1480 O O . ASN A 1 177 ? -33.229 -11.553 28.089 1.00 85.56 177 ASN A O 1
ATOM 1484 N N . PHE A 1 178 ? -31.426 -12.840 28.496 1.00 81.31 178 PHE A N 1
ATOM 1485 C CA . PHE A 1 178 ? -30.493 -11.790 28.821 1.00 81.31 178 PHE A CA 1
ATOM 1486 C C . PHE A 1 178 ? -29.250 -11.930 27.940 1.00 81.31 178 PHE A C 1
ATOM 1488 O O . PHE A 1 178 ? -28.639 -12.989 27.923 1.00 81.31 178 PHE A O 1
ATOM 1495 N N . ALA A 1 179 ? -28.822 -10.859 27.279 1.00 86.88 179 ALA A N 1
ATOM 1496 C CA . ALA A 1 179 ? -27.490 -10.761 26.684 1.00 86.88 179 ALA A CA 1
ATOM 1497 C C . ALA A 1 179 ? -26.822 -9.461 27.124 1.00 86.88 179 ALA A C 1
ATOM 1499 O O . ALA A 1 179 ? -27.479 -8.422 27.259 1.00 86.88 179 ALA A O 1
ATOM 1500 N N . THR A 1 180 ? -25.506 -9.516 27.324 1.00 87.75 180 THR A N 1
ATOM 1501 C CA . THR A 1 180 ? -24.691 -8.313 27.500 1.00 87.75 180 THR A CA 1
ATOM 1502 C C . THR A 1 180 ? -24.591 -7.601 26.156 1.00 87.75 180 THR A C 1
ATOM 1504 O O . THR A 1 180 ? -24.187 -8.187 25.160 1.00 87.75 180 THR A O 1
ATOM 1507 N N . SER A 1 181 ? -24.956 -6.330 26.136 1.00 90.00 181 SER A N 1
ATOM 1508 C CA . SER A 1 181 ? -24.830 -5.426 25.004 1.00 90.00 181 SER A CA 1
ATOM 1509 C C . SER A 1 181 ? -23.631 -4.522 25.239 1.00 90.00 181 SER A C 1
ATOM 1511 O O . SER A 1 181 ? -23.566 -3.860 26.271 1.00 90.00 181 SER A O 1
ATOM 1513 N N . ILE A 1 182 ? -22.733 -4.420 24.270 1.00 92.56 182 ILE A N 1
ATOM 1514 C CA . ILE A 1 182 ? -21.605 -3.490 24.319 1.00 92.56 182 ILE A CA 1
ATOM 1515 C C . ILE A 1 182 ? -21.811 -2.488 23.196 1.00 92.56 182 ILE A C 1
ATOM 1517 O O . ILE A 1 182 ? -21.872 -2.859 22.029 1.00 92.56 182 ILE A O 1
ATOM 1521 N N . THR A 1 183 ? -21.976 -1.226 23.564 1.00 93.50 183 THR A N 1
ATOM 1522 C CA . THR A 1 183 ? -22.092 -0.108 22.634 1.00 93.50 183 THR A CA 1
ATOM 1523 C C . THR A 1 183 ? -20.819 0.713 22.736 1.00 93.50 183 THR A C 1
ATOM 1525 O O . THR A 1 183 ? -20.400 1.065 23.836 1.00 93.50 183 THR A O 1
ATOM 1528 N N . THR A 1 184 ? -20.211 1.032 21.606 1.00 95.50 184 THR A N 1
ATOM 1529 C CA . THR A 1 184 ? -18.997 1.839 21.528 1.00 95.50 184 THR A CA 1
ATOM 1530 C C . THR A 1 184 ? -19.233 3.035 20.631 1.00 95.50 184 THR A C 1
ATOM 1532 O O . THR A 1 184 ? -19.809 2.890 19.557 1.00 95.50 184 THR A O 1
ATOM 1535 N N . GLU A 1 185 ? -18.754 4.198 21.031 1.00 96.44 185 GLU A N 1
ATOM 1536 C CA . GLU A 1 185 ? -18.849 5.431 20.263 1.00 96.44 185 GLU A CA 1
ATOM 1537 C C . GLU A 1 185 ? -17.462 6.055 20.164 1.00 96.44 185 GLU A C 1
ATOM 1539 O O . GLU A 1 185 ? -16.781 6.227 21.178 1.00 96.44 185 GLU A O 1
ATOM 1544 N N . LEU A 1 186 ? -17.028 6.338 18.936 1.00 95.44 186 LEU A N 1
ATOM 1545 C CA . LEU A 1 186 ? -15.772 7.028 18.684 1.00 95.44 186 LEU A CA 1
ATOM 1546 C C . LEU A 1 186 ? -16.077 8.490 18.370 1.00 95.44 186 LEU A C 1
ATOM 1548 O O . LEU A 1 186 ? -16.634 8.806 17.320 1.00 95.44 186 LEU A O 1
ATOM 1552 N N . GLU A 1 187 ? -15.668 9.370 19.274 1.00 93.25 187 GLU A N 1
ATOM 1553 C CA . GLU A 1 187 ? -15.815 10.818 19.151 1.00 93.25 187 GLU A CA 1
ATOM 1554 C C . GLU A 1 187 ? -14.446 11.460 18.898 1.00 93.25 187 GLU A C 1
ATOM 1556 O O . GLU A 1 187 ? -13.398 10.913 19.267 1.00 93.25 187 GLU A O 1
ATOM 1561 N N . LYS A 1 188 ? -14.441 12.644 18.279 1.00 90.25 188 LYS A N 1
ATOM 1562 C CA . LYS A 1 188 ? -13.241 13.472 18.148 1.00 90.25 188 LYS A CA 1
ATOM 1563 C C . LYS A 1 188 ? -13.544 14.906 18.567 1.00 90.25 188 LYS A C 1
ATOM 1565 O O . LYS A 1 188 ? -14.155 15.648 17.804 1.00 90.25 188 LYS A O 1
ATOM 1570 N N . ASP A 1 189 ? -13.034 15.276 19.739 1.00 84.94 189 ASP A N 1
ATOM 1571 C CA . ASP A 1 189 ? -12.960 16.666 20.194 1.00 84.94 189 ASP A CA 1
ATOM 1572 C C . ASP A 1 189 ? -11.548 17.208 19.899 1.00 84.94 189 ASP A C 1
ATOM 1574 O O . ASP A 1 189 ? -11.149 17.340 18.742 1.00 84.94 189 ASP A O 1
ATOM 1578 N N . GLN A 1 190 ? -10.743 17.467 20.939 1.00 85.81 190 GLN A N 1
ATOM 1579 C CA . GLN A 1 190 ? -9.308 17.740 20.796 1.00 85.81 190 GLN A CA 1
ATOM 1580 C C . GLN A 1 190 ? -8.518 16.466 20.473 1.00 85.81 190 GLN A C 1
ATOM 1582 O O . GLN A 1 190 ? -7.638 16.495 19.618 1.00 85.81 190 GLN A O 1
ATOM 1587 N N . ASP A 1 191 ? -8.866 15.358 21.130 1.00 90.56 191 ASP A N 1
ATOM 1588 C CA . ASP A 1 191 ? -8.310 14.018 20.939 1.00 90.56 191 ASP A CA 1
ATOM 1589 C C . ASP A 1 191 ? -9.442 13.040 20.590 1.00 90.56 191 ASP A C 1
ATOM 1591 O O . ASP A 1 191 ? -10.611 13.308 20.887 1.00 90.56 191 ASP A O 1
ATOM 1595 N N . TYR A 1 192 ? -9.107 11.888 19.997 1.00 94.00 192 TYR A N 1
ATOM 1596 C CA . TYR A 1 192 ? -10.080 10.801 19.872 1.00 94.00 192 TYR A CA 1
ATOM 1597 C C . TYR A 1 192 ? -10.440 10.245 21.250 1.00 94.00 192 TYR A C 1
ATOM 1599 O O . TYR A 1 192 ? -9.562 9.994 22.083 1.00 94.00 192 TYR A O 1
ATOM 1607 N N . GLN A 1 193 ? -11.727 9.997 21.463 1.00 94.25 193 GLN A N 1
ATOM 1608 C CA . GLN A 1 193 ? -12.244 9.354 22.662 1.00 94.25 193 GLN A CA 1
ATOM 1609 C C . GLN A 1 193 ? -13.125 8.178 22.267 1.00 94.25 193 GLN A C 1
ATOM 1611 O O . GLN A 1 193 ? -14.065 8.337 21.494 1.00 94.25 193 GLN A O 1
ATOM 1616 N N . LEU A 1 194 ? -12.823 7.001 22.813 1.00 94.88 194 LEU A N 1
ATOM 1617 C CA . LEU A 1 194 ? -13.695 5.840 22.700 1.00 94.88 194 LEU A CA 1
ATOM 1618 C C . LEU A 1 194 ? -14.547 5.756 23.964 1.00 94.88 194 LEU A C 1
ATOM 1620 O O . LEU A 1 194 ? -14.041 5.425 25.040 1.00 94.88 194 LEU A O 1
ATOM 1624 N N . ALA A 1 195 ? -15.830 6.068 23.838 1.00 94.75 195 ALA A N 1
ATOM 1625 C CA . ALA A 1 195 ? -16.810 5.826 24.880 1.00 94.75 195 ALA A CA 1
ATOM 1626 C C . ALA A 1 195 ? -17.346 4.401 24.746 1.00 94.75 195 ALA A C 1
ATOM 1628 O O . ALA A 1 195 ? -17.748 3.976 23.666 1.00 94.75 195 ALA A O 1
ATOM 1629 N N . VAL A 1 196 ? -17.355 3.655 25.845 1.00 92.94 196 VAL A N 1
ATOM 1630 C CA . VAL A 1 196 ? -17.865 2.285 25.898 1.00 92.94 196 VAL A CA 1
ATOM 1631 C C . VAL A 1 196 ? -18.976 2.235 26.931 1.00 92.94 196 VAL A C 1
ATOM 1633 O O . VAL A 1 196 ? -18.771 2.614 28.082 1.00 92.94 196 VAL A O 1
ATOM 1636 N N . LEU A 1 197 ? -20.146 1.754 26.521 1.00 91.38 197 LEU A N 1
ATOM 1637 C CA . LEU A 1 197 ? -21.308 1.514 27.364 1.00 91.38 197 LEU A CA 1
ATOM 1638 C C . LEU A 1 197 ? -21.666 0.033 27.328 1.00 91.38 197 LEU A C 1
ATOM 1640 O O . LEU A 1 197 ? -22.007 -0.524 26.285 1.00 91.38 197 LEU A O 1
ATOM 1644 N N . ILE A 1 198 ? -21.668 -0.588 28.496 1.00 88.38 198 ILE A N 1
ATOM 1645 C CA . ILE A 1 198 ? -22.073 -1.975 28.678 1.00 88.38 198 ILE A CA 1
ATOM 1646 C C . ILE A 1 198 ? -23.458 -1.957 29.284 1.00 88.38 198 ILE A C 1
ATOM 1648 O O . ILE A 1 198 ? -23.632 -1.541 30.424 1.00 88.38 198 ILE A O 1
ATOM 1652 N N . SER A 1 199 ? -24.430 -2.423 28.514 1.00 85.81 199 SER A N 1
ATOM 1653 C CA . SER A 1 199 ? -25.825 -2.551 28.916 1.00 85.81 199 SER A CA 1
ATOM 1654 C C . SER A 1 199 ? -26.301 -3.996 28.739 1.00 85.81 199 SER A C 1
ATOM 1656 O O . SER A 1 199 ? -25.520 -4.886 28.404 1.00 85.81 199 SER A O 1
ATOM 1658 N N . ASN A 1 200 ? -27.578 -4.269 28.980 1.00 82.56 200 ASN A N 1
ATOM 1659 C CA . ASN A 1 200 ? -28.185 -5.560 28.665 1.00 82.56 200 ASN A CA 1
ATOM 1660 C C . ASN A 1 200 ? -29.366 -5.398 27.719 1.00 82.56 200 ASN A C 1
ATOM 1662 O O . ASN A 1 200 ? -29.969 -4.328 27.643 1.00 82.56 200 ASN A O 1
ATOM 1666 N N . THR A 1 201 ? -29.727 -6.474 27.022 1.00 83.12 201 THR A N 1
ATOM 1667 C CA . THR A 1 201 ? -30.858 -6.487 26.079 1.00 83.12 201 THR A CA 1
ATOM 1668 C C . THR A 1 201 ? -32.205 -6.131 26.715 1.00 83.12 201 THR A C 1
ATOM 1670 O O . THR A 1 201 ? -33.106 -5.687 26.009 1.00 83.12 201 THR A O 1
ATOM 1673 N N . GLN A 1 202 ? -32.340 -6.257 28.037 1.00 80.38 202 GLN A N 1
ATOM 1674 C CA . GLN A 1 202 ? -33.569 -6.000 28.790 1.00 80.38 202 GLN A CA 1
ATOM 1675 C C . GLN A 1 202 ? -33.522 -4.712 29.633 1.00 80.38 202 GLN A C 1
ATOM 1677 O O . GLN A 1 202 ? -34.459 -4.452 30.389 1.00 80.38 202 GLN A O 1
ATOM 1682 N N . SER A 1 203 ? -32.486 -3.872 29.500 1.00 73.75 203 SER A N 1
ATOM 1683 C CA . SER A 1 203 ? -32.254 -2.719 30.392 1.00 73.75 203 SER A CA 1
ATOM 1684 C C . SER A 1 203 ? -33.382 -1.684 30.374 1.00 73.75 203 SER A C 1
ATOM 1686 O O . SER A 1 203 ? -33.658 -1.030 31.379 1.00 73.75 203 SER A O 1
ATOM 1688 N N . LYS A 1 204 ? -34.090 -1.577 29.243 1.00 76.50 204 LYS A N 1
ATOM 1689 C CA . LYS A 1 204 ? -35.230 -0.666 29.053 1.00 76.50 204 LYS A CA 1
ATOM 1690 C C . LYS A 1 204 ? -36.580 -1.258 29.478 1.00 76.50 204 LYS A C 1
ATOM 1692 O O . LYS A 1 204 ? -37.591 -0.559 29.423 1.00 76.50 204 LYS A O 1
ATOM 1697 N N . ASN A 1 205 ? -36.635 -2.528 29.882 1.00 76.75 205 ASN A N 1
ATOM 1698 C CA . ASN A 1 205 ? -37.886 -3.184 30.247 1.00 76.75 205 ASN A CA 1
ATOM 1699 C C . ASN A 1 205 ? -38.292 -2.826 31.684 1.00 76.75 205 ASN A C 1
ATOM 1701 O O . ASN A 1 205 ? -37.834 -3.425 32.659 1.00 76.75 205 ASN A O 1
ATOM 1705 N N . THR A 1 206 ? -39.196 -1.855 31.816 1.00 75.56 206 THR A N 1
ATOM 1706 C CA . THR A 1 206 ? -39.661 -1.335 33.112 1.00 75.56 206 THR A CA 1
ATOM 1707 C C . THR A 1 206 ? -40.284 -2.405 34.007 1.00 75.56 206 THR A C 1
ATOM 1709 O O . THR A 1 206 ? -40.167 -2.306 35.226 1.00 75.56 206 THR A O 1
ATOM 1712 N N . LYS A 1 207 ? -40.872 -3.464 33.430 1.00 76.00 207 LYS A N 1
ATOM 1713 C CA . LYS A 1 207 ? -41.462 -4.581 34.188 1.00 76.00 207 LYS A CA 1
ATOM 1714 C C . LYS A 1 207 ? -40.426 -5.411 34.946 1.00 76.00 207 LYS A C 1
ATOM 1716 O O . LYS A 1 207 ? -40.793 -6.130 35.872 1.00 76.00 207 LYS A O 1
ATOM 1721 N N . LEU A 1 208 ? -39.157 -5.350 34.545 1.00 72.81 208 LEU A N 1
ATOM 1722 C CA . LEU A 1 208 ? -38.087 -6.184 35.095 1.00 72.81 208 LEU A CA 1
ATOM 1723 C C . LEU A 1 208 ? -37.176 -5.422 36.070 1.00 72.81 208 LEU A C 1
ATOM 1725 O O . LEU A 1 208 ? -36.288 -6.017 36.672 1.00 72.81 208 LEU A O 1
ATOM 1729 N N . LYS A 1 209 ? -37.404 -4.115 36.256 1.00 67.06 209 LYS A N 1
ATOM 1730 C CA . LYS A 1 209 ? -36.534 -3.199 37.012 1.00 67.06 209 LYS A CA 1
ATOM 1731 C C . LYS A 1 209 ? -36.270 -3.625 38.463 1.00 67.06 209 LYS A C 1
ATOM 1733 O O . LYS A 1 209 ? -35.158 -3.437 38.961 1.00 67.06 209 LYS A O 1
ATOM 1738 N N . ASP A 1 210 ? -37.262 -4.231 39.110 1.00 67.94 210 ASP A N 1
ATOM 1739 C CA . ASP A 1 210 ? -37.211 -4.590 40.536 1.00 67.94 210 ASP A CA 1
ATOM 1740 C C . ASP A 1 210 ? -36.932 -6.079 40.778 1.00 67.94 210 ASP A C 1
ATOM 1742 O O . ASP A 1 210 ? -36.834 -6.529 41.922 1.00 67.94 210 ASP A O 1
ATOM 1746 N N . LYS A 1 211 ? -36.762 -6.849 39.700 1.00 73.50 211 LYS A N 1
ATOM 1747 C CA . LYS A 1 211 ? -36.564 -8.297 39.751 1.00 73.50 211 LYS A CA 1
ATOM 1748 C C . LYS A 1 211 ? -35.084 -8.642 39.851 1.00 73.50 211 LYS A C 1
ATOM 1750 O O . LYS A 1 211 ? -34.213 -7.949 39.319 1.00 73.50 211 LYS A O 1
ATOM 1755 N N . LYS A 1 212 ? -34.783 -9.735 40.554 1.00 75.44 212 LYS A N 1
ATOM 1756 C CA . LYS A 1 212 ? -33.409 -10.198 40.795 1.00 75.44 212 LYS A CA 1
ATOM 1757 C C . LYS A 1 212 ? -33.200 -11.545 40.111 1.00 75.44 212 LYS A C 1
ATOM 1759 O O . LYS A 1 212 ? -33.795 -12.528 40.534 1.00 75.44 212 LYS A O 1
ATOM 1764 N N . TYR A 1 213 ? -32.338 -11.604 39.099 1.00 77.19 213 TYR A N 1
ATOM 1765 C CA . TYR A 1 213 ? -32.133 -12.816 38.286 1.00 77.19 213 TYR A CA 1
ATOM 1766 C C . TYR A 1 213 ? -30.795 -13.530 38.528 1.00 77.19 213 TYR A C 1
ATOM 1768 O O . TYR A 1 213 ? -30.654 -14.707 38.213 1.00 77.19 213 TYR A O 1
ATOM 1776 N N . PHE A 1 214 ? -29.818 -12.854 39.131 1.00 77.38 214 PHE A N 1
ATOM 1777 C CA . PHE A 1 214 ? -28.513 -13.418 39.483 1.00 77.38 214 PHE A CA 1
ATOM 1778 C C . PHE A 1 214 ? -28.078 -12.912 40.861 1.00 77.38 214 PHE A C 1
ATOM 1780 O O . PHE A 1 214 ? -28.451 -11.813 41.271 1.00 77.38 214 PHE A O 1
ATOM 1787 N N . LYS A 1 215 ? -27.307 -13.726 41.589 1.00 79.88 215 LYS A N 1
ATOM 1788 C CA . LYS A 1 215 ? -26.716 -13.376 42.893 1.00 79.88 215 LYS A CA 1
ATOM 1789 C C . LYS A 1 215 ? -25.515 -12.457 42.735 1.00 79.88 215 LYS A C 1
ATOM 1791 O O . LYS A 1 215 ? -25.336 -11.515 43.507 1.00 79.88 215 LYS A O 1
ATOM 1796 N N . PHE A 1 216 ? -24.704 -12.755 41.731 1.00 83.06 216 PHE A N 1
ATOM 1797 C CA . PHE A 1 216 ? -23.486 -12.032 41.426 1.00 83.06 216 PHE A CA 1
ATOM 1798 C C . PHE A 1 216 ? -23.284 -11.985 39.923 1.00 83.06 216 PHE A C 1
ATOM 1800 O O . PHE A 1 216 ? -23.602 -12.939 39.208 1.00 83.06 216 PHE A O 1
ATOM 1807 N N . ARG A 1 217 ? -22.720 -10.877 39.469 1.00 81.88 217 ARG A N 1
ATOM 1808 C CA . ARG A 1 217 ? -22.192 -10.728 38.128 1.00 81.88 217 ARG A CA 1
ATOM 1809 C C . ARG A 1 217 ? -20.899 -9.938 38.208 1.00 81.88 217 ARG A C 1
ATOM 1811 O O . ARG A 1 217 ? -20.859 -8.911 38.877 1.00 81.88 217 ARG A O 1
ATOM 1818 N N . SER A 1 218 ? -19.886 -10.371 37.478 1.00 86.50 218 SER A N 1
ATOM 1819 C CA . SER A 1 218 ? -18.732 -9.535 37.178 1.00 86.50 218 SER A CA 1
ATOM 1820 C C . SER A 1 218 ? -18.464 -9.524 35.690 1.00 86.50 218 SER A C 1
ATOM 1822 O O . SER A 1 218 ? -18.785 -10.477 34.977 1.00 86.50 218 SER A O 1
ATOM 1824 N N . PHE A 1 219 ? -17.883 -8.433 35.222 1.00 87.62 219 PHE A N 1
ATOM 1825 C CA . PHE A 1 219 ? -17.185 -8.413 33.952 1.00 87.62 219 PHE A CA 1
ATOM 1826 C C . PHE A 1 219 ? -15.853 -7.697 34.130 1.00 87.62 219 PHE A C 1
ATOM 1828 O O . PHE A 1 219 ? -15.701 -6.841 35.005 1.00 87.62 219 PHE A O 1
ATOM 1835 N N . GLU A 1 220 ? -14.907 -8.064 33.288 1.00 90.00 220 GLU A N 1
ATOM 1836 C CA . GLU A 1 220 ? -13.540 -7.577 33.312 1.00 90.00 220 GLU A CA 1
ATOM 1837 C C . GLU A 1 220 ? -13.067 -7.418 31.871 1.00 90.00 220 GLU A C 1
ATOM 1839 O O . GLU A 1 220 ? -13.189 -8.355 31.083 1.00 90.00 220 GLU A O 1
ATOM 1844 N N . PHE A 1 221 ? -12.532 -6.252 31.522 1.00 90.75 221 PHE A N 1
ATOM 1845 C CA . PHE A 1 221 ? -11.725 -6.097 30.314 1.00 90.75 221 PHE A CA 1
ATOM 1846 C C . PHE A 1 221 ? -10.272 -6.220 30.710 1.00 90.75 221 PHE A C 1
ATOM 1848 O O . PHE A 1 221 ? -9.787 -5.404 31.493 1.00 90.75 221 PHE A O 1
ATOM 1855 N N . THR A 1 222 ? -9.599 -7.210 30.143 1.00 90.81 222 THR A N 1
ATOM 1856 C CA . THR A 1 222 ? -8.192 -7.500 30.428 1.00 90.81 222 THR A CA 1
ATOM 1857 C C . THR A 1 222 ? -7.271 -6.884 29.384 1.00 90.81 222 THR A C 1
ATOM 1859 O O . THR A 1 222 ? -6.118 -6.553 29.668 1.00 90.81 222 THR A O 1
ATOM 1862 N N . LYS A 1 223 ? -7.768 -6.712 28.155 1.00 94.88 223 LYS A N 1
ATOM 1863 C CA . LYS A 1 223 ? -6.969 -6.220 27.036 1.00 94.88 223 LYS A CA 1
ATOM 1864 C C . LYS A 1 223 ? -7.802 -5.416 26.049 1.00 94.88 223 LYS A C 1
ATOM 1866 O O . LYS A 1 223 ? -8.951 -5.755 25.767 1.00 94.88 223 LYS A O 1
ATOM 1871 N N . LEU A 1 224 ? -7.177 -4.391 25.483 1.00 94.88 224 LEU A N 1
ATOM 1872 C CA . LEU A 1 224 ? -7.627 -3.723 24.271 1.00 94.88 224 LEU A CA 1
ATOM 1873 C C . LEU A 1 224 ? -6.498 -3.740 23.245 1.00 94.88 224 LEU A C 1
ATOM 1875 O O . LEU A 1 224 ? -5.398 -3.271 23.524 1.00 94.88 224 LEU A O 1
ATOM 1879 N N . ARG A 1 225 ? -6.786 -4.225 22.043 1.00 95.25 225 ARG A N 1
ATOM 1880 C CA . ARG A 1 225 ? -5.941 -4.019 20.871 1.00 95.25 225 ARG A CA 1
ATOM 1881 C C . ARG A 1 225 ? -6.547 -2.931 20.002 1.00 95.25 225 ARG A C 1
ATOM 1883 O O . ARG A 1 225 ? -7.720 -3.008 19.650 1.00 95.25 225 ARG A O 1
ATOM 1890 N N . ILE A 1 226 ? -5.739 -1.945 19.633 1.00 94.69 226 ILE A N 1
ATOM 1891 C CA . ILE A 1 226 ? -6.110 -0.926 18.651 1.00 94.69 226 ILE A CA 1
ATOM 1892 C C . ILE A 1 226 ? -5.301 -1.183 17.390 1.00 94.69 226 ILE A C 1
ATOM 1894 O O . ILE A 1 226 ? -4.076 -1.104 17.423 1.00 94.69 226 ILE A O 1
ATOM 1898 N N . THR A 1 227 ? -5.978 -1.469 16.284 1.00 93.88 227 THR A N 1
ATOM 1899 C CA . THR A 1 227 ? -5.359 -1.722 14.979 1.00 93.88 227 THR A CA 1
ATOM 1900 C C . THR A 1 227 ? -5.755 -0.627 13.998 1.00 93.88 227 THR A C 1
ATOM 1902 O O . THR A 1 227 ? -6.940 -0.335 13.831 1.00 93.88 227 THR A O 1
ATOM 1905 N N . LEU A 1 228 ? -4.776 -0.036 13.310 1.00 92.94 228 LEU A N 1
ATOM 1906 C CA . LEU A 1 228 ? -5.038 0.899 12.219 1.00 92.94 228 LEU A CA 1
ATOM 1907 C C . LEU A 1 228 ? -5.019 0.162 10.888 1.00 92.94 228 LEU A C 1
ATOM 1909 O O . LEU A 1 228 ? -3.990 -0.361 10.468 1.00 92.94 228 LEU A O 1
ATOM 1913 N N . ILE A 1 229 ? -6.155 0.167 10.202 1.00 90.38 229 ILE A N 1
ATOM 1914 C CA . ILE A 1 229 ? -6.321 -0.474 8.901 1.00 90.38 229 ILE A CA 1
ATOM 1915 C C . ILE A 1 229 ? -6.245 0.615 7.826 1.00 90.38 229 ILE A C 1
ATOM 1917 O O . ILE A 1 229 ? -7.154 1.447 7.760 1.00 90.38 229 ILE A O 1
ATOM 1921 N N . PRO A 1 230 ? -5.198 0.663 6.983 1.00 90.25 230 PRO A N 1
ATOM 1922 C CA . PRO A 1 230 ? -5.121 1.628 5.891 1.00 90.25 230 PRO A CA 1
ATOM 1923 C C . PRO A 1 230 ? -6.338 1.524 4.972 1.00 90.25 230 PRO A C 1
ATOM 1925 O O . PRO A 1 230 ? -6.721 0.434 4.551 1.00 90.25 230 PRO A O 1
ATOM 1928 N N . LYS A 1 231 ? -6.919 2.661 4.591 1.00 87.12 231 LYS A N 1
ATOM 1929 C CA . LYS A 1 231 ? -8.010 2.733 3.607 1.00 87.12 231 LYS A CA 1
ATOM 1930 C C . LYS A 1 231 ? -7.486 2.671 2.170 1.00 87.12 231 LYS A C 1
ATOM 1932 O O . LYS A 1 231 ? -7.864 3.468 1.317 1.00 87.12 231 LYS A O 1
ATOM 1937 N N . ILE A 1 232 ? -6.582 1.731 1.912 1.00 85.62 232 ILE A N 1
ATOM 1938 C CA . ILE A 1 232 ? -6.039 1.436 0.587 1.00 85.62 232 ILE A CA 1
ATOM 1939 C C . ILE A 1 232 ? -6.099 -0.067 0.388 1.00 85.62 232 ILE A C 1
ATOM 1941 O O . ILE A 1 232 ? -5.542 -0.832 1.171 1.00 85.62 232 ILE A O 1
ATOM 1945 N N . ASN A 1 233 ? -6.744 -0.493 -0.694 1.00 79.94 233 ASN A N 1
ATOM 1946 C CA . ASN A 1 233 ? -6.732 -1.891 -1.086 1.00 79.94 233 ASN A CA 1
ATOM 1947 C C . ASN A 1 233 ? -5.447 -2.196 -1.873 1.00 79.94 233 ASN A C 1
ATOM 1949 O O . ASN A 1 233 ? -5.392 -2.025 -3.093 1.00 79.94 233 ASN A O 1
ATOM 1953 N N . PHE A 1 234 ? -4.404 -2.631 -1.160 1.00 80.31 234 PHE A N 1
ATOM 1954 C CA . PHE A 1 234 ? -3.104 -2.950 -1.758 1.00 80.31 234 PHE A CA 1
ATOM 1955 C C . PHE A 1 234 ? -3.196 -4.070 -2.798 1.00 80.31 234 PHE A C 1
ATOM 1957 O O . PHE A 1 234 ? -2.529 -4.003 -3.827 1.00 80.31 234 PHE A O 1
ATOM 1964 N N . GLU A 1 235 ? -4.064 -5.063 -2.586 1.00 81.88 235 GLU A N 1
ATOM 1965 C CA . GLU A 1 235 ? -4.224 -6.165 -3.534 1.00 81.88 235 GLU A CA 1
ATOM 1966 C C . GLU A 1 235 ? -4.768 -5.702 -4.883 1.00 81.88 235 GLU A C 1
ATOM 1968 O O . GLU A 1 235 ? -4.313 -6.183 -5.922 1.00 81.88 235 GLU A O 1
ATOM 1973 N N . ILE A 1 236 ? -5.741 -4.782 -4.881 1.00 83.25 236 ILE A N 1
ATOM 1974 C CA . ILE A 1 236 ? -6.286 -4.229 -6.125 1.00 83.25 236 ILE A CA 1
ATOM 1975 C C . ILE A 1 236 ? -5.176 -3.530 -6.899 1.00 83.25 236 ILE A C 1
ATOM 1977 O O . ILE A 1 236 ? -5.075 -3.772 -8.098 1.00 83.25 236 ILE A O 1
ATOM 1981 N N . LEU A 1 237 ? -4.341 -2.734 -6.222 1.00 84.50 237 LEU A N 1
ATOM 1982 C CA . LEU A 1 237 ? -3.224 -2.006 -6.826 1.00 84.50 237 LEU A CA 1
ATOM 1983 C C . LEU A 1 237 ? -2.165 -2.953 -7.416 1.00 84.50 237 LEU A C 1
ATOM 1985 O O . LEU A 1 237 ? -1.755 -2.778 -8.559 1.00 84.50 237 LEU A O 1
ATOM 1989 N N . GLU A 1 238 ? -1.756 -3.987 -6.677 1.00 86.38 238 GLU A N 1
ATOM 1990 C CA . GLU A 1 238 ? -0.721 -4.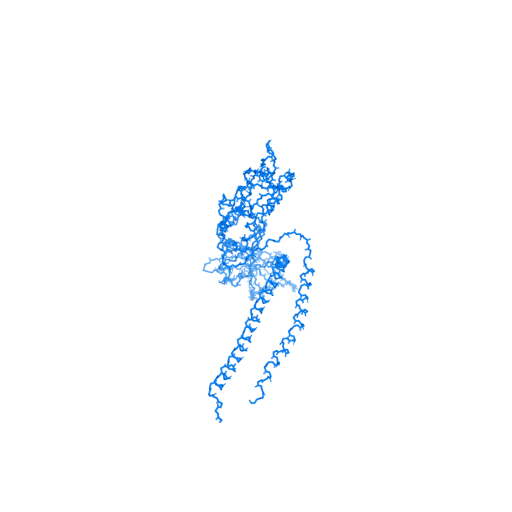937 -7.115 1.00 86.38 238 GLU A CA 1
ATOM 1991 C C . GLU A 1 238 ? -1.126 -5.796 -8.321 1.00 86.38 238 GLU A C 1
ATOM 1993 O O . GLU A 1 238 ? -0.267 -6.298 -9.053 1.00 86.38 238 GLU A O 1
ATOM 1998 N N . ARG A 1 239 ? -2.432 -6.007 -8.522 1.00 87.50 239 ARG A N 1
ATOM 1999 C CA . ARG A 1 239 ? -2.961 -6.744 -9.680 1.00 87.50 239 ARG A CA 1
ATOM 2000 C C . ARG A 1 239 ? -2.941 -5.906 -10.961 1.00 87.50 239 ARG A C 1
ATOM 2002 O O . ARG A 1 239 ? -3.084 -6.474 -12.044 1.00 87.50 239 ARG A O 1
ATOM 2009 N N . GLN A 1 240 ? -2.759 -4.591 -10.853 1.00 89.88 240 GLN A N 1
ATOM 2010 C CA . GLN A 1 240 ? -2.734 -3.695 -12.005 1.00 89.88 240 GLN A CA 1
ATOM 2011 C C . GLN A 1 240 ? -1.392 -3.726 -12.732 1.00 89.88 240 GLN A C 1
ATOM 2013 O O . GLN A 1 240 ? -0.353 -4.140 -12.205 1.00 89.88 240 GLN A O 1
ATOM 2018 N N . LYS A 1 241 ? -1.431 -3.251 -13.976 1.00 91.31 241 LYS A N 1
ATOM 2019 C CA . LYS A 1 241 ? -0.252 -2.983 -14.791 1.00 91.31 241 LYS A CA 1
ATOM 2020 C C . LYS A 1 241 ? -0.320 -1.552 -15.294 1.00 91.31 241 LYS A C 1
ATOM 2022 O O . LYS A 1 241 ? -1.367 -1.128 -15.772 1.00 91.31 241 LYS A O 1
ATOM 2027 N N . LEU A 1 242 ? 0.796 -0.842 -15.206 1.00 93.00 242 LEU A N 1
ATOM 2028 C CA . LEU A 1 242 ? 0.958 0.460 -15.846 1.00 93.00 242 LEU A CA 1
ATOM 2029 C C . LEU A 1 242 ? 1.624 0.261 -17.198 1.00 93.00 242 LEU A C 1
ATOM 2031 O O . LEU A 1 242 ? 2.576 -0.508 -17.292 1.00 93.00 242 LEU A O 1
ATOM 2035 N N . TYR A 1 243 ? 1.153 0.959 -18.224 1.00 91.31 243 TYR A N 1
ATOM 2036 C CA . TYR A 1 243 ? 1.750 0.913 -19.554 1.00 91.31 243 TYR A CA 1
ATOM 2037 C C . TYR A 1 243 ? 2.366 2.263 -19.872 1.00 91.31 243 TYR A C 1
ATOM 2039 O O . TYR A 1 243 ? 1.723 3.293 -19.708 1.00 91.31 243 TYR A O 1
ATOM 2047 N N . ILE A 1 244 ? 3.625 2.255 -20.302 1.00 91.69 244 ILE A N 1
ATOM 2048 C CA . ILE A 1 244 ? 4.362 3.482 -20.601 1.00 91.69 244 ILE A CA 1
ATOM 2049 C C . ILE A 1 244 ? 5.007 3.354 -21.955 1.00 91.69 244 ILE A C 1
ATOM 2051 O O . ILE A 1 244 ? 5.920 2.555 -22.146 1.00 91.69 244 ILE A O 1
ATOM 2055 N N . GLU A 1 245 ? 4.545 4.176 -22.882 1.00 89.69 245 GLU A N 1
ATOM 2056 C CA . GLU A 1 245 ? 5.127 4.258 -24.209 1.00 89.69 245 GLU A CA 1
ATOM 2057 C C . GLU A 1 245 ? 6.351 5.171 -24.223 1.00 89.69 245 GLU A C 1
ATOM 2059 O O . GLU A 1 245 ? 6.348 6.296 -23.691 1.00 89.69 245 GLU A O 1
ATOM 2064 N N . TYR A 1 246 ? 7.412 4.687 -24.861 1.00 88.44 246 TYR A N 1
ATOM 2065 C CA . TYR A 1 246 ? 8.649 5.429 -25.036 1.00 88.44 246 TYR A CA 1
ATOM 2066 C C . TYR A 1 246 ? 9.346 5.053 -26.345 1.00 88.44 246 TYR A C 1
ATOM 2068 O O . TYR A 1 246 ? 9.153 3.959 -26.874 1.00 88.44 246 TYR A O 1
ATOM 2076 N N . ASN A 1 247 ? 10.177 5.968 -26.842 1.00 87.31 247 ASN A N 1
ATOM 2077 C CA . ASN A 1 247 ? 10.991 5.729 -28.022 1.00 87.31 247 ASN A CA 1
ATOM 2078 C C . ASN A 1 247 ? 12.412 5.296 -27.603 1.00 87.31 247 ASN A C 1
ATOM 2080 O O . ASN A 1 247 ? 13.135 6.120 -27.035 1.00 87.31 247 ASN A O 1
ATOM 2084 N N . PRO A 1 248 ? 12.828 4.040 -27.868 1.00 84.44 248 PRO A N 1
ATOM 2085 C CA . PRO A 1 248 ? 14.176 3.564 -27.569 1.00 84.44 248 PRO A CA 1
ATOM 2086 C C . PRO A 1 248 ? 15.266 4.142 -28.490 1.00 84.44 248 PRO A C 1
ATOM 2088 O O . PRO A 1 248 ? 16.439 4.016 -28.154 1.00 84.44 248 PRO A O 1
ATOM 2091 N N . THR A 1 249 ? 14.924 4.754 -29.633 1.00 81.94 249 THR A N 1
ATOM 2092 C CA . THR A 1 249 ? 15.900 5.330 -30.581 1.00 81.94 249 THR A CA 1
ATOM 2093 C C . THR A 1 249 ? 16.348 6.744 -30.200 1.00 81.94 249 THR A C 1
ATOM 2095 O O . THR A 1 249 ? 17.386 7.215 -30.669 1.00 81.94 249 THR A O 1
ATOM 2098 N N . ASN A 1 250 ? 15.620 7.420 -29.304 1.00 77.94 250 ASN A N 1
ATOM 2099 C CA . ASN A 1 250 ? 16.013 8.734 -28.807 1.00 77.94 250 ASN A CA 1
ATOM 2100 C C . ASN A 1 250 ? 17.288 8.624 -27.957 1.00 77.94 250 ASN A C 1
ATOM 2102 O O . ASN A 1 250 ? 17.286 8.016 -26.887 1.00 77.94 250 ASN A O 1
ATOM 2106 N N . LYS A 1 251 ? 18.370 9.274 -28.406 1.00 59.53 251 LYS A N 1
ATOM 2107 C CA . LYS A 1 251 ? 19.694 9.247 -27.749 1.00 59.53 251 LYS A CA 1
ATOM 2108 C C . LYS A 1 251 ? 19.695 9.778 -26.305 1.00 59.53 251 LYS A C 1
ATOM 2110 O O . LYS A 1 251 ? 20.593 9.446 -25.539 1.00 59.53 251 LYS A O 1
ATOM 2115 N N . THR A 1 252 ? 18.683 10.550 -25.916 1.00 63.38 252 THR A N 1
ATOM 2116 C CA . THR A 1 252 ? 18.486 11.082 -24.561 1.00 63.38 252 THR A CA 1
ATOM 2117 C C . THR A 1 252 ? 17.095 10.707 -24.056 1.00 63.38 252 THR A C 1
ATOM 2119 O O . THR A 1 252 ? 16.186 11.531 -23.999 1.00 63.38 252 THR A O 1
ATOM 2122 N N . ILE A 1 253 ? 16.898 9.441 -23.678 1.00 66.81 253 ILE A N 1
ATOM 2123 C CA . ILE A 1 253 ? 15.767 9.094 -22.809 1.00 66.81 253 ILE A CA 1
ATOM 2124 C C . ILE A 1 253 ? 16.046 9.734 -21.447 1.00 66.81 253 ILE A C 1
ATOM 2126 O O . ILE A 1 253 ? 16.845 9.221 -20.662 1.00 66.81 253 ILE A O 1
ATOM 2130 N N . LEU A 1 254 ? 15.406 10.868 -21.164 1.00 75.88 254 LEU A N 1
ATOM 2131 C CA . LEU A 1 254 ? 15.510 11.492 -19.853 1.00 75.88 254 LEU A CA 1
ATOM 2132 C C . LEU A 1 254 ? 14.706 10.665 -18.847 1.00 75.88 254 LEU A C 1
ATOM 2134 O O . LEU A 1 254 ? 13.509 10.425 -19.013 1.00 75.88 254 LEU A O 1
ATOM 2138 N N . VAL A 1 255 ? 15.372 10.243 -17.770 1.00 83.06 255 VAL A N 1
ATOM 2139 C CA . VAL A 1 255 ? 14.744 9.545 -16.632 1.00 83.06 255 VAL A CA 1
ATOM 2140 C C . VAL A 1 255 ? 13.545 10.336 -16.125 1.00 83.06 255 VAL A C 1
ATOM 2142 O O . VAL A 1 255 ? 12.524 9.770 -15.746 1.00 83.06 255 VAL A O 1
ATOM 2145 N N . GLU A 1 256 ? 13.693 11.657 -16.114 1.00 84.94 256 GLU A N 1
ATOM 2146 C CA . GLU A 1 256 ? 12.689 12.598 -15.654 1.00 84.94 256 GLU A CA 1
ATOM 2147 C C . GLU A 1 256 ? 11.416 12.531 -16.499 1.00 84.94 256 GLU A C 1
ATOM 2149 O O . GLU A 1 256 ? 10.331 12.435 -15.932 1.00 84.94 256 GLU A O 1
ATOM 2154 N N . ASP A 1 257 ? 11.525 12.446 -17.827 1.00 86.94 257 ASP A N 1
ATOM 2155 C CA . ASP A 1 257 ? 10.363 12.314 -18.713 1.00 86.94 257 ASP A CA 1
ATOM 2156 C C . ASP A 1 257 ? 9.604 11.011 -18.459 1.00 86.94 257 ASP A C 1
ATOM 2158 O O . ASP A 1 257 ? 8.371 10.994 -18.391 1.00 86.94 257 ASP A O 1
ATOM 2162 N N . LEU A 1 258 ? 10.333 9.907 -18.272 1.00 87.94 258 LEU A N 1
ATOM 2163 C CA . LEU A 1 258 ? 9.726 8.626 -17.917 1.00 87.94 258 LEU A CA 1
ATOM 2164 C C . LEU A 1 258 ? 9.085 8.668 -16.527 1.00 87.94 258 LEU A C 1
ATOM 2166 O O . LEU A 1 258 ? 7.988 8.141 -16.362 1.00 87.94 258 LEU A O 1
ATOM 2170 N N . ASN A 1 259 ? 9.715 9.317 -15.547 1.00 89.94 259 ASN A N 1
ATOM 2171 C CA . ASN A 1 259 ? 9.155 9.506 -14.207 1.00 89.94 259 ASN A CA 1
ATOM 2172 C C . ASN A 1 259 ? 7.902 10.399 -14.221 1.00 89.94 259 ASN A C 1
ATOM 2174 O O . ASN A 1 259 ? 6.942 10.121 -13.504 1.00 89.94 259 ASN A O 1
ATOM 2178 N N . ASN A 1 260 ? 7.860 11.425 -15.072 1.00 91.00 260 ASN A N 1
ATOM 2179 C CA . ASN A 1 260 ? 6.686 12.279 -15.248 1.00 91.00 260 ASN A CA 1
ATOM 2180 C C . ASN A 1 260 ? 5.521 11.507 -15.888 1.00 91.00 260 ASN A C 1
ATOM 2182 O O . ASN A 1 260 ? 4.383 11.605 -15.422 1.00 91.00 260 ASN A O 1
ATOM 2186 N N . LYS A 1 261 ? 5.801 10.682 -16.908 1.00 91.12 261 LYS A N 1
ATOM 2187 C CA . LYS A 1 261 ? 4.811 9.760 -17.489 1.00 91.12 261 LYS A CA 1
ATOM 2188 C C . LYS A 1 261 ? 4.325 8.735 -16.463 1.00 91.12 261 LYS A C 1
ATOM 2190 O O . LYS A 1 261 ? 3.121 8.561 -16.313 1.00 91.12 261 LYS A O 1
ATOM 2195 N N . LEU A 1 262 ? 5.244 8.118 -15.717 1.00 92.50 262 LEU A N 1
ATOM 2196 C CA . LEU A 1 262 ? 4.946 7.187 -14.622 1.00 92.50 262 LEU A CA 1
ATOM 2197 C C . LEU A 1 262 ? 3.973 7.795 -13.621 1.00 92.50 262 LEU A C 1
ATOM 2199 O O . LEU A 1 262 ? 2.962 7.179 -13.304 1.00 92.50 262 LEU A O 1
ATOM 2203 N N . LYS A 1 263 ? 4.262 9.009 -13.151 1.00 92.69 263 LYS A N 1
ATOM 2204 C CA . LYS A 1 263 ? 3.411 9.722 -12.203 1.00 92.69 263 LYS A CA 1
ATOM 2205 C C . LYS A 1 263 ? 1.996 9.909 -12.740 1.00 92.69 263 LYS A C 1
ATOM 2207 O O . LYS A 1 263 ? 1.037 9.583 -12.049 1.00 92.69 263 LYS A O 1
ATOM 2212 N N . LYS A 1 264 ? 1.867 10.382 -13.982 1.00 93.56 264 LYS A N 1
ATOM 2213 C CA . LYS A 1 264 ? 0.562 10.574 -14.622 1.00 93.56 264 LYS A CA 1
ATOM 2214 C C . LYS A 1 264 ? -0.216 9.260 -14.734 1.00 93.56 264 LYS A C 1
ATOM 2216 O O . LYS A 1 264 ? -1.406 9.233 -14.443 1.00 93.56 264 LYS A O 1
ATOM 2221 N N . GLU A 1 265 ? 0.451 8.173 -15.111 1.00 93.88 265 GLU A N 1
ATOM 2222 C CA . GLU A 1 265 ? -0.186 6.858 -15.218 1.00 93.88 265 GLU A CA 1
ATOM 2223 C C . GLU A 1 265 ? -0.571 6.270 -13.854 1.00 93.88 265 GLU A C 1
ATOM 2225 O O . GLU A 1 265 ? -1.626 5.652 -13.735 1.00 93.88 265 GLU A O 1
ATOM 2230 N N . VAL A 1 266 ? 0.221 6.505 -12.802 1.00 93.81 266 VAL A N 1
ATOM 2231 C CA . VAL A 1 266 ? -0.168 6.169 -11.421 1.00 93.81 266 VAL A CA 1
ATOM 2232 C C . VAL A 1 266 ? -1.420 6.949 -11.027 1.00 93.81 266 VAL A C 1
ATOM 2234 O O . VAL A 1 266 ? -2.379 6.351 -10.553 1.00 93.81 266 VAL A O 1
ATOM 2237 N N . ASP A 1 267 ? -1.448 8.257 -11.265 1.00 93.56 267 ASP A N 1
ATOM 2238 C CA . ASP A 1 267 ? -2.596 9.110 -10.956 1.00 93.56 267 ASP A CA 1
ATOM 2239 C C . ASP A 1 267 ? -3.877 8.656 -11.669 1.00 93.56 267 ASP A C 1
ATOM 2241 O O . ASP A 1 267 ? -4.926 8.539 -11.032 1.00 93.56 267 ASP A O 1
ATOM 2245 N N . ASN A 1 268 ? -3.781 8.355 -12.967 1.00 93.38 268 ASN A N 1
ATOM 2246 C CA . ASN A 1 268 ? -4.885 7.806 -13.755 1.00 93.38 268 ASN A CA 1
ATOM 2247 C C . ASN A 1 268 ? -5.338 6.450 -13.203 1.00 93.38 268 ASN A C 1
ATOM 2249 O O . ASN A 1 268 ? -6.533 6.166 -13.122 1.00 93.38 268 ASN A O 1
ATOM 2253 N N . LEU A 1 269 ? -4.387 5.596 -12.811 1.00 92.50 269 LEU A N 1
ATOM 2254 C CA . LEU A 1 269 ? -4.702 4.297 -12.236 1.00 92.50 269 LEU A CA 1
ATOM 2255 C C . LEU A 1 269 ? -5.491 4.445 -10.937 1.00 92.50 269 LEU A C 1
ATOM 2257 O O . LEU A 1 269 ? -6.489 3.750 -10.776 1.00 92.50 269 LEU A O 1
ATOM 2261 N N . LEU A 1 270 ? -5.058 5.336 -10.039 1.00 92.12 270 LEU A N 1
ATOM 2262 C CA . LEU A 1 270 ? -5.719 5.589 -8.758 1.00 92.12 270 LEU A CA 1
ATOM 2263 C C . LEU A 1 270 ? -7.168 6.043 -8.952 1.00 92.12 270 LEU A C 1
ATOM 2265 O O . LEU A 1 270 ? -8.057 5.526 -8.276 1.00 92.12 270 LEU A O 1
ATOM 2269 N N . GLU A 1 271 ? -7.414 6.937 -9.912 1.00 91.31 271 GLU A N 1
ATOM 2270 C CA . GLU A 1 271 ? -8.769 7.351 -10.296 1.00 91.31 271 GLU A CA 1
ATOM 2271 C C . GLU A 1 271 ? -9.597 6.162 -10.802 1.00 91.31 271 GLU A C 1
ATOM 2273 O O . GLU A 1 271 ? -10.703 5.932 -10.316 1.00 91.31 271 GLU A O 1
ATOM 2278 N N . ASN A 1 272 ? -9.040 5.344 -11.700 1.00 91.44 272 ASN A N 1
ATOM 2279 C CA . ASN A 1 272 ? -9.732 4.184 -12.270 1.00 91.44 272 ASN A CA 1
ATOM 2280 C C . ASN A 1 272 ? -10.115 3.123 -11.226 1.00 91.44 272 ASN A C 1
ATOM 2282 O O . ASN A 1 272 ? -11.151 2.471 -11.359 1.00 91.44 272 ASN A O 1
ATOM 2286 N N . ILE A 1 273 ? -9.290 2.930 -10.193 1.00 89.38 273 ILE A N 1
ATOM 2287 C CA . ILE A 1 273 ? -9.549 1.960 -9.116 1.00 89.38 273 ILE A CA 1
ATOM 2288 C C . ILE A 1 273 ? -10.238 2.586 -7.893 1.00 89.38 273 ILE A C 1
ATOM 2290 O O . ILE A 1 273 ? -10.337 1.931 -6.855 1.00 89.38 273 ILE A O 1
ATOM 2294 N N . ASN A 1 274 ? -10.733 3.826 -8.010 1.00 88.06 274 ASN A N 1
ATOM 2295 C CA . ASN A 1 274 ? -11.410 4.570 -6.943 1.00 88.06 274 ASN A CA 1
ATOM 2296 C C . ASN A 1 274 ? -10.591 4.687 -5.642 1.00 88.06 274 ASN A C 1
ATOM 2298 O O . ASN A 1 274 ? -11.133 4.640 -4.536 1.00 88.06 274 ASN A O 1
ATOM 2302 N N . ILE A 1 275 ? -9.275 4.870 -5.757 1.00 87.62 275 ILE A N 1
ATOM 2303 C CA . ILE A 1 275 ? -8.414 5.199 -4.619 1.00 87.62 275 ILE A CA 1
ATOM 2304 C C . ILE A 1 275 ? -8.153 6.705 -4.619 1.00 87.62 275 ILE A C 1
ATOM 2306 O O . ILE A 1 275 ? -7.635 7.274 -5.575 1.00 87.62 275 ILE A O 1
ATOM 2310 N N . SER A 1 276 ? -8.485 7.361 -3.507 1.00 87.81 276 SER A N 1
ATOM 2311 C CA . SER A 1 276 ? -8.190 8.782 -3.301 1.00 87.81 276 SER A CA 1
ATOM 2312 C C . SER A 1 276 ? -6.687 9.044 -3.407 1.00 87.81 276 SER A C 1
ATOM 2314 O O . SER A 1 276 ? -5.909 8.478 -2.636 1.00 87.81 276 SER A O 1
ATOM 2316 N N . LYS A 1 277 ? -6.279 9.958 -4.300 1.00 90.06 277 LYS A N 1
ATOM 2317 C CA . LYS A 1 277 ? -4.879 10.401 -4.423 1.00 90.06 277 LYS A CA 1
ATOM 2318 C C . LYS A 1 277 ? -4.335 10.936 -3.101 1.00 90.06 277 LYS A C 1
ATOM 2320 O O . LYS A 1 277 ? -3.226 10.593 -2.715 1.00 90.06 277 LYS A O 1
ATOM 2325 N N . ASN A 1 278 ? -5.133 11.712 -2.364 1.00 89.62 278 ASN A N 1
ATOM 2326 C CA . ASN A 1 278 ? -4.727 12.256 -1.064 1.00 89.62 278 ASN A CA 1
ATOM 2327 C C . ASN A 1 278 ? -4.431 11.145 -0.054 1.00 89.62 278 ASN A C 1
ATOM 2329 O O . ASN A 1 278 ? -3.438 11.213 0.666 1.00 89.62 278 ASN A O 1
ATOM 2333 N N . SER A 1 279 ? -5.278 10.114 -0.018 1.00 88.50 279 SER A N 1
ATOM 2334 C CA . SER A 1 279 ? -5.045 8.956 0.841 1.00 88.50 279 SER A CA 1
ATOM 2335 C C . SER A 1 279 ? -3.831 8.172 0.351 1.00 88.50 279 SER A C 1
ATOM 2337 O O . SER A 1 279 ? -2.974 7.850 1.158 1.00 88.50 279 SER A O 1
ATOM 2339 N N . PHE A 1 280 ? -3.684 7.938 -0.955 1.00 91.88 280 PHE A N 1
ATOM 2340 C CA . PHE A 1 280 ? -2.518 7.258 -1.526 1.00 91.88 280 PHE A CA 1
ATOM 2341 C C . PHE A 1 280 ? -1.195 7.945 -1.173 1.00 91.88 280 PHE A C 1
ATOM 2343 O O . PHE A 1 280 ? -0.308 7.312 -0.600 1.00 91.88 280 PHE A O 1
ATOM 2350 N N . TYR A 1 281 ? -1.090 9.247 -1.436 1.00 92.56 281 TYR A N 1
ATOM 2351 C CA . TYR A 1 281 ? 0.121 10.030 -1.198 1.00 92.56 281 TYR A CA 1
ATOM 2352 C C . TYR A 1 281 ? 0.398 10.313 0.280 1.00 92.56 281 TYR A C 1
ATOM 2354 O O . TYR A 1 281 ? 1.524 10.636 0.654 1.00 92.56 281 TYR A O 1
ATOM 2362 N N . TYR A 1 282 ? -0.595 10.126 1.153 1.00 92.56 282 TYR A N 1
ATOM 2363 C CA . TYR A 1 282 ? -0.333 10.044 2.585 1.00 92.56 282 TYR A CA 1
ATOM 2364 C C . TYR A 1 282 ? 0.538 8.827 2.922 1.00 92.56 282 TYR A C 1
ATOM 2366 O O . TYR A 1 282 ? 1.398 8.930 3.794 1.00 92.56 282 TYR A O 1
ATOM 2374 N N . PHE A 1 283 ? 0.359 7.694 2.233 1.00 92.06 283 PHE A N 1
ATOM 2375 C CA . PHE A 1 283 ? 1.107 6.464 2.502 1.00 92.06 283 PHE A CA 1
ATOM 2376 C C . PHE A 1 283 ? 2.392 6.324 1.684 1.00 92.06 283 PHE A C 1
ATOM 2378 O O . PHE A 1 283 ? 3.400 5.841 2.208 1.00 92.06 283 PHE A O 1
ATOM 2385 N N . PHE A 1 284 ? 2.370 6.739 0.418 1.00 92.44 284 PHE A N 1
ATOM 2386 C CA . PHE A 1 284 ? 3.433 6.444 -0.540 1.00 92.44 284 PHE A CA 1
ATOM 2387 C C . PHE A 1 284 ? 3.918 7.676 -1.294 1.00 92.44 284 PHE A C 1
ATOM 2389 O O . PHE A 1 284 ? 3.176 8.625 -1.516 1.00 92.44 284 PHE A O 1
ATOM 2396 N N . ASN A 1 285 ? 5.174 7.628 -1.721 1.00 91.69 285 ASN A N 1
ATOM 2397 C CA . ASN A 1 285 ? 5.768 8.593 -2.636 1.00 91.69 285 ASN A CA 1
ATOM 2398 C C . ASN A 1 285 ? 5.590 8.149 -4.100 1.00 91.69 285 ASN A C 1
ATOM 2400 O O . ASN A 1 285 ? 5.297 6.984 -4.383 1.00 91.69 285 ASN A O 1
ATOM 2404 N N . ASP A 1 286 ? 5.816 9.086 -5.027 1.00 87.44 286 ASP A N 1
ATOM 2405 C CA . ASP A 1 286 ? 5.802 8.825 -6.471 1.00 87.44 286 ASP A CA 1
ATOM 2406 C C . ASP A 1 286 ? 6.719 7.646 -6.846 1.00 87.44 286 ASP A C 1
ATOM 2408 O O . ASP A 1 286 ? 7.834 7.502 -6.329 1.00 87.44 286 ASP A O 1
ATOM 2412 N N . LEU A 1 287 ? 6.256 6.821 -7.789 1.00 89.44 287 LEU A N 1
ATOM 2413 C CA . LEU A 1 287 ? 7.049 5.733 -8.352 1.00 89.44 287 LEU A CA 1
ATOM 2414 C C . LEU A 1 287 ? 8.173 6.325 -9.209 1.00 89.44 287 LEU A C 1
ATOM 2416 O O . LEU A 1 287 ? 7.914 7.116 -10.115 1.00 89.44 287 LEU A O 1
ATOM 2420 N N . LYS A 1 288 ? 9.422 5.936 -8.938 1.00 85.88 288 LYS A N 1
ATOM 2421 C CA . LYS A 1 288 ? 10.593 6.437 -9.668 1.00 85.88 288 LYS A CA 1
ATOM 2422 C C . LYS A 1 288 ? 11.423 5.291 -10.219 1.00 85.88 288 LYS A C 1
ATOM 2424 O O . LYS A 1 288 ? 11.693 4.313 -9.522 1.00 85.88 288 LYS A O 1
ATOM 2429 N N . ILE A 1 289 ? 11.877 5.444 -11.456 1.00 86.00 289 ILE A N 1
ATOM 2430 C CA . ILE A 1 289 ? 12.961 4.646 -12.024 1.00 86.00 289 ILE A CA 1
ATOM 2431 C C . ILE A 1 289 ? 14.287 5.402 -11.905 1.00 86.00 289 ILE A C 1
ATOM 2433 O O . ILE A 1 289 ? 14.320 6.632 -11.870 1.00 86.00 289 ILE A O 1
ATOM 2437 N N . ASN A 1 290 ? 15.384 4.651 -11.812 1.00 81.75 290 ASN A N 1
ATOM 2438 C CA . ASN A 1 290 ? 16.744 5.177 -11.735 1.00 81.75 290 ASN A CA 1
ATOM 2439 C C . ASN A 1 290 ? 17.515 4.908 -13.043 1.00 81.75 290 ASN A C 1
ATOM 2441 O O . ASN A 1 290 ? 17.054 4.159 -13.904 1.00 81.75 290 ASN A O 1
ATOM 2445 N N . ASN A 1 291 ? 18.722 5.469 -13.169 1.00 74.69 291 ASN A N 1
ATOM 2446 C CA . ASN A 1 291 ? 19.579 5.276 -14.349 1.00 74.69 291 ASN A CA 1
ATOM 2447 C C . ASN A 1 291 ? 19.915 3.801 -14.622 1.00 74.69 291 ASN A C 1
ATOM 2449 O O . ASN A 1 291 ? 20.033 3.398 -15.774 1.00 74.69 291 ASN A O 1
ATOM 2453 N N . GLN A 1 292 ? 20.027 2.971 -13.580 1.00 72.00 292 GLN A N 1
ATOM 2454 C CA . GLN A 1 292 ? 20.310 1.541 -13.746 1.00 72.00 292 GLN A CA 1
ATOM 2455 C C . GLN A 1 292 ? 19.172 0.815 -14.479 1.00 72.00 292 GLN A C 1
ATOM 2457 O O . GLN A 1 292 ? 19.437 -0.059 -15.302 1.00 72.00 292 GLN A O 1
ATOM 2462 N N . ASN A 1 293 ? 17.918 1.215 -14.242 1.00 71.00 293 ASN A N 1
ATOM 2463 C CA . ASN A 1 293 ? 16.758 0.680 -14.955 1.00 71.00 293 ASN A CA 1
ATOM 2464 C C . ASN A 1 293 ? 16.739 1.097 -16.440 1.00 71.00 293 ASN A C 1
ATOM 2466 O O . ASN A 1 293 ? 16.197 0.361 -17.264 1.00 71.00 293 ASN A O 1
ATOM 2470 N N . ILE A 1 294 ? 17.338 2.242 -16.794 1.00 73.06 294 ILE A N 1
ATOM 2471 C CA . ILE A 1 294 ? 17.316 2.799 -18.161 1.00 73.06 294 ILE A CA 1
ATOM 2472 C C . ILE A 1 294 ? 18.232 2.055 -19.119 1.00 73.06 294 ILE A C 1
ATOM 2474 O O . ILE A 1 294 ? 17.885 1.929 -20.290 1.00 73.06 294 ILE A O 1
ATOM 2478 N N . ASN A 1 295 ? 19.346 1.497 -18.647 1.00 71.69 295 ASN A N 1
ATOM 2479 C CA . ASN A 1 295 ? 20.260 0.748 -19.516 1.00 71.69 295 ASN A CA 1
ATOM 2480 C C . ASN A 1 295 ? 19.570 -0.416 -20.246 1.00 71.69 295 ASN A C 1
ATOM 2482 O O . ASN A 1 295 ? 19.977 -0.788 -21.340 1.00 71.69 295 ASN A O 1
ATOM 2486 N N . ASN A 1 296 ? 18.512 -0.984 -19.660 1.00 71.12 296 ASN A N 1
ATOM 2487 C CA . ASN A 1 296 ? 17.718 -2.018 -20.322 1.00 71.12 296 ASN A CA 1
ATOM 2488 C C . ASN A 1 296 ? 16.680 -1.428 -21.291 1.00 71.12 296 ASN A C 1
ATOM 2490 O O . ASN A 1 296 ? 16.294 -2.091 -22.250 1.00 71.12 296 ASN A O 1
ATOM 2494 N N . LEU A 1 297 ? 16.241 -0.189 -21.060 1.00 78.06 297 LEU A N 1
ATOM 2495 C CA . LEU A 1 297 ? 15.274 0.513 -21.902 1.00 78.06 297 LEU A CA 1
ATOM 2496 C C . LEU A 1 297 ? 15.915 1.118 -23.160 1.00 78.06 297 LEU A C 1
ATOM 2498 O O . LEU A 1 297 ? 15.214 1.284 -24.153 1.00 78.06 297 LEU A O 1
ATOM 2502 N N . SER A 1 298 ? 17.220 1.399 -23.163 1.00 75.50 298 SER A N 1
ATOM 2503 C CA . SER A 1 298 ? 17.936 1.988 -24.309 1.00 75.50 298 SER A CA 1
ATOM 2504 C C . SER A 1 298 ? 18.153 1.034 -25.491 1.00 75.50 298 SER A C 1
ATOM 2506 O O . SER A 1 298 ? 18.661 1.447 -26.530 1.00 75.50 298 SER A O 1
ATOM 2508 N N . SER A 1 299 ? 17.774 -0.240 -25.362 1.00 78.81 299 SER A N 1
ATOM 2509 C CA . SER A 1 299 ? 17.891 -1.235 -26.433 1.00 78.81 299 SER A CA 1
ATOM 2510 C C . SER A 1 299 ? 16.522 -1.697 -26.926 1.00 78.81 299 SER A C 1
ATOM 2512 O O . SER A 1 299 ? 15.602 -1.891 -26.131 1.00 78.81 299 SER A O 1
ATOM 2514 N N . ILE A 1 300 ? 16.384 -1.901 -28.238 1.00 84.88 300 ILE A N 1
ATOM 2515 C CA . ILE A 1 300 ? 15.162 -2.457 -28.835 1.00 84.88 300 ILE A CA 1
ATOM 2516 C C . ILE A 1 300 ? 15.044 -3.935 -28.439 1.00 84.88 300 ILE A C 1
ATOM 2518 O O . ILE A 1 300 ? 15.973 -4.715 -28.649 1.00 84.88 300 ILE A O 1
ATOM 2522 N N . ASN A 1 301 ? 13.899 -4.322 -27.877 1.00 82.69 301 ASN A N 1
ATOM 2523 C CA . ASN A 1 301 ? 13.587 -5.697 -27.493 1.00 82.69 301 ASN A CA 1
ATOM 2524 C C . ASN A 1 301 ? 12.770 -6.382 -28.604 1.00 82.69 301 ASN A C 1
ATOM 2526 O O . ASN A 1 301 ? 11.910 -5.763 -29.226 1.00 82.69 301 ASN A O 1
ATOM 2530 N N . SER A 1 302 ? 12.977 -7.683 -28.819 1.00 80.56 302 SER A N 1
ATOM 2531 C CA . SER A 1 302 ? 12.186 -8.501 -29.750 1.00 80.56 302 SER A CA 1
ATOM 2532 C C . SER A 1 302 ? 10.692 -8.542 -29.425 1.00 80.56 302 SER A C 1
ATOM 2534 O O . SER A 1 302 ? 9.879 -8.744 -30.320 1.00 80.56 302 SER A O 1
ATOM 2536 N N . GLU A 1 303 ? 10.326 -8.362 -28.155 1.00 84.38 303 GLU A N 1
ATOM 2537 C CA . GLU A 1 303 ? 8.926 -8.316 -27.713 1.00 84.38 303 GLU A CA 1
ATOM 2538 C C . GLU A 1 303 ? 8.345 -6.892 -27.714 1.00 84.38 303 GLU A C 1
ATOM 2540 O O . GLU A 1 303 ? 7.189 -6.714 -27.331 1.00 84.38 303 GLU A O 1
ATOM 2545 N N . LEU A 1 304 ? 9.147 -5.876 -28.080 1.00 88.62 304 LEU A N 1
ATOM 2546 C CA . LEU A 1 304 ? 8.822 -4.437 -28.027 1.00 88.62 304 LEU A CA 1
ATOM 2547 C C . LEU A 1 304 ? 8.280 -3.955 -26.675 1.00 88.62 304 LEU A C 1
ATOM 2549 O O . LEU A 1 304 ? 7.741 -2.860 -26.544 1.00 88.62 304 LEU A O 1
ATOM 2553 N N . THR A 1 305 ? 8.421 -4.778 -25.647 1.00 88.62 305 THR A N 1
ATOM 2554 C CA . THR A 1 305 ? 7.904 -4.528 -24.316 1.00 88.62 305 THR A CA 1
ATOM 2555 C C . THR A 1 305 ? 8.939 -4.970 -23.299 1.00 88.62 305 THR A C 1
ATOM 2557 O O . THR A 1 305 ? 9.688 -5.928 -23.502 1.00 88.62 305 THR A O 1
ATOM 2560 N N . TYR A 1 306 ? 9.023 -4.238 -22.197 1.00 87.38 306 TYR A N 1
ATOM 2561 C CA . TYR A 1 306 ? 9.894 -4.564 -21.083 1.00 87.38 306 TYR A CA 1
ATOM 2562 C C . TYR A 1 306 ? 9.139 -4.367 -19.771 1.00 87.38 306 TYR A C 1
ATOM 2564 O O . TYR A 1 306 ? 8.645 -3.281 -19.471 1.00 87.38 306 TYR A O 1
ATOM 2572 N N . GLY A 1 307 ? 9.009 -5.445 -18.999 1.00 88.38 307 GLY A N 1
ATOM 2573 C CA . GLY A 1 307 ? 8.324 -5.436 -17.712 1.00 88.38 307 GLY A CA 1
ATOM 2574 C C . GLY A 1 307 ? 9.288 -5.171 -16.560 1.00 88.38 307 GLY A C 1
ATOM 2575 O O . GLY A 1 307 ? 10.269 -5.894 -16.391 1.00 88.38 307 GLY A O 1
ATOM 2576 N N . LEU A 1 308 ? 8.969 -4.187 -15.725 1.00 88.69 308 LEU A N 1
ATOM 2577 C CA . LEU A 1 308 ? 9.635 -3.926 -14.455 1.00 88.69 308 LEU A CA 1
ATOM 2578 C C . LEU A 1 308 ? 8.636 -4.021 -13.315 1.00 88.69 308 LEU A C 1
ATOM 2580 O O . LEU A 1 308 ? 7.594 -3.375 -13.334 1.00 88.69 308 LEU A O 1
ATOM 2584 N N . LYS A 1 309 ? 8.981 -4.785 -12.283 1.00 88.75 309 LYS A N 1
ATOM 2585 C CA . LYS A 1 309 ? 8.242 -4.769 -11.025 1.00 88.75 309 LYS A CA 1
ATOM 2586 C C . LYS A 1 309 ? 8.875 -3.731 -10.108 1.00 88.75 309 LYS A C 1
ATOM 2588 O O . LYS A 1 309 ? 10.011 -3.910 -9.676 1.00 88.75 309 LYS A O 1
ATOM 2593 N N . LEU A 1 310 ? 8.153 -2.653 -9.831 1.00 89.00 310 LEU A N 1
ATOM 2594 C CA . LEU A 1 310 ? 8.638 -1.530 -9.036 1.00 89.00 310 LEU A CA 1
ATOM 2595 C C . LEU A 1 310 ? 7.929 -1.493 -7.684 1.00 89.00 310 LEU A C 1
ATOM 2597 O O . LEU A 1 310 ? 6.718 -1.691 -7.605 1.00 89.00 310 LEU A O 1
ATOM 2601 N N . LYS A 1 311 ? 8.694 -1.246 -6.622 1.00 89.38 311 LYS A N 1
ATOM 2602 C CA . LYS A 1 311 ? 8.177 -1.021 -5.268 1.00 89.38 311 LYS A CA 1
ATOM 2603 C C . LYS A 1 311 ? 7.878 0.464 -5.101 1.00 89.38 311 LYS A C 1
ATOM 2605 O O . LYS A 1 311 ? 8.706 1.288 -5.490 1.00 89.38 311 LYS A O 1
ATOM 2610 N N . PHE A 1 312 ? 6.740 0.809 -4.507 1.00 90.62 312 PHE A N 1
ATOM 2611 C CA . PHE A 1 312 ? 6.522 2.188 -4.070 1.00 90.62 312 PHE A CA 1
ATOM 2612 C C . PHE A 1 312 ? 7.494 2.546 -2.937 1.00 90.62 312 PHE A C 1
ATOM 2614 O O . PHE A 1 312 ? 7.982 1.673 -2.225 1.00 90.62 312 PHE A O 1
ATOM 2621 N N . ALA A 1 313 ? 7.798 3.826 -2.756 1.00 90.38 313 ALA A N 1
ATOM 2622 C CA . ALA A 1 313 ? 8.483 4.287 -1.550 1.00 90.38 313 ALA A CA 1
ATOM 2623 C C . ALA A 1 313 ? 7.440 4.723 -0.515 1.00 90.38 313 ALA A C 1
ATOM 2625 O O . ALA A 1 313 ? 6.351 5.162 -0.884 1.00 90.38 313 ALA A O 1
ATOM 2626 N N . LYS A 1 314 ? 7.758 4.611 0.777 1.00 91.31 314 LYS A N 1
ATOM 2627 C CA . LYS A 1 314 ? 6.922 5.200 1.831 1.00 91.31 314 LYS A CA 1
ATOM 2628 C C . LYS A 1 314 ? 6.978 6.722 1.722 1.00 91.31 314 LYS A C 1
ATOM 2630 O O . LYS A 1 314 ? 7.992 7.271 1.301 1.00 91.31 314 LYS A O 1
ATOM 2635 N N . SER A 1 315 ? 5.886 7.391 2.079 1.00 93.06 315 SER A N 1
ATOM 2636 C CA . SER A 1 315 ? 5.904 8.845 2.230 1.00 93.06 315 SER A CA 1
ATOM 2637 C C . SER A 1 315 ? 6.752 9.245 3.440 1.00 93.06 315 SER A C 1
ATOM 2639 O O . SER A 1 315 ? 6.899 8.473 4.393 1.00 93.06 315 SER A O 1
ATOM 2641 N N . ASP A 1 316 ? 7.235 10.486 3.458 1.00 90.50 316 ASP A N 1
ATOM 2642 C CA . ASP A 1 316 ? 7.976 11.040 4.598 1.00 90.50 316 ASP A CA 1
ATOM 2643 C C . ASP A 1 316 ? 7.187 10.953 5.914 1.00 90.50 316 ASP A C 1
ATOM 2645 O O . ASP A 1 316 ? 7.774 10.815 6.990 1.00 90.50 316 ASP A O 1
ATOM 2649 N N . VAL A 1 317 ? 5.853 11.043 5.834 1.00 89.62 317 VAL A N 1
ATOM 2650 C CA . VAL A 1 317 ? 4.950 10.932 6.988 1.00 89.62 317 VAL A CA 1
ATOM 2651 C C . VAL A 1 317 ? 5.020 9.525 7.577 1.00 89.62 317 VAL A C 1
ATOM 2653 O O . VAL A 1 317 ? 5.157 9.375 8.791 1.00 89.62 317 VAL A O 1
ATOM 2656 N N . ILE A 1 318 ? 4.981 8.497 6.726 1.00 91.38 318 ILE A N 1
ATOM 2657 C CA . ILE A 1 318 ? 5.051 7.098 7.158 1.00 91.38 318 ILE A CA 1
ATOM 2658 C C . ILE A 1 318 ? 6.464 6.715 7.605 1.00 91.38 318 ILE A C 1
ATOM 2660 O O . ILE A 1 318 ? 6.614 6.020 8.607 1.00 91.38 318 ILE A O 1
ATOM 2664 N N . GLU A 1 319 ? 7.510 7.153 6.899 1.00 89.94 319 GLU A N 1
ATOM 2665 C CA . GLU A 1 319 ? 8.894 6.786 7.236 1.00 89.94 319 GLU A CA 1
ATOM 2666 C C . GLU A 1 319 ? 9.330 7.303 8.610 1.00 89.94 319 GLU A C 1
ATOM 2668 O O . GLU A 1 319 ? 10.054 6.614 9.342 1.00 89.94 319 GLU A O 1
ATOM 2673 N N . LYS A 1 320 ? 8.878 8.506 8.979 1.00 90.75 320 LYS A N 1
ATOM 2674 C CA . LYS A 1 320 ? 9.207 9.133 10.265 1.00 90.75 320 LYS A CA 1
ATOM 2675 C C . LYS A 1 320 ? 8.417 8.542 11.431 1.00 90.75 320 LYS A C 1
ATOM 2677 O O . LYS A 1 320 ? 8.885 8.609 12.566 1.00 90.75 320 LYS A O 1
ATOM 2682 N N . ASP A 1 321 ? 7.259 7.937 11.176 1.00 90.06 321 ASP A N 1
ATOM 2683 C CA . ASP A 1 321 ? 6.415 7.369 12.222 1.00 90.06 321 ASP A CA 1
ATOM 2684 C C . ASP A 1 321 ? 6.794 5.916 12.535 1.00 90.06 321 ASP A C 1
ATOM 2686 O O . ASP A 1 321 ? 6.491 4.987 11.788 1.00 90.06 321 ASP A O 1
ATOM 2690 N N . THR A 1 322 ? 7.428 5.702 13.689 1.00 85.31 322 THR A N 1
ATOM 2691 C CA . THR A 1 322 ? 7.860 4.375 14.152 1.00 85.31 322 THR A CA 1
ATOM 2692 C C . THR A 1 322 ? 6.730 3.355 14.249 1.00 85.31 322 THR A C 1
ATOM 2694 O O . THR A 1 322 ? 6.986 2.175 14.012 1.00 85.31 322 THR A O 1
ATOM 2697 N N . PHE A 1 323 ? 5.500 3.785 14.542 1.00 88.19 323 PHE A N 1
ATOM 2698 C CA . PHE A 1 323 ? 4.336 2.903 14.622 1.00 88.19 323 PHE A CA 1
ATOM 2699 C C . PHE A 1 323 ? 3.921 2.394 13.236 1.00 88.19 323 PHE A C 1
ATOM 2701 O O . PHE A 1 323 ? 3.629 1.214 13.054 1.00 88.19 323 PHE A O 1
ATOM 2708 N N . LEU A 1 324 ? 3.979 3.266 12.226 1.00 88.69 324 LEU A N 1
ATOM 2709 C CA . LEU A 1 324 ? 3.587 2.951 10.852 1.00 88.69 324 LEU A CA 1
ATOM 2710 C C . LEU A 1 324 ? 4.721 2.342 10.016 1.00 88.69 324 LEU A C 1
ATOM 2712 O O . LEU A 1 324 ? 4.479 1.872 8.903 1.00 88.69 324 LEU A O 1
ATOM 2716 N N . LYS A 1 325 ? 5.953 2.265 10.540 1.00 78.56 325 LYS A N 1
ATOM 2717 C CA . LYS A 1 325 ? 7.092 1.643 9.838 1.00 78.56 325 LYS A CA 1
ATOM 2718 C C . LYS A 1 325 ? 6.831 0.206 9.399 1.00 78.56 325 LYS A C 1
ATOM 2720 O O . LYS A 1 325 ? 7.420 -0.212 8.404 1.00 78.56 325 LYS A O 1
ATOM 2725 N N . LYS A 1 326 ? 5.960 -0.532 10.091 1.00 76.75 326 LYS A N 1
ATOM 2726 C CA . LYS A 1 326 ? 5.589 -1.909 9.730 1.00 76.75 326 LYS A CA 1
ATOM 2727 C C . LYS A 1 326 ? 4.589 -2.003 8.577 1.00 76.75 326 LYS A C 1
ATOM 2729 O O . LYS A 1 326 ? 4.371 -3.100 8.082 1.00 76.75 326 LYS A O 1
ATOM 2734 N N . LEU A 1 327 ? 4.021 -0.881 8.120 1.00 83.94 327 LEU A N 1
ATOM 2735 C CA . LEU A 1 327 ? 3.092 -0.889 6.996 1.00 83.94 327 LEU A CA 1
ATOM 2736 C C . LEU A 1 327 ? 3.725 -1.531 5.769 1.00 83.94 327 LEU A C 1
ATOM 2738 O O . LEU A 1 327 ? 4.864 -1.215 5.389 1.00 83.94 327 LEU A O 1
ATOM 2742 N N . TYR A 1 328 ? 2.937 -2.402 5.155 1.00 83.62 328 TYR A N 1
ATOM 2743 C CA . TYR A 1 328 ? 3.261 -3.023 3.892 1.00 83.62 328 TYR A CA 1
ATOM 2744 C C . TYR A 1 328 ? 3.434 -1.972 2.789 1.00 83.62 328 TYR A C 1
ATOM 2746 O O . TYR A 1 328 ? 2.751 -0.946 2.763 1.00 83.62 328 TYR A O 1
ATOM 2754 N N . ILE A 1 329 ? 4.358 -2.244 1.870 1.00 85.75 329 ILE A N 1
ATOM 2755 C CA . ILE A 1 329 ? 4.644 -1.385 0.727 1.00 85.75 329 ILE A CA 1
ATOM 2756 C C . ILE A 1 329 ? 4.326 -2.168 -0.551 1.00 85.75 329 ILE A C 1
ATOM 2758 O O . ILE A 1 329 ? 5.001 -3.167 -0.812 1.00 85.75 329 ILE A O 1
ATOM 2762 N N . PRO A 1 330 ? 3.344 -1.725 -1.356 1.00 87.31 330 PRO A N 1
ATOM 2763 C CA . PRO A 1 330 ? 2.942 -2.441 -2.551 1.00 87.31 330 PRO A CA 1
ATOM 2764 C C . PRO A 1 330 ? 3.981 -2.366 -3.662 1.00 87.31 330 PRO A C 1
ATOM 2766 O O . PRO A 1 330 ? 4.816 -1.460 -3.740 1.00 87.31 330 PRO A O 1
ATOM 2769 N N . TYR A 1 331 ? 3.881 -3.346 -4.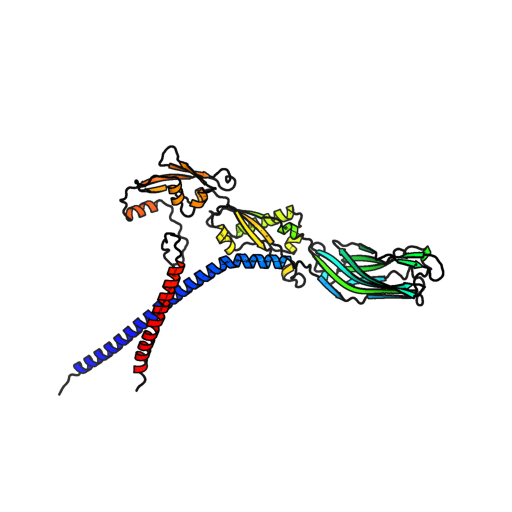554 1.00 89.38 331 TYR A N 1
ATOM 2770 C CA . TYR A 1 331 ? 4.616 -3.396 -5.806 1.00 89.38 331 TYR A CA 1
ATOM 2771 C C . TYR A 1 331 ? 3.649 -3.258 -6.972 1.00 89.38 331 TYR A C 1
ATOM 2773 O O . TYR A 1 331 ? 2.542 -3.783 -6.928 1.00 89.38 331 TYR A O 1
ATOM 2781 N N . ILE A 1 332 ? 4.095 -2.644 -8.057 1.00 90.56 332 ILE A N 1
ATOM 2782 C CA . ILE A 1 332 ? 3.331 -2.569 -9.295 1.00 90.56 332 ILE A CA 1
ATOM 2783 C C . ILE A 1 332 ? 4.181 -3.012 -10.475 1.00 90.56 332 ILE A C 1
ATOM 2785 O O . ILE A 1 332 ? 5.392 -2.785 -10.517 1.00 90.56 332 ILE A O 1
ATOM 2789 N N . ASN A 1 333 ? 3.548 -3.681 -11.434 1.00 91.12 333 ASN A N 1
ATOM 2790 C CA . ASN A 1 333 ? 4.201 -4.037 -12.683 1.00 91.12 333 ASN A CA 1
ATOM 2791 C C . ASN A 1 333 ? 4.042 -2.880 -13.671 1.00 91.12 333 ASN A C 1
ATOM 2793 O O . ASN A 1 333 ? 2.926 -2.495 -14.013 1.00 91.12 333 ASN A O 1
ATOM 2797 N N . VAL A 1 334 ? 5.161 -2.351 -14.144 1.00 92.50 334 VAL A N 1
ATOM 2798 C CA . VAL A 1 334 ? 5.222 -1.341 -15.195 1.00 92.50 334 VAL A CA 1
ATOM 2799 C C . VAL A 1 334 ? 5.721 -1.996 -16.474 1.00 92.50 334 VAL A C 1
ATOM 2801 O O . VAL A 1 334 ? 6.799 -2.584 -16.510 1.00 92.50 334 VAL A O 1
ATOM 2804 N N . CYS A 1 335 ? 4.924 -1.897 -17.525 1.00 91.88 335 CYS A N 1
ATOM 2805 C CA . CYS A 1 335 ? 5.202 -2.387 -18.861 1.00 91.88 335 CYS A CA 1
ATOM 2806 C C . CYS A 1 335 ? 5.618 -1.212 -19.748 1.00 91.88 335 CYS A C 1
ATOM 2808 O O . CYS A 1 335 ? 4.791 -0.422 -20.202 1.00 91.88 335 CYS A O 1
ATOM 2810 N N . PHE A 1 336 ? 6.915 -1.108 -20.007 1.00 90.75 336 PHE A N 1
ATOM 2811 C CA . PHE A 1 336 ? 7.466 -0.139 -20.941 1.00 90.75 336 PHE A CA 1
ATOM 2812 C C . PHE A 1 336 ? 7.291 -0.667 -22.360 1.00 90.75 336 PHE A C 1
ATOM 2814 O O . PHE A 1 336 ? 7.833 -1.717 -22.693 1.00 90.75 336 PHE A O 1
ATOM 2821 N N . THR A 1 337 ? 6.520 0.040 -23.175 1.00 91.62 337 THR A N 1
ATOM 2822 C CA . THR A 1 337 ? 6.209 -0.322 -24.558 1.00 91.62 337 THR A CA 1
ATOM 2823 C C . THR A 1 337 ? 7.019 0.557 -25.501 1.00 91.62 337 THR A C 1
ATOM 2825 O O . THR A 1 337 ? 7.013 1.780 -25.378 1.00 91.62 337 THR A O 1
ATOM 2828 N N . GLN A 1 338 ? 7.746 -0.069 -26.419 1.00 90.62 338 GLN A N 1
ATOM 2829 C CA . GLN A 1 338 ? 8.620 0.602 -27.370 1.00 90.62 338 GLN A CA 1
ATOM 2830 C C . GLN A 1 338 ? 7.811 1.049 -28.583 1.00 90.62 338 GLN A C 1
ATOM 2832 O O . GLN A 1 338 ? 7.174 0.220 -29.230 1.00 90.62 338 GLN A O 1
ATOM 2837 N N . SER A 1 339 ? 7.858 2.345 -28.885 1.00 92.00 339 SER A N 1
ATOM 2838 C CA . SER A 1 339 ? 7.230 2.924 -30.071 1.00 92.00 339 SER A CA 1
ATOM 2839 C C . SER A 1 339 ? 8.204 3.836 -30.813 1.00 92.00 339 SER A C 1
ATOM 2841 O O . SER A 1 339 ? 8.765 4.748 -30.203 1.00 92.00 339 SER A O 1
ATOM 2843 N N . PHE A 1 340 ? 8.465 3.558 -32.094 1.00 91.81 340 PHE A N 1
ATOM 2844 C CA . PHE A 1 340 ? 9.502 4.248 -32.873 1.00 91.81 340 PHE A CA 1
ATOM 2845 C C . PHE A 1 340 ? 9.319 4.135 -34.394 1.00 91.81 340 PHE A C 1
ATOM 2847 O O . PHE A 1 340 ? 8.708 3.188 -34.897 1.00 91.81 340 PHE A O 1
ATOM 2854 N N . ASN A 1 341 ? 9.916 5.079 -35.130 1.00 90.19 341 ASN A N 1
ATOM 2855 C CA . ASN A 1 341 ? 10.076 4.982 -36.579 1.00 90.19 341 ASN A CA 1
ATOM 2856 C C . ASN A 1 341 ? 11.313 4.131 -36.903 1.00 90.19 341 ASN A C 1
ATOM 2858 O O . ASN A 1 341 ? 12.371 4.306 -36.296 1.00 90.19 341 ASN A O 1
ATOM 2862 N N . ILE A 1 342 ? 11.205 3.213 -37.865 1.00 90.31 342 ILE A N 1
ATOM 2863 C CA . ILE A 1 342 ? 12.341 2.383 -38.272 1.00 90.31 342 ILE A CA 1
ATOM 2864 C C . ILE A 1 342 ? 13.499 3.195 -38.860 1.00 90.31 342 ILE A C 1
ATOM 2866 O O . ILE A 1 342 ? 14.648 2.768 -38.745 1.00 90.31 342 ILE A O 1
ATOM 2870 N N . GLU A 1 343 ? 13.216 4.361 -39.448 1.00 86.75 343 GLU A N 1
ATOM 2871 C CA . GLU A 1 343 ? 14.230 5.287 -39.971 1.00 86.75 343 GLU A CA 1
ATOM 2872 C C . GLU A 1 343 ? 15.185 5.762 -38.864 1.00 86.75 343 GLU A C 1
ATOM 2874 O O . GLU A 1 343 ? 16.391 5.875 -39.090 1.00 86.75 343 GLU A O 1
ATOM 2879 N N . ASP A 1 344 ? 14.681 5.916 -37.636 1.00 85.94 344 ASP A N 1
ATOM 2880 C CA . ASP A 1 344 ? 15.450 6.410 -36.489 1.00 85.94 344 ASP A CA 1
ATOM 2881 C C . ASP A 1 344 ? 16.418 5.363 -35.910 1.00 85.94 344 ASP A C 1
ATOM 2883 O O . ASP A 1 344 ? 17.282 5.691 -35.098 1.00 85.94 344 ASP A O 1
ATOM 2887 N N . ILE A 1 345 ? 16.301 4.090 -36.309 1.00 84.81 345 ILE A N 1
ATOM 2888 C CA . ILE A 1 345 ? 17.194 3.010 -35.846 1.00 84.81 345 ILE A CA 1
ATOM 2889 C C . ILE A 1 345 ? 18.596 3.158 -36.458 1.00 84.81 345 ILE A C 1
ATOM 2891 O O . ILE A 1 345 ? 19.570 2.631 -35.921 1.00 84.81 345 ILE A O 1
ATOM 2895 N N . GLY A 1 346 ? 18.716 3.853 -37.596 1.00 79.75 346 GLY A N 1
ATOM 2896 C CA . GLY A 1 346 ? 19.981 3.978 -38.322 1.00 79.75 346 GLY A CA 1
ATOM 2897 C C . GLY A 1 346 ? 20.375 2.705 -39.078 1.00 79.75 346 GLY A C 1
ATOM 2898 O O . GLY A 1 346 ? 21.562 2.389 -39.199 1.00 79.75 346 GLY A O 1
ATOM 2899 N N . LEU A 1 347 ? 19.395 1.948 -39.590 1.00 85.25 347 LEU A N 1
ATOM 2900 C CA . LEU A 1 347 ? 19.678 0.836 -40.502 1.00 85.25 347 LEU A CA 1
ATOM 2901 C C . LEU A 1 347 ? 20.376 1.362 -41.765 1.00 85.25 347 LEU A C 1
ATOM 2903 O O . LEU A 1 347 ? 20.009 2.401 -42.313 1.00 85.25 347 LEU A O 1
ATOM 2907 N N . LYS A 1 348 ? 21.391 0.635 -42.245 1.00 82.88 348 LYS A N 1
ATOM 2908 C CA . LYS A 1 348 ? 22.143 1.026 -43.444 1.00 82.88 348 LYS A CA 1
ATOM 2909 C C . LYS A 1 348 ? 21.213 1.076 -44.662 1.00 82.88 348 LYS A C 1
ATOM 2911 O O . LYS A 1 348 ? 20.606 0.066 -45.009 1.00 82.88 348 LYS A O 1
ATOM 2916 N N . SER A 1 349 ? 21.180 2.213 -45.351 1.00 84.31 349 SER A N 1
ATOM 2917 C CA . SER A 1 349 ? 20.484 2.376 -46.636 1.00 84.31 349 SER A CA 1
ATOM 2918 C C . SER A 1 349 ? 21.279 1.818 -47.821 1.00 84.31 349 SER A C 1
ATOM 2920 O O . SER A 1 349 ? 20.695 1.494 -48.849 1.00 84.31 349 SER A O 1
ATOM 2922 N N . ASN A 1 350 ? 22.596 1.649 -47.675 1.00 87.38 350 ASN A N 1
ATOM 2923 C CA . ASN A 1 350 ? 23.475 1.055 -48.682 1.00 87.38 350 ASN A CA 1
ATOM 2924 C C . ASN A 1 350 ? 24.199 -0.169 -48.101 1.00 87.38 350 ASN A C 1
ATOM 2926 O O . ASN A 1 350 ? 24.853 -0.071 -47.058 1.00 87.38 350 ASN A O 1
ATOM 2930 N N . ILE A 1 351 ? 24.112 -1.311 -48.786 1.00 86.38 351 ILE A N 1
ATOM 2931 C CA . ILE A 1 351 ? 24.828 -2.547 -48.440 1.00 86.38 351 ILE A CA 1
ATOM 2932 C C . ILE A 1 351 ? 25.794 -2.887 -49.573 1.00 86.38 351 ILE A C 1
ATOM 2934 O O . ILE A 1 351 ? 25.388 -3.043 -50.725 1.00 86.38 351 ILE A O 1
ATOM 2938 N N . TYR A 1 352 ? 27.075 -3.015 -49.233 1.00 83.56 352 TYR A N 1
ATOM 2939 C CA . TYR A 1 352 ? 28.137 -3.327 -50.183 1.00 83.56 352 TYR A CA 1
ATOM 2940 C C . TYR A 1 352 ? 28.447 -4.819 -50.128 1.00 83.56 352 TYR A C 1
ATOM 2942 O O . TYR A 1 352 ? 28.813 -5.333 -49.072 1.00 83.56 352 TYR A O 1
ATOM 2950 N N . LEU A 1 353 ? 28.300 -5.510 -51.257 1.00 82.44 353 LEU A N 1
ATOM 2951 C CA . LEU A 1 353 ? 28.538 -6.950 -51.370 1.00 82.44 353 LEU A CA 1
ATOM 2952 C C . LEU A 1 353 ? 29.544 -7.227 -52.484 1.00 82.44 353 LEU A C 1
ATOM 2954 O O . LEU A 1 353 ? 29.555 -6.545 -53.503 1.00 82.44 353 LEU A O 1
ATOM 2958 N N . ASN A 1 354 ? 30.361 -8.264 -52.320 1.00 78.31 354 ASN A N 1
ATOM 2959 C CA . ASN A 1 354 ? 31.231 -8.730 -53.396 1.00 78.31 354 ASN A CA 1
ATOM 2960 C C . ASN A 1 354 ? 30.376 -9.200 -54.586 1.00 78.31 354 ASN A C 1
ATOM 2962 O O . ASN A 1 354 ? 29.404 -9.929 -54.387 1.00 78.31 354 ASN A O 1
ATOM 2966 N N . GLU A 1 355 ? 30.751 -8.822 -55.811 1.00 73.94 355 GLU A N 1
ATOM 2967 C CA . GLU A 1 355 ? 30.060 -9.216 -57.050 1.00 73.94 355 GLU A CA 1
ATOM 2968 C C . GLU A 1 355 ? 29.786 -10.723 -57.174 1.00 73.94 355 GLU A C 1
ATOM 2970 O O . GLU A 1 355 ? 28.782 -11.115 -57.769 1.00 73.94 355 GLU A O 1
ATOM 2975 N N . SER A 1 356 ? 30.647 -11.555 -56.583 1.00 70.69 356 SER A N 1
ATOM 2976 C CA . SER A 1 356 ? 30.530 -13.019 -56.591 1.00 70.69 356 SER A CA 1
ATOM 2977 C C . SER A 1 356 ? 29.459 -13.595 -55.651 1.00 70.69 356 SER A C 1
ATOM 2979 O O . SER A 1 356 ? 29.147 -14.782 -55.750 1.00 70.69 356 SER A O 1
ATOM 2981 N N . LEU A 1 357 ? 28.882 -12.796 -54.745 1.00 74.50 357 LEU A N 1
ATOM 2982 C CA . LEU A 1 357 ? 27.859 -13.256 -53.804 1.00 74.50 357 LEU A CA 1
ATOM 2983 C C . LEU A 1 357 ? 26.454 -13.184 -54.415 1.00 74.50 357 LEU A C 1
ATOM 2985 O O . LEU A 1 357 ? 26.028 -12.157 -54.950 1.00 74.50 357 LEU A O 1
ATOM 2989 N N . VAL A 1 358 ? 25.697 -14.273 -54.266 1.00 80.31 358 VAL A N 1
ATOM 2990 C CA . VAL A 1 358 ? 24.261 -14.292 -54.564 1.00 80.31 358 VAL A CA 1
ATOM 2991 C C . VAL A 1 358 ? 23.528 -13.540 -53.457 1.00 80.31 358 VAL A C 1
ATOM 2993 O O . VAL A 1 358 ? 23.644 -13.882 -52.280 1.00 80.31 358 VAL A O 1
ATOM 2996 N N . VAL A 1 359 ? 22.768 -12.513 -53.835 1.00 83.25 359 VAL A N 1
ATOM 2997 C CA . VAL A 1 359 ? 21.953 -11.736 -52.899 1.00 83.25 359 VAL A CA 1
ATOM 2998 C C . VAL A 1 359 ? 20.766 -12.589 -52.460 1.00 83.25 359 VAL A C 1
ATOM 3000 O O . VAL A 1 359 ? 19.879 -12.871 -53.261 1.00 83.25 359 VAL A O 1
ATOM 3003 N N . SER A 1 360 ? 20.732 -12.977 -51.186 1.00 86.38 360 SER A N 1
ATOM 3004 C CA . SER A 1 360 ? 19.570 -13.613 -50.562 1.00 86.38 360 SER A CA 1
ATOM 3005 C C . SER A 1 360 ? 19.016 -12.764 -49.423 1.00 86.38 360 SER A C 1
ATOM 3007 O O . SER A 1 360 ? 19.702 -11.904 -48.862 1.00 86.38 360 SER A O 1
ATOM 3009 N N . LYS A 1 361 ? 17.768 -13.044 -49.039 1.00 88.94 361 LYS A N 1
ATOM 3010 C CA . LYS A 1 361 ? 17.134 -12.407 -47.883 1.00 88.94 361 LYS A CA 1
ATOM 3011 C C . LYS A 1 361 ? 17.926 -12.673 -46.599 1.00 88.94 361 LYS A C 1
ATOM 3013 O O . LYS A 1 361 ? 18.127 -11.740 -45.828 1.00 88.94 361 LYS A O 1
ATOM 3018 N N . GLU A 1 362 ? 18.411 -13.900 -46.376 1.00 89.56 362 GLU A N 1
ATOM 3019 C CA . GLU A 1 362 ? 19.222 -14.205 -45.188 1.00 89.56 362 GLU A CA 1
ATOM 3020 C C . GLU A 1 362 ? 20.544 -13.432 -45.178 1.00 89.56 362 GLU A C 1
ATOM 3022 O O . GLU A 1 362 ? 20.947 -12.934 -44.128 1.00 89.56 362 GLU A O 1
ATOM 3027 N N . LEU A 1 363 ? 21.204 -13.293 -46.335 1.00 88.56 363 LEU A N 1
ATOM 3028 C CA . LEU A 1 363 ? 22.449 -12.533 -46.448 1.00 88.56 363 LEU A CA 1
ATOM 3029 C C . LEU A 1 363 ? 22.233 -11.067 -46.053 1.00 88.56 363 LEU A C 1
ATOM 3031 O O . LEU A 1 363 ? 22.968 -10.543 -45.222 1.00 88.56 363 LEU A O 1
ATOM 3035 N N . LEU A 1 364 ? 21.192 -10.429 -46.594 1.00 88.50 364 LEU A N 1
ATOM 3036 C CA . LEU A 1 364 ? 20.869 -9.035 -46.281 1.00 88.50 364 LEU A CA 1
ATOM 3037 C C . LEU A 1 364 ? 20.470 -8.845 -44.813 1.00 88.50 364 LEU A C 1
ATOM 3039 O O . LEU A 1 364 ? 20.887 -7.872 -44.193 1.00 88.50 364 LEU A O 1
ATOM 3043 N N . ILE A 1 365 ? 19.711 -9.781 -44.230 1.00 90.25 365 ILE A N 1
ATOM 3044 C CA . ILE A 1 365 ? 19.358 -9.740 -42.801 1.00 90.25 365 ILE A CA 1
ATOM 3045 C C . ILE A 1 365 ? 20.620 -9.781 -41.926 1.00 90.25 365 ILE A C 1
ATOM 3047 O O . ILE A 1 365 ? 20.719 -9.028 -40.956 1.00 90.25 365 ILE A O 1
ATOM 3051 N N . ASN A 1 366 ? 21.600 -10.617 -42.280 1.00 86.81 366 ASN A N 1
ATOM 3052 C CA . ASN A 1 366 ? 22.855 -10.734 -41.535 1.00 86.81 366 ASN A CA 1
ATOM 3053 C C . ASN A 1 366 ? 23.696 -9.444 -41.572 1.00 86.81 366 ASN A C 1
ATOM 3055 O O . ASN A 1 366 ? 24.348 -9.115 -40.580 1.00 86.81 366 ASN A O 1
ATOM 3059 N N . GLU A 1 367 ? 23.637 -8.672 -42.661 1.00 87.75 367 GLU A N 1
ATOM 3060 C CA . GLU A 1 367 ? 24.361 -7.395 -42.803 1.00 87.75 367 GLU A CA 1
ATOM 3061 C C . GLU A 1 367 ? 23.875 -6.288 -41.845 1.00 87.75 367 GLU A C 1
ATOM 3063 O O . GLU A 1 367 ? 24.611 -5.330 -41.571 1.00 87.75 367 GLU A O 1
ATOM 3068 N N . PHE A 1 368 ? 22.675 -6.434 -41.268 1.00 87.31 368 PHE A N 1
ATOM 3069 C CA . PHE A 1 368 ? 22.156 -5.547 -40.216 1.00 87.31 368 PHE A CA 1
ATOM 3070 C C . PHE A 1 368 ? 22.665 -5.893 -38.806 1.00 87.31 368 PHE A C 1
ATOM 3072 O O . PHE A 1 368 ? 22.351 -5.187 -37.845 1.00 87.31 368 PHE A O 1
ATOM 3079 N N . GLY A 1 369 ? 23.476 -6.948 -38.660 1.00 85.94 369 GLY A N 1
ATOM 3080 C CA . GLY A 1 369 ? 24.199 -7.265 -37.429 1.00 85.94 369 GLY A CA 1
ATOM 3081 C C . GLY A 1 369 ? 23.284 -7.404 -36.211 1.00 85.94 369 GLY A C 1
ATOM 3082 O O . GLY A 1 369 ? 22.425 -8.285 -36.165 1.00 85.94 369 GLY A O 1
ATOM 3083 N N . VAL A 1 370 ? 23.462 -6.529 -35.216 1.00 82.31 370 VAL A N 1
ATOM 3084 C CA . VAL A 1 370 ? 22.700 -6.557 -33.953 1.00 82.31 370 VAL A CA 1
ATOM 3085 C C . VAL A 1 370 ? 21.201 -6.317 -34.128 1.00 82.31 370 VAL A C 1
ATOM 3087 O O . VAL A 1 370 ? 20.449 -6.696 -33.242 1.00 82.31 370 VAL A O 1
ATOM 3090 N N . TYR A 1 371 ? 20.753 -5.760 -35.258 1.00 87.88 371 TYR A N 1
ATOM 3091 C CA . TYR A 1 371 ? 19.332 -5.542 -35.559 1.00 87.88 371 TYR A CA 1
ATOM 3092 C C . TYR A 1 371 ? 18.702 -6.667 -36.391 1.00 87.88 371 TYR A C 1
ATOM 3094 O O . TYR A 1 371 ? 17.500 -6.648 -36.648 1.00 87.88 371 TYR A O 1
ATOM 3102 N N . SER A 1 372 ? 19.482 -7.681 -36.785 1.00 88.75 372 SER A N 1
ATOM 3103 C CA . SER A 1 372 ? 18.994 -8.826 -37.573 1.00 88.75 372 SER A CA 1
ATOM 3104 C C . SER A 1 372 ? 17.792 -9.530 -36.931 1.00 88.75 372 SER A C 1
ATOM 3106 O O . SER A 1 372 ? 16.885 -9.968 -37.639 1.00 88.75 372 SER A O 1
ATOM 3108 N N . PHE A 1 373 ? 17.722 -9.571 -35.593 1.00 90.00 373 PHE A N 1
ATOM 3109 C CA . PHE A 1 373 ? 16.610 -10.190 -34.863 1.00 90.00 373 PHE A CA 1
ATOM 3110 C C . PHE A 1 373 ? 15.246 -9.568 -35.194 1.00 90.00 373 PHE A C 1
ATOM 3112 O O . PHE A 1 373 ? 14.229 -10.250 -35.074 1.00 90.00 373 PHE A O 1
ATOM 3119 N N . MET A 1 374 ? 15.204 -8.299 -35.621 1.00 90.25 374 MET A N 1
ATOM 3120 C CA . MET A 1 374 ? 13.953 -7.607 -35.934 1.00 90.25 374 MET A CA 1
ATOM 3121 C C . MET A 1 374 ? 13.234 -8.235 -37.134 1.00 90.25 374 MET A C 1
ATOM 3123 O O . MET A 1 374 ? 12.009 -8.187 -37.208 1.00 90.25 374 MET A O 1
ATOM 3127 N N . PHE A 1 375 ? 13.959 -8.893 -38.043 1.00 91.00 375 PHE A N 1
ATOM 3128 C CA . PHE A 1 375 ? 13.383 -9.550 -39.222 1.00 91.00 375 PHE A CA 1
ATOM 3129 C C . PHE A 1 375 ? 12.733 -10.908 -38.929 1.00 91.00 375 PHE A C 1
ATOM 3131 O O . PHE A 1 375 ? 12.109 -11.490 -39.816 1.00 91.00 375 PHE A O 1
ATOM 3138 N N . ASN A 1 376 ? 12.837 -11.410 -37.694 1.00 85.00 376 ASN A N 1
ATOM 3139 C CA . ASN A 1 376 ? 12.155 -12.640 -37.290 1.00 85.00 376 ASN A CA 1
ATOM 3140 C C . ASN A 1 376 ? 10.633 -12.451 -37.200 1.00 85.00 376 ASN A C 1
ATOM 3142 O O . ASN A 1 376 ? 9.881 -13.401 -37.412 1.00 85.00 376 ASN A O 1
ATOM 3146 N N . SER A 1 377 ? 10.170 -11.240 -36.874 1.00 84.00 377 SER A N 1
ATOM 3147 C CA . SER A 1 377 ? 8.745 -10.973 -36.634 1.00 84.00 377 SER A CA 1
ATOM 3148 C C . SER A 1 377 ? 8.315 -9.527 -36.895 1.00 84.00 377 SER A C 1
ATOM 3150 O O . SER A 1 377 ? 7.214 -9.318 -37.410 1.00 84.00 377 SER A O 1
ATOM 3152 N N . ILE A 1 378 ? 9.159 -8.544 -36.565 1.00 89.69 378 ILE A N 1
ATOM 3153 C CA . ILE A 1 378 ? 8.816 -7.112 -36.551 1.00 89.69 378 ILE A CA 1
ATOM 3154 C C . ILE A 1 378 ? 8.909 -6.504 -37.955 1.00 89.69 378 ILE A C 1
ATOM 3156 O O . ILE A 1 378 ? 8.002 -5.794 -38.383 1.00 89.69 378 ILE A O 1
ATOM 3160 N N . LEU A 1 379 ? 9.984 -6.801 -38.687 1.00 92.94 379 LEU A N 1
ATOM 3161 C CA . LEU A 1 379 ? 10.272 -6.235 -40.005 1.00 92.94 379 LEU A CA 1
ATOM 3162 C C . LEU A 1 379 ? 10.141 -7.276 -41.117 1.00 92.94 379 LEU A C 1
ATOM 3164 O O . LEU A 1 379 ? 10.467 -8.452 -40.954 1.00 92.94 379 LEU A O 1
ATOM 3168 N N . LYS A 1 380 ? 9.708 -6.817 -42.289 1.00 92.69 380 LYS A N 1
ATOM 3169 C CA . LYS A 1 380 ? 9.671 -7.573 -43.540 1.00 92.69 380 LYS A CA 1
ATOM 3170 C C . LYS A 1 380 ? 10.654 -6.966 -44.524 1.00 92.69 380 LYS A C 1
ATOM 3172 O O . LYS A 1 380 ? 10.657 -5.758 -44.731 1.00 92.69 380 LYS A O 1
ATOM 3177 N N . LEU A 1 381 ? 11.440 -7.829 -45.157 1.00 93.06 381 LEU A N 1
ATOM 3178 C CA . LEU A 1 381 ? 12.338 -7.473 -46.249 1.00 93.06 381 LEU A CA 1
ATOM 3179 C C . LEU A 1 381 ? 11.789 -8.062 -47.552 1.00 93.06 381 LEU A C 1
ATOM 3181 O O . LEU A 1 381 ? 11.664 -9.287 -47.653 1.00 93.06 381 LEU A O 1
ATOM 3185 N N . ASN A 1 382 ? 11.458 -7.191 -48.505 1.00 92.12 382 ASN A N 1
ATOM 3186 C CA . ASN A 1 382 ? 10.893 -7.540 -49.807 1.00 92.12 382 ASN A CA 1
ATOM 3187 C C . ASN A 1 382 ? 11.783 -7.000 -50.927 1.00 92.12 382 ASN A C 1
ATOM 3189 O O . ASN A 1 382 ? 12.218 -5.850 -50.876 1.00 92.12 382 ASN A O 1
ATOM 3193 N N . GLN A 1 383 ? 12.037 -7.820 -51.939 1.00 89.75 383 GLN A N 1
ATOM 3194 C CA . GLN A 1 383 ? 12.748 -7.395 -53.139 1.00 89.75 383 GLN A CA 1
ATOM 3195 C C . GLN A 1 383 ? 11.842 -6.487 -53.976 1.00 89.75 383 GLN A C 1
ATOM 3197 O O . GLN A 1 383 ? 10.647 -6.760 -54.102 1.00 89.75 383 GLN A O 1
ATOM 3202 N N . MET A 1 384 ? 12.395 -5.400 -54.512 1.00 89.44 384 MET A N 1
ATOM 3203 C CA . MET A 1 384 ? 11.696 -4.555 -55.482 1.00 89.44 384 MET A CA 1
ATOM 3204 C C . MET A 1 384 ? 11.951 -5.066 -56.905 1.00 89.44 384 MET A C 1
ATOM 3206 O O . MET A 1 384 ? 12.850 -5.874 -57.124 1.00 89.44 384 MET A O 1
ATOM 3210 N N . ASP A 1 385 ? 11.200 -4.559 -57.886 1.00 79.31 385 ASP A N 1
ATOM 3211 C CA . ASP A 1 385 ? 11.310 -4.977 -59.296 1.00 79.31 385 ASP A CA 1
ATOM 3212 C C . ASP A 1 385 ? 12.734 -4.844 -59.874 1.00 79.31 385 ASP A C 1
ATOM 3214 O O . ASP A 1 385 ? 13.089 -5.507 -60.846 1.00 79.31 385 ASP A O 1
ATOM 3218 N N . ASN A 1 386 ? 13.575 -4.009 -59.257 1.00 72.94 386 ASN A N 1
ATOM 3219 C CA . ASN A 1 386 ? 15.002 -3.921 -59.527 1.00 72.94 386 ASN A CA 1
ATOM 3220 C C . ASN A 1 386 ? 15.780 -4.707 -58.457 1.00 72.94 386 ASN A C 1
ATOM 3222 O O . ASN A 1 386 ? 15.753 -4.328 -57.287 1.00 72.94 386 ASN A O 1
ATOM 3226 N N . GLU A 1 387 ? 16.514 -5.756 -58.850 1.00 70.50 387 GLU A N 1
ATOM 3227 C CA . GLU A 1 387 ? 17.258 -6.653 -57.940 1.00 70.50 387 GLU A CA 1
ATOM 3228 C C . GLU A 1 387 ? 18.286 -5.940 -57.042 1.00 70.50 387 GLU A C 1
ATOM 3230 O O . GLU A 1 387 ? 18.728 -6.487 -56.028 1.00 70.50 387 GLU A O 1
ATOM 3235 N N . LEU A 1 388 ? 18.649 -4.704 -57.397 1.00 82.88 388 LEU A N 1
ATOM 3236 C CA . LEU A 1 388 ? 19.538 -3.838 -56.628 1.00 82.88 388 LEU A CA 1
ATOM 3237 C C . LEU A 1 388 ? 18.850 -3.133 -55.452 1.00 82.88 388 LEU A C 1
ATOM 3239 O O . LEU A 1 388 ? 19.548 -2.549 -54.629 1.00 82.88 388 LEU A O 1
ATOM 3243 N N . TYR A 1 389 ? 17.519 -3.155 -55.353 1.00 89.94 389 TYR A N 1
ATOM 3244 C CA . TYR A 1 389 ? 16.768 -2.434 -54.326 1.00 89.94 389 TYR A CA 1
ATOM 3245 C C . TYR A 1 389 ? 15.840 -3.358 -53.542 1.00 89.94 389 TYR A C 1
ATOM 3247 O O . TYR A 1 389 ? 15.098 -4.171 -54.093 1.00 89.94 389 TYR A O 1
ATOM 3255 N N . TRP A 1 390 ? 15.865 -3.197 -52.226 1.00 93.31 390 TRP A N 1
ATOM 3256 C CA . TRP A 1 390 ? 15.058 -3.961 -51.288 1.00 93.31 390 TRP A CA 1
ATOM 3257 C C . TRP A 1 390 ? 14.330 -3.017 -50.346 1.00 93.31 390 TRP A C 1
ATOM 3259 O O . TRP A 1 390 ? 14.890 -2.030 -49.880 1.00 93.31 390 TRP A O 1
ATOM 3269 N N . LYS A 1 391 ? 13.073 -3.326 -50.048 1.00 93.62 391 LYS A N 1
ATOM 3270 C CA . LYS A 1 391 ? 12.229 -2.539 -49.158 1.00 93.62 391 LYS A CA 1
ATOM 3271 C C . LYS A 1 391 ? 12.098 -3.233 -47.809 1.00 93.62 391 LYS A C 1
ATOM 3273 O O . LYS A 1 391 ? 11.623 -4.370 -47.731 1.00 93.62 391 LYS A O 1
ATOM 3278 N N . ILE A 1 392 ? 12.484 -2.529 -46.753 1.00 93.81 392 ILE A N 1
ATOM 3279 C CA . ILE A 1 392 ? 12.167 -2.867 -45.369 1.00 93.81 392 ILE A CA 1
ATOM 3280 C C . ILE A 1 392 ? 10.838 -2.196 -45.028 1.00 93.81 392 ILE A C 1
ATOM 3282 O O . ILE A 1 392 ? 10.685 -0.988 -45.180 1.00 93.81 392 ILE A O 1
ATOM 3286 N N . SER A 1 393 ? 9.879 -2.988 -44.567 1.00 93.31 393 SER A N 1
ATOM 3287 C CA . SER A 1 393 ? 8.561 -2.525 -44.122 1.00 93.31 393 SER A CA 1
ATOM 3288 C C . SER A 1 393 ? 8.215 -3.157 -42.782 1.00 93.31 393 SER A C 1
ATOM 3290 O O . SER A 1 393 ? 8.693 -4.250 -42.466 1.00 93.31 393 SER A O 1
ATOM 3292 N N . VAL A 1 394 ? 7.384 -2.491 -41.986 1.00 92.31 394 VAL A N 1
ATOM 3293 C CA . VAL A 1 394 ? 6.900 -3.056 -40.724 1.00 92.31 394 VAL A CA 1
ATOM 3294 C C . VAL A 1 394 ? 5.859 -4.138 -41.004 1.00 92.31 394 VAL A C 1
ATOM 3296 O O . VAL A 1 394 ? 5.039 -4.046 -41.919 1.00 92.31 394 VAL A O 1
ATOM 3299 N N . ASN A 1 395 ? 5.904 -5.219 -40.235 1.00 91.00 395 ASN A N 1
ATOM 3300 C CA . ASN A 1 395 ? 4.859 -6.224 -40.271 1.00 91.00 395 ASN A CA 1
ATOM 3301 C C . ASN A 1 395 ? 3.570 -5.663 -39.652 1.00 91.00 395 ASN A C 1
ATOM 3303 O O . ASN A 1 395 ? 3.597 -5.223 -38.510 1.00 91.00 395 ASN A O 1
ATOM 3307 N N . ASN A 1 396 ? 2.436 -5.781 -40.355 1.00 86.75 396 ASN A N 1
ATOM 3308 C CA . ASN A 1 396 ? 1.121 -5.278 -39.929 1.00 86.75 396 ASN A CA 1
ATOM 3309 C C . ASN A 1 396 ? 0.751 -5.563 -38.465 1.00 86.75 396 ASN A C 1
ATOM 3311 O O . ASN A 1 396 ? 0.076 -4.747 -37.846 1.00 86.75 396 ASN A O 1
ATOM 3315 N N . ASN A 1 397 ? 1.209 -6.688 -37.907 1.00 86.56 397 ASN A N 1
ATOM 3316 C CA . ASN A 1 397 ? 0.986 -7.049 -36.504 1.00 86.56 397 ASN A CA 1
ATOM 3317 C C . ASN A 1 397 ? 1.572 -6.038 -35.498 1.00 86.56 397 ASN A C 1
ATOM 3319 O O . ASN A 1 397 ? 1.164 -6.048 -34.342 1.00 86.56 397 ASN A O 1
ATOM 3323 N N . TYR A 1 398 ? 2.512 -5.189 -35.922 1.00 87.06 398 TYR A N 1
ATOM 3324 C CA . TYR A 1 398 ? 3.247 -4.242 -35.082 1.00 87.06 398 TYR A CA 1
ATOM 3325 C C . TYR A 1 398 ? 3.080 -2.778 -35.513 1.00 87.06 398 TYR A C 1
ATOM 3327 O O . TYR A 1 398 ? 3.719 -1.907 -34.930 1.00 87.06 398 TYR A O 1
ATOM 3335 N N . ASN A 1 399 ? 2.203 -2.476 -36.480 1.00 82.94 399 ASN A N 1
ATOM 3336 C CA . ASN A 1 399 ? 2.023 -1.113 -37.008 1.00 82.94 399 ASN A CA 1
ATOM 3337 C C . ASN A 1 399 ? 1.514 -0.092 -35.969 1.00 82.94 399 ASN A C 1
ATOM 3339 O O . ASN A 1 399 ? 1.567 1.107 -36.219 1.00 82.94 399 ASN A O 1
ATOM 3343 N N . SER A 1 400 ? 0.998 -0.544 -34.821 1.00 84.31 400 SER A N 1
ATOM 3344 C CA . SER A 1 400 ? 0.609 0.330 -33.705 1.00 84.31 400 SER A CA 1
ATOM 3345 C C . SER A 1 400 ? 1.794 0.817 -32.863 1.00 84.31 400 SER A C 1
ATOM 3347 O O . SER A 1 400 ? 1.630 1.744 -32.079 1.00 84.31 400 SER A O 1
ATOM 3349 N N . GLN A 1 401 ? 2.964 0.188 -32.997 1.00 88.88 401 GLN A N 1
ATOM 3350 C CA . GLN A 1 401 ? 4.155 0.440 -32.179 1.00 88.88 401 GLN A CA 1
ATOM 3351 C C . GLN A 1 401 ? 5.347 0.847 -33.046 1.00 88.88 401 GLN A C 1
ATOM 3353 O O . GLN A 1 401 ? 6.086 1.764 -32.716 1.00 88.88 401 GLN A O 1
ATOM 3358 N N . VAL A 1 402 ? 5.535 0.191 -34.186 1.00 92.12 402 VAL A N 1
ATOM 3359 C CA . VAL A 1 402 ? 6.639 0.469 -35.102 1.00 92.12 402 VAL A CA 1
ATOM 3360 C C . VAL A 1 402 ? 6.060 0.957 -36.420 1.00 92.12 402 VAL A C 1
ATOM 3362 O O . VAL A 1 402 ? 5.084 0.399 -36.917 1.00 92.12 402 VAL A O 1
ATOM 3365 N N . PHE A 1 403 ? 6.643 2.001 -36.998 1.00 91.00 403 PHE A N 1
ATOM 3366 C CA . PHE A 1 403 ? 6.154 2.590 -38.245 1.00 91.00 403 PHE A CA 1
ATOM 3367 C C . PHE A 1 403 ? 7.304 3.028 -39.158 1.00 91.00 403 PHE A C 1
ATOM 3369 O O . PHE A 1 403 ? 8.459 3.059 -38.742 1.00 91.00 403 PHE A O 1
ATOM 3376 N N . GLY A 1 404 ? 6.986 3.325 -40.418 1.00 89.88 404 GLY A N 1
ATOM 3377 C CA . GLY A 1 404 ? 7.956 3.736 -41.437 1.00 89.88 404 GLY A CA 1
ATOM 3378 C C . GLY A 1 404 ? 8.395 2.615 -42.383 1.00 89.88 404 GLY A C 1
ATOM 3379 O O . GLY A 1 404 ? 8.012 1.450 -42.244 1.00 89.88 404 GLY A O 1
ATOM 3380 N N . GLU A 1 405 ? 9.186 2.994 -43.384 1.00 91.31 405 GLU A N 1
ATOM 3381 C CA . GLU A 1 405 ? 9.710 2.118 -44.435 1.00 91.31 405 GLU A CA 1
ATOM 3382 C C . GLU A 1 405 ? 11.122 2.579 -44.824 1.00 91.31 405 GLU A C 1
ATOM 3384 O O . GLU A 1 405 ? 11.388 3.773 -44.859 1.00 91.31 405 GLU A O 1
ATOM 3389 N N . ILE A 1 406 ? 12.031 1.652 -45.137 1.00 91.81 406 ILE A N 1
ATOM 3390 C CA . ILE A 1 406 ? 13.398 1.982 -45.576 1.00 91.81 406 ILE A CA 1
ATOM 3391 C C . ILE A 1 406 ? 13.681 1.276 -46.892 1.00 91.81 406 ILE A C 1
ATOM 3393 O O . ILE A 1 406 ? 13.407 0.084 -47.041 1.00 91.81 406 ILE A O 1
ATOM 3397 N N . ILE A 1 407 ? 14.276 1.998 -47.838 1.00 91.06 407 ILE A N 1
ATOM 3398 C CA . ILE A 1 407 ? 14.792 1.420 -49.077 1.00 91.06 407 ILE A CA 1
ATOM 3399 C C . ILE A 1 407 ? 16.291 1.179 -48.916 1.00 91.06 407 ILE A C 1
ATOM 3401 O O . ILE A 1 407 ? 17.052 2.076 -48.560 1.00 91.06 407 ILE A O 1
ATOM 3405 N N . VAL A 1 408 ? 16.699 -0.050 -49.201 1.00 90.81 408 VAL A N 1
ATOM 3406 C CA . VAL A 1 408 ? 18.075 -0.522 -49.139 1.00 90.81 408 VAL A CA 1
ATOM 3407 C C . VAL A 1 408 ? 18.570 -0.748 -50.555 1.00 90.81 408 VAL A C 1
ATOM 3409 O O . VAL A 1 408 ? 17.980 -1.524 -51.307 1.00 90.81 408 VAL A O 1
ATOM 3412 N N . LYS A 1 409 ? 19.668 -0.091 -50.917 1.00 89.81 409 LYS A N 1
ATOM 3413 C CA . LYS A 1 409 ? 20.364 -0.286 -52.184 1.00 89.81 409 LYS A CA 1
ATOM 3414 C C . LYS A 1 409 ? 21.548 -1.229 -51.993 1.00 89.81 409 LYS A C 1
ATOM 3416 O O . LYS A 1 409 ? 22.372 -1.049 -51.097 1.00 89.81 409 LYS A O 1
ATOM 3421 N N . ILE A 1 410 ? 21.658 -2.210 -52.875 1.00 87.88 410 ILE A N 1
ATOM 3422 C CA . ILE A 1 410 ? 22.797 -3.115 -52.964 1.00 87.88 410 ILE A CA 1
ATOM 3423 C C . ILE A 1 410 ? 23.788 -2.538 -53.960 1.00 87.88 410 ILE A C 1
ATOM 3425 O O . ILE A 1 410 ? 23.455 -2.268 -55.115 1.00 87.88 410 ILE A O 1
ATOM 3429 N N . ILE A 1 411 ? 25.023 -2.374 -53.508 1.00 86.38 411 ILE A N 1
ATOM 3430 C CA . ILE A 1 411 ? 26.138 -1.934 -54.335 1.00 86.38 411 ILE A CA 1
ATOM 3431 C C . ILE A 1 411 ? 27.102 -3.109 -54.432 1.00 86.38 411 ILE A C 1
ATOM 3433 O O . ILE A 1 411 ? 27.711 -3.514 -53.442 1.00 86.38 411 ILE A O 1
ATOM 3437 N N . LYS A 1 412 ? 27.208 -3.694 -55.625 1.00 80.56 412 LYS A N 1
ATOM 3438 C CA . LYS A 1 412 ? 28.174 -4.761 -55.867 1.00 80.56 412 LYS A CA 1
ATOM 3439 C C . LYS A 1 412 ? 29.555 -4.154 -56.101 1.00 80.56 412 LYS A C 1
ATOM 3441 O O . LYS A 1 412 ? 29.679 -3.207 -56.872 1.00 80.56 412 LYS A O 1
ATOM 3446 N N . THR A 1 413 ? 30.569 -4.677 -55.422 1.00 73.69 413 THR A N 1
ATOM 3447 C CA . THR A 1 413 ? 31.957 -4.230 -55.558 1.00 73.69 413 THR A CA 1
ATOM 3448 C C . THR A 1 413 ? 32.845 -5.357 -56.081 1.00 73.69 413 THR A C 1
ATOM 3450 O O . THR A 1 413 ? 32.714 -6.521 -55.687 1.00 73.69 413 THR A O 1
ATOM 3453 N N . THR A 1 414 ? 33.768 -5.010 -56.979 1.00 65.06 414 THR A N 1
ATOM 3454 C CA . THR A 1 414 ? 34.888 -5.868 -57.379 1.00 65.06 414 THR A CA 1
ATOM 3455 C C . THR A 1 414 ? 35.977 -5.831 -56.303 1.00 65.06 414 THR A C 1
ATOM 3457 O O . THR A 1 414 ? 36.149 -4.834 -55.606 1.00 65.06 414 THR A O 1
ATOM 3460 N N . ASN A 1 415 ? 36.721 -6.929 -56.143 1.00 53.03 415 ASN A N 1
ATOM 3461 C CA . ASN A 1 415 ? 37.673 -7.190 -55.046 1.00 53.03 415 ASN A CA 1
ATOM 3462 C C . ASN A 1 415 ? 38.887 -6.230 -54.915 1.00 53.03 415 ASN A C 1
ATOM 3464 O O . ASN A 1 415 ? 39.794 -6.524 -54.141 1.00 53.03 415 ASN A O 1
ATOM 3468 N N . ASN A 1 416 ? 38.922 -5.092 -55.611 1.00 53.25 416 ASN A N 1
ATOM 3469 C CA . ASN A 1 416 ? 40.048 -4.154 -55.614 1.00 53.25 416 ASN A CA 1
ATOM 3470 C C . ASN A 1 416 ? 39.644 -2.792 -55.038 1.00 53.25 416 ASN A C 1
ATOM 3472 O O . ASN A 1 416 ? 39.521 -1.834 -55.788 1.00 53.25 416 ASN A O 1
ATOM 3476 N N . TRP A 1 417 ? 39.428 -2.713 -53.724 1.00 50.69 417 TRP A N 1
ATOM 3477 C CA . TRP A 1 417 ? 39.335 -1.427 -53.021 1.00 50.69 417 TRP A CA 1
ATOM 3478 C C . TRP A 1 417 ? 40.556 -1.260 -52.117 1.00 50.69 417 TRP A C 1
ATOM 3480 O O . TRP A 1 417 ? 40.816 -2.140 -51.285 1.00 50.69 417 TRP A O 1
ATOM 3490 N N . THR A 1 418 ? 41.289 -0.156 -52.252 1.00 51.56 418 THR A N 1
ATOM 3491 C CA . THR A 1 418 ? 42.364 0.222 -51.314 1.00 51.56 418 THR A CA 1
ATOM 3492 C C . THR A 1 418 ? 41.774 0.753 -49.999 1.00 51.56 418 THR A C 1
ATOM 3494 O O . THR A 1 418 ? 40.603 1.129 -49.930 1.00 51.56 418 THR A O 1
ATOM 3497 N N . GLU A 1 419 ? 42.542 0.729 -48.901 1.00 49.81 419 GLU A N 1
ATOM 3498 C CA . GLU A 1 419 ? 42.056 1.222 -47.596 1.00 49.81 419 GLU A CA 1
ATOM 3499 C C . GLU A 1 419 ? 41.674 2.716 -47.631 1.00 49.81 419 GLU A C 1
ATOM 3501 O O . GLU A 1 419 ? 40.714 3.100 -46.968 1.00 49.81 419 GLU A O 1
ATOM 3506 N N . GLU A 1 420 ? 42.309 3.514 -48.496 1.00 47.19 420 GLU A N 1
ATOM 3507 C CA . GLU A 1 420 ? 41.995 4.935 -48.723 1.00 47.19 420 GLU A CA 1
ATOM 3508 C C . GLU A 1 420 ? 40.613 5.151 -49.381 1.00 47.19 420 GLU A C 1
ATOM 3510 O O . GLU A 1 420 ? 39.865 6.043 -48.982 1.00 47.19 420 GLU A O 1
ATOM 3515 N N . GLU A 1 421 ? 40.198 4.280 -50.310 1.00 50.53 421 GLU A N 1
ATOM 3516 C CA . GLU A 1 421 ? 38.872 4.344 -50.959 1.00 50.53 421 GLU A CA 1
ATOM 3517 C C . GLU A 1 421 ? 37.731 3.966 -49.993 1.00 50.53 421 GLU A C 1
ATOM 3519 O O . GLU A 1 421 ? 36.591 4.416 -50.134 1.00 50.53 421 GLU A O 1
ATOM 3524 N N . LYS A 1 422 ? 38.025 3.165 -48.957 1.00 50.66 422 LYS A N 1
ATOM 3525 C CA . LYS A 1 422 ? 37.067 2.839 -47.883 1.00 50.66 422 LYS A CA 1
ATOM 3526 C C . LYS A 1 422 ? 36.882 3.988 -46.887 1.00 50.66 422 LYS A C 1
ATOM 3528 O O . LYS A 1 422 ? 35.822 4.063 -46.259 1.00 50.66 422 LYS A O 1
ATOM 3533 N N . GLU A 1 423 ? 37.876 4.860 -46.726 1.00 44.31 423 GLU A N 1
ATOM 3534 C CA . GLU A 1 423 ? 37.787 6.045 -45.865 1.00 44.31 423 GLU A CA 1
ATOM 3535 C C . GLU A 1 423 ? 37.015 7.193 -46.530 1.00 44.31 423 GLU A C 1
ATOM 3537 O O . GLU A 1 423 ? 36.214 7.839 -45.855 1.00 44.31 423 GLU A O 1
ATOM 3542 N N . GLU A 1 424 ? 37.149 7.412 -47.844 1.00 45.94 424 GLU A N 1
ATOM 3543 C CA . GLU A 1 424 ? 36.393 8.462 -48.553 1.00 45.94 424 GLU A CA 1
ATOM 3544 C C . GLU A 1 424 ? 34.876 8.219 -48.576 1.00 45.94 424 GLU A C 1
ATOM 3546 O O . GLU A 1 424 ? 34.104 9.157 -48.392 1.00 45.94 424 GLU A O 1
ATOM 3551 N N . VAL A 1 425 ? 34.420 6.967 -48.685 1.00 47.53 425 VAL A N 1
ATOM 3552 C CA . VAL A 1 425 ? 32.979 6.629 -48.675 1.00 47.53 425 VAL A CA 1
ATOM 3553 C C . VAL A 1 425 ? 32.354 6.725 -47.274 1.00 47.53 425 VAL A C 1
ATOM 3555 O O . VAL A 1 425 ? 31.140 6.877 -47.134 1.00 47.53 425 VAL A O 1
ATOM 3558 N N . ASN A 1 426 ? 33.157 6.682 -46.206 1.00 40.69 426 ASN A N 1
ATOM 3559 C CA . ASN A 1 426 ? 32.658 6.915 -44.848 1.00 40.69 426 ASN A CA 1
ATOM 3560 C C . ASN A 1 426 ? 32.472 8.406 -44.515 1.00 40.69 426 ASN A C 1
ATOM 3562 O O . ASN A 1 426 ? 31.790 8.688 -43.533 1.00 40.69 426 ASN A O 1
ATOM 3566 N N . LYS A 1 427 ? 32.986 9.336 -45.338 1.00 42.97 427 LYS A N 1
ATOM 3567 C CA . LYS A 1 427 ? 32.825 10.794 -45.156 1.00 42.97 427 LYS A CA 1
ATOM 3568 C C . LYS A 1 427 ? 31.447 11.334 -45.568 1.00 42.97 427 LYS A C 1
ATOM 3570 O O . LYS A 1 427 ? 31.108 12.450 -45.199 1.00 42.97 427 LYS A O 1
ATOM 3575 N N . GLU A 1 428 ? 30.644 10.568 -46.312 1.00 40.00 428 GLU A N 1
ATOM 3576 C CA . GLU A 1 428 ? 29.261 10.951 -46.670 1.00 40.00 428 GLU A CA 1
ATOM 3577 C C . GLU A 1 428 ? 28.210 10.518 -45.633 1.00 40.00 428 GLU A C 1
ATOM 3579 O O . GLU A 1 428 ? 27.016 10.780 -45.791 1.00 40.00 428 GLU A O 1
ATOM 3584 N N . LYS A 1 429 ? 28.625 9.862 -44.546 1.00 38.91 429 LYS A N 1
ATOM 3585 C CA . LYS A 1 429 ? 27.767 9.692 -43.371 1.00 38.91 429 LYS A CA 1
ATOM 3586 C C . LYS A 1 429 ? 27.861 10.964 -42.525 1.00 38.91 429 LYS A C 1
ATOM 3588 O O . LYS A 1 429 ? 28.943 11.540 -42.461 1.00 38.91 429 LYS A O 1
ATOM 3593 N N . PRO A 1 430 ? 26.790 11.392 -41.830 1.00 34.72 430 PRO A N 1
ATOM 3594 C CA . PRO A 1 430 ? 27.003 12.256 -40.679 1.00 34.72 430 PRO A CA 1
ATOM 3595 C C . PRO A 1 430 ? 27.999 11.533 -39.773 1.00 34.72 430 PRO A C 1
ATOM 3597 O O . PRO A 1 430 ? 27.856 10.318 -39.572 1.00 34.72 430 PRO A O 1
ATOM 3600 N N . ASP A 1 431 ? 29.013 12.254 -39.295 1.00 35.16 431 ASP A N 1
ATOM 3601 C CA . ASP A 1 431 ? 29.990 11.690 -38.375 1.00 35.16 431 ASP A CA 1
ATOM 3602 C C . ASP A 1 431 ? 29.237 10.894 -37.301 1.00 35.16 431 ASP A C 1
ATOM 3604 O O . ASP A 1 431 ? 28.194 11.358 -36.806 1.00 35.16 431 ASP A O 1
ATOM 3608 N N . PRO A 1 432 ? 29.688 9.679 -36.939 1.00 38.50 432 PRO A N 1
ATOM 3609 C CA . PRO A 1 432 ? 29.256 9.135 -35.672 1.00 38.50 432 PRO A CA 1
ATOM 3610 C C . PRO A 1 432 ? 29.595 10.215 -34.651 1.00 38.50 432 PRO A C 1
ATOM 3612 O O . PRO A 1 432 ? 30.763 10.534 -34.470 1.00 38.50 432 PRO A O 1
ATOM 3615 N N . VAL A 1 433 ? 28.572 10.838 -34.058 1.00 33.44 433 VAL A N 1
ATOM 3616 C CA . VAL A 1 433 ? 28.775 11.700 -32.898 1.00 33.44 433 VAL A CA 1
ATOM 3617 C C . VAL A 1 433 ? 29.456 10.795 -31.895 1.00 33.44 433 VAL A C 1
ATOM 3619 O O . VAL A 1 433 ? 28.814 9.893 -31.344 1.00 33.44 433 VAL A O 1
ATOM 3622 N N . GLU A 1 434 ? 30.768 10.973 -31.775 1.00 32.56 434 GLU A N 1
ATOM 3623 C CA . GLU A 1 434 ? 31.559 10.348 -30.745 1.00 32.56 434 GLU A CA 1
ATOM 3624 C C . GLU A 1 434 ? 30.820 10.673 -29.447 1.00 32.56 434 GLU A C 1
ATOM 3626 O O . GLU A 1 434 ? 30.547 11.849 -29.176 1.00 32.56 434 GLU A O 1
ATOM 3631 N N . PRO A 1 435 ? 30.404 9.675 -28.647 1.00 35.97 435 PRO A N 1
ATOM 3632 C CA . PRO A 1 435 ? 30.262 9.979 -27.238 1.00 35.97 435 PRO A CA 1
ATOM 3633 C C . PRO A 1 435 ? 31.600 10.595 -26.831 1.00 35.97 435 PRO A C 1
ATOM 3635 O O . PRO A 1 435 ? 32.638 10.107 -27.275 1.00 35.97 435 PRO A O 1
ATOM 3638 N N . GLU A 1 436 ? 31.595 11.668 -26.045 1.00 29.78 436 GLU A N 1
ATOM 3639 C CA . GLU A 1 436 ? 32.803 12.050 -25.321 1.00 29.78 436 GLU A CA 1
ATOM 3640 C C . GLU A 1 436 ? 33.235 10.807 -24.531 1.00 29.78 436 GLU A C 1
ATOM 3642 O O . GLU A 1 436 ? 32.645 10.442 -23.514 1.00 29.78 436 GLU A O 1
ATOM 3647 N N . VAL A 1 437 ? 34.181 10.064 -25.099 1.00 31.92 437 VAL A N 1
ATOM 3648 C CA . VAL A 1 437 ? 34.870 8.971 -24.447 1.00 31.92 437 VAL A CA 1
ATOM 3649 C C . VAL A 1 437 ? 36.006 9.668 -23.732 1.00 31.92 437 VAL A C 1
ATOM 3651 O O . VAL A 1 437 ? 36.955 10.123 -24.369 1.00 31.92 437 VAL A O 1
ATOM 3654 N N . ASP A 1 438 ? 35.888 9.770 -22.410 1.00 37.09 438 ASP A N 1
ATOM 3655 C CA . ASP A 1 438 ? 37.061 9.898 -21.554 1.00 37.09 438 ASP A CA 1
ATOM 3656 C C . ASP A 1 438 ? 38.094 8.867 -22.032 1.00 37.09 438 ASP A C 1
ATOM 3658 O O . ASP A 1 438 ? 37.801 7.672 -22.088 1.00 37.09 438 ASP A O 1
ATOM 3662 N N . GLU A 1 439 ? 39.267 9.349 -22.440 1.00 31.08 439 GLU A N 1
ATOM 3663 C CA . GLU A 1 439 ? 40.347 8.579 -23.059 1.00 31.08 439 GLU A CA 1
ATOM 3664 C C . GLU A 1 439 ? 40.543 7.194 -22.409 1.00 31.08 439 GLU A C 1
ATOM 3666 O O . GLU A 1 439 ? 41.018 7.077 -21.276 1.00 31.08 439 GLU A O 1
ATOM 3671 N N . GLY A 1 440 ? 40.224 6.119 -23.140 1.00 31.52 440 GLY A N 1
ATOM 3672 C CA . GLY A 1 440 ? 40.482 4.764 -22.660 1.00 31.52 440 GLY A CA 1
ATOM 3673 C C . GLY A 1 440 ? 39.914 3.626 -23.509 1.00 31.52 440 GLY A C 1
ATOM 3674 O O . GLY A 1 440 ? 38.735 3.312 -23.424 1.00 31.52 440 GLY A O 1
ATOM 3675 N N . GLU A 1 441 ? 40.827 2.936 -24.197 1.00 29.92 441 GLU A N 1
ATOM 3676 C CA . GLU A 1 441 ? 40.751 1.556 -24.719 1.00 29.92 441 GLU A CA 1
ATOM 3677 C C . GLU A 1 441 ? 40.080 1.297 -26.089 1.00 29.92 441 GLU A C 1
ATOM 3679 O O . GLU A 1 441 ? 38.868 1.357 -26.284 1.00 29.92 441 GLU A O 1
ATOM 3684 N N . GLU A 1 442 ? 40.928 0.881 -27.041 1.00 28.08 442 GLU A N 1
ATOM 3685 C CA . GLU A 1 442 ? 40.572 0.298 -28.337 1.00 28.08 442 GLU A CA 1
ATOM 3686 C C . GLU A 1 442 ? 39.709 -0.968 -28.183 1.00 28.08 442 GLU A C 1
ATOM 3688 O O . GLU A 1 442 ? 40.154 -2.011 -27.693 1.00 28.08 442 GLU A O 1
ATOM 3693 N N . VAL A 1 443 ? 38.483 -0.924 -28.708 1.00 27.39 443 VAL A N 1
ATOM 3694 C CA . VAL A 1 443 ? 37.622 -2.105 -28.842 1.00 27.39 443 VAL A CA 1
ATOM 3695 C C . VAL A 1 443 ? 38.044 -2.906 -30.076 1.00 27.39 443 VAL A C 1
ATOM 3697 O O . VAL A 1 443 ? 37.665 -2.616 -31.212 1.00 27.39 443 VAL A O 1
ATOM 3700 N N . THR A 1 444 ? 38.809 -3.973 -29.857 1.00 30.31 444 THR A N 1
ATOM 3701 C CA . THR A 1 444 ? 39.089 -4.985 -30.883 1.00 30.31 444 THR A CA 1
ATOM 3702 C C . THR A 1 444 ? 37.822 -5.791 -31.203 1.00 30.31 444 THR A C 1
ATOM 3704 O O . THR A 1 444 ? 37.204 -6.413 -30.339 1.00 30.31 444 THR A O 1
ATOM 3707 N N . LYS A 1 445 ? 37.428 -5.810 -32.483 1.00 31.00 445 LYS A N 1
ATOM 3708 C CA . LYS A 1 445 ? 36.320 -6.627 -33.010 1.00 31.00 445 LYS A CA 1
ATOM 3709 C C . LYS A 1 445 ? 36.616 -8.123 -32.835 1.00 31.00 445 LYS A C 1
ATOM 3711 O O . LYS A 1 445 ? 37.385 -8.700 -33.602 1.00 31.00 445 LYS A O 1
ATOM 3716 N N . LEU A 1 446 ? 35.944 -8.780 -31.892 1.00 28.44 446 LEU A N 1
ATOM 3717 C CA . LEU A 1 446 ? 35.907 -10.242 -31.798 1.00 28.44 446 LEU A CA 1
ATOM 3718 C C . LEU A 1 446 ? 34.750 -10.798 -32.639 1.00 28.44 446 LEU A C 1
ATOM 3720 O O . LEU A 1 446 ? 33.577 -10.610 -32.323 1.00 28.44 446 LEU A O 1
ATOM 3724 N N . LYS A 1 447 ? 35.096 -11.519 -33.712 1.00 28.92 447 LYS A N 1
ATOM 3725 C CA . LYS A 1 447 ? 34.177 -12.408 -34.438 1.00 28.92 447 LYS A CA 1
ATOM 3726 C C . LYS A 1 447 ? 33.640 -13.471 -33.476 1.00 28.92 447 LYS A C 1
ATOM 3728 O O . LYS A 1 447 ? 34.408 -14.222 -32.877 1.00 28.92 447 LYS A O 1
ATOM 3733 N N . SER A 1 448 ? 32.322 -13.549 -33.353 1.00 27.14 448 SER A N 1
ATOM 3734 C CA . SER A 1 448 ? 31.612 -14.519 -32.527 1.00 27.14 448 SER A CA 1
ATOM 3735 C C . SER A 1 448 ? 31.508 -15.883 -33.218 1.00 27.14 448 SER A C 1
ATOM 3737 O O . SER A 1 448 ? 30.478 -16.246 -33.776 1.00 27.14 448 SER A O 1
ATOM 3739 N N . GLU A 1 449 ? 32.550 -16.706 -33.108 1.00 30.42 449 GLU A N 1
ATOM 3740 C CA . GLU A 1 449 ? 32.326 -18.153 -33.052 1.00 30.42 449 GLU A CA 1
ATOM 3741 C C . GLU A 1 449 ? 32.048 -18.525 -31.592 1.00 30.42 449 GLU A C 1
ATOM 3743 O O . GLU A 1 449 ? 32.878 -18.293 -30.713 1.00 30.42 449 GLU A O 1
ATOM 3748 N N . LYS A 1 450 ? 30.883 -19.123 -31.307 1.00 36.72 450 LYS A N 1
ATOM 3749 C CA . LYS A 1 450 ? 30.615 -19.796 -30.025 1.00 36.72 450 LYS A CA 1
ATOM 3750 C C . LYS A 1 450 ? 31.549 -21.008 -29.890 1.00 36.72 450 LYS A C 1
ATOM 3752 O O . LYS A 1 450 ? 31.144 -22.150 -30.074 1.00 36.72 450 LYS A O 1
ATOM 3757 N N . LYS A 1 451 ? 32.810 -20.770 -29.544 1.00 36.25 451 LYS A N 1
ATOM 3758 C CA . LYS A 1 451 ? 33.701 -21.768 -28.956 1.00 36.25 451 LYS A CA 1
ATOM 3759 C C . LYS A 1 451 ? 33.787 -21.451 -27.471 1.00 36.25 451 LYS A C 1
ATOM 3761 O O . LYS A 1 451 ? 33.958 -20.307 -27.078 1.00 36.25 451 LYS A O 1
ATOM 3766 N N . SER A 1 452 ? 33.586 -22.453 -26.623 1.00 43.16 452 SER A N 1
ATOM 3767 C CA . SER A 1 452 ? 33.696 -22.308 -25.169 1.00 43.16 452 SER A CA 1
ATOM 3768 C C . SER A 1 452 ? 35.146 -21.962 -24.792 1.00 43.16 452 SER A C 1
ATOM 3770 O O . SER A 1 452 ? 35.943 -22.850 -24.484 1.00 43.16 452 SER A O 1
ATOM 3772 N N . TYR A 1 453 ? 35.482 -20.669 -24.789 1.00 45.25 453 TYR A N 1
ATOM 3773 C CA . TYR A 1 453 ? 36.799 -20.136 -24.420 1.00 45.25 453 TYR A CA 1
ATOM 3774 C C . TYR A 1 453 ? 37.158 -20.376 -22.950 1.00 45.25 453 TYR A C 1
ATOM 3776 O O . TYR A 1 453 ? 38.302 -20.171 -22.568 1.00 45.25 453 TYR A O 1
ATOM 3784 N N . LEU A 1 454 ? 36.226 -20.873 -22.129 1.00 46.94 454 LEU A N 1
ATOM 3785 C CA . LEU A 1 454 ? 36.456 -21.162 -20.714 1.00 46.94 454 LEU A CA 1
ATOM 3786 C C . LEU A 1 454 ? 37.650 -22.106 -20.498 1.00 46.94 454 LEU A C 1
ATOM 3788 O O . LEU A 1 454 ? 38.476 -21.852 -19.630 1.00 46.94 454 LEU A O 1
ATOM 3792 N N . LYS A 1 455 ? 37.794 -23.155 -21.323 1.00 49.03 455 LYS A N 1
ATOM 3793 C CA . LYS A 1 455 ? 38.950 -24.064 -21.233 1.00 49.03 455 LYS A CA 1
ATOM 3794 C C . LYS A 1 455 ? 40.257 -23.358 -21.582 1.00 49.03 455 LYS A C 1
ATOM 3796 O O . LYS A 1 455 ? 41.244 -23.572 -20.892 1.00 49.03 455 LYS A O 1
ATOM 3801 N N . SER A 1 456 ? 40.257 -22.505 -22.605 1.00 48.91 456 SER A N 1
ATOM 3802 C CA . SER A 1 456 ? 41.434 -21.738 -23.027 1.00 48.91 456 SER A CA 1
ATOM 3803 C C . SER A 1 456 ? 41.823 -20.669 -22.004 1.00 48.91 456 SER A C 1
ATOM 3805 O O . SER A 1 456 ? 43.005 -20.491 -21.744 1.00 48.91 456 SER A O 1
ATOM 3807 N N . ILE A 1 457 ? 40.842 -20.018 -21.373 1.00 53.28 457 ILE A N 1
ATOM 3808 C CA . ILE A 1 457 ? 41.046 -19.035 -20.301 1.00 53.28 457 ILE A CA 1
ATOM 3809 C C . ILE A 1 457 ? 41.588 -19.724 -19.045 1.00 53.28 457 ILE A C 1
ATOM 3811 O O . ILE A 1 457 ? 42.558 -19.250 -18.465 1.00 53.28 457 ILE A O 1
ATOM 3815 N N . ILE A 1 458 ? 41.033 -20.877 -18.653 1.00 57.00 458 ILE A N 1
ATOM 3816 C CA . ILE A 1 458 ? 41.562 -21.665 -17.529 1.00 57.00 458 ILE A CA 1
ATOM 3817 C C . ILE A 1 458 ? 42.993 -22.128 -17.831 1.00 57.00 458 ILE A C 1
ATOM 3819 O O . ILE A 1 458 ? 43.862 -21.980 -16.977 1.00 57.00 458 ILE A O 1
ATOM 3823 N N . LEU A 1 459 ? 43.269 -22.622 -19.047 1.00 53.66 459 LEU A N 1
ATOM 3824 C CA . LEU A 1 459 ? 44.627 -23.008 -19.447 1.00 53.66 459 LEU A CA 1
ATOM 3825 C C . LEU A 1 459 ? 45.591 -21.817 -19.404 1.00 53.66 459 LEU A C 1
ATOM 3827 O O . LEU A 1 459 ? 46.716 -21.964 -18.933 1.00 53.66 459 LEU A O 1
ATOM 3831 N N . PHE A 1 460 ? 45.146 -20.643 -19.856 1.00 59.44 460 PHE A N 1
ATOM 3832 C CA . PHE A 1 460 ? 45.926 -19.410 -19.814 1.00 59.44 460 PHE A CA 1
ATOM 3833 C C . PHE A 1 460 ? 46.234 -18.996 -18.368 1.00 59.44 460 PHE A C 1
ATOM 3835 O O . PHE A 1 460 ? 47.399 -18.784 -18.033 1.00 59.44 460 PHE A O 1
ATOM 3842 N N . CYS A 1 461 ? 45.240 -18.998 -17.475 1.00 56.03 461 CYS A N 1
ATOM 3843 C CA . CYS A 1 461 ? 45.434 -18.708 -16.053 1.00 56.03 461 CYS A CA 1
ATOM 3844 C C . CYS A 1 461 ? 46.370 -19.720 -15.371 1.00 56.03 461 CYS A C 1
ATOM 3846 O O . CYS A 1 461 ? 47.280 -19.322 -14.645 1.00 56.03 461 CYS A O 1
ATOM 3848 N N . CYS A 1 462 ? 46.209 -21.020 -15.638 1.00 59.16 462 CYS A N 1
ATOM 3849 C CA . CYS A 1 462 ? 47.119 -22.053 -15.138 1.00 59.16 462 CYS A CA 1
ATOM 3850 C C . CYS A 1 462 ? 48.544 -21.864 -15.675 1.00 59.16 462 CYS A C 1
ATOM 3852 O O . CYS A 1 462 ? 49.501 -22.026 -14.923 1.00 59.16 462 CYS A O 1
ATOM 3854 N N . SER A 1 463 ? 48.697 -21.475 -16.945 1.00 57.53 463 SER A N 1
ATOM 3855 C CA . SER A 1 463 ? 50.004 -21.208 -17.549 1.00 57.53 463 SER A CA 1
ATOM 3856 C C . SER A 1 463 ? 50.690 -20.001 -16.908 1.00 57.53 463 SER A C 1
ATOM 3858 O O . SER A 1 463 ? 51.863 -20.095 -16.564 1.00 57.53 463 SER A O 1
ATOM 3860 N N . MET A 1 464 ? 49.949 -18.926 -16.620 1.00 56.38 464 MET A N 1
ATOM 3861 C CA . MET A 1 464 ? 50.456 -17.748 -15.909 1.00 56.38 464 MET A CA 1
ATOM 3862 C C . MET A 1 464 ? 50.832 -18.065 -14.457 1.00 56.38 464 MET A C 1
ATOM 3864 O O . MET A 1 464 ? 51.855 -17.583 -13.970 1.00 56.38 464 MET A O 1
ATOM 3868 N N . LEU A 1 465 ? 50.064 -18.913 -13.766 1.00 54.81 465 LEU A N 1
ATOM 3869 C CA . LEU A 1 465 ? 50.391 -19.385 -12.414 1.00 54.81 465 LEU A CA 1
ATOM 3870 C C . LEU A 1 465 ? 51.637 -20.287 -12.401 1.00 54.81 465 LEU A C 1
ATOM 3872 O O . LEU A 1 465 ? 52.490 -20.164 -11.522 1.00 54.81 465 LEU A O 1
ATOM 3876 N N . LEU A 1 466 ? 51.803 -21.153 -13.402 1.00 54.66 466 LEU A N 1
ATOM 3877 C CA . LEU A 1 466 ? 53.010 -21.971 -13.552 1.00 54.66 466 LEU A CA 1
ATOM 3878 C C . LEU A 1 466 ? 54.232 -21.113 -13.909 1.00 54.66 466 LEU A C 1
ATOM 3880 O O . LEU A 1 466 ? 55.302 -21.285 -13.331 1.00 54.66 466 LEU A O 1
ATOM 3884 N N . PHE A 1 467 ? 54.070 -20.134 -14.798 1.00 51.59 467 PHE A N 1
ATOM 3885 C CA . PHE A 1 467 ? 55.147 -19.224 -15.185 1.00 51.59 467 PHE A CA 1
ATOM 3886 C C . PHE A 1 467 ? 55.599 -18.361 -14.002 1.00 51.59 467 PHE A C 1
ATOM 3888 O O . PHE A 1 467 ? 56.792 -18.254 -13.723 1.00 51.59 467 PHE A O 1
ATOM 3895 N N . SER A 1 468 ? 54.647 -17.808 -13.247 1.00 53.94 468 SER A N 1
ATOM 3896 C CA . SER A 1 468 ? 54.918 -17.007 -12.049 1.00 53.94 468 SER A CA 1
ATOM 3897 C C . SER A 1 468 ? 55.540 -17.832 -10.917 1.00 53.94 468 SER A C 1
ATOM 3899 O O . SER A 1 468 ? 56.510 -17.385 -10.312 1.00 53.94 468 SER A O 1
ATOM 3901 N N . SER A 1 469 ? 55.088 -19.064 -10.678 1.00 50.00 469 SER A N 1
ATOM 3902 C CA . SER A 1 469 ? 55.679 -19.945 -9.656 1.00 50.00 469 SER A CA 1
ATOM 3903 C C . SER A 1 469 ? 57.094 -20.442 -9.983 1.00 50.00 469 SER A C 1
ATOM 3905 O O . SER A 1 469 ? 57.816 -20.815 -9.062 1.00 50.00 469 SER A O 1
ATOM 3907 N N . ILE A 1 470 ? 57.530 -20.399 -11.247 1.00 57.44 470 ILE A N 1
ATOM 3908 C CA . ILE A 1 470 ? 58.912 -20.721 -11.649 1.00 57.44 470 ILE A CA 1
ATOM 3909 C C . ILE A 1 470 ? 59.797 -19.465 -11.657 1.00 57.44 470 ILE A C 1
ATOM 3911 O O . ILE A 1 470 ? 60.902 -19.484 -11.107 1.00 57.44 470 ILE A O 1
ATOM 3915 N N . LEU A 1 471 ? 59.315 -18.352 -12.224 1.00 49.56 471 LEU A N 1
ATOM 3916 C CA . LEU A 1 471 ? 60.105 -17.123 -12.359 1.00 49.56 471 LEU A CA 1
ATOM 3917 C C . LEU A 1 471 ? 60.226 -16.323 -11.065 1.00 49.56 471 LEU A C 1
ATOM 3919 O O . LEU A 1 471 ? 61.304 -15.786 -10.811 1.00 49.56 471 LEU A O 1
ATOM 3923 N N . LEU A 1 472 ? 59.181 -16.238 -10.228 1.00 52.78 472 LEU A N 1
ATOM 3924 C CA . LEU A 1 472 ? 59.264 -15.463 -8.983 1.00 52.78 472 LEU A CA 1
ATOM 3925 C C . LEU A 1 472 ? 60.341 -16.003 -8.032 1.00 52.78 472 LEU A C 1
ATOM 3927 O O . LEU A 1 472 ? 61.121 -15.191 -7.534 1.00 52.78 472 LEU A O 1
ATOM 3931 N N . PRO A 1 473 ? 60.478 -17.321 -7.790 1.00 55.41 473 PRO A N 1
ATOM 3932 C CA . PRO A 1 473 ? 61.550 -17.836 -6.939 1.00 55.41 473 PRO A CA 1
ATOM 3933 C C . PRO A 1 473 ? 62.957 -17.562 -7.485 1.00 55.41 473 PRO A C 1
ATOM 3935 O O . PRO A 1 473 ? 63.874 -17.305 -6.701 1.00 55.41 473 PRO A O 1
ATOM 3938 N N . GLU A 1 474 ? 63.157 -17.582 -8.808 1.00 56.75 474 GLU A N 1
ATOM 3939 C CA . GLU A 1 474 ? 64.440 -17.215 -9.425 1.00 56.75 474 GLU A CA 1
ATOM 3940 C C . GLU A 1 474 ? 64.730 -15.713 -9.339 1.00 56.75 474 GLU A C 1
ATOM 3942 O O . GLU A 1 474 ? 65.867 -15.325 -9.045 1.00 56.75 474 GLU A O 1
ATOM 3947 N N . LEU A 1 475 ? 63.712 -14.869 -9.526 1.00 53.16 475 LEU A N 1
ATOM 3948 C CA . LEU A 1 475 ? 63.806 -13.420 -9.340 1.00 53.16 475 LEU A CA 1
ATOM 3949 C C . LEU A 1 475 ? 64.113 -13.075 -7.882 1.00 53.16 475 LEU A C 1
ATOM 3951 O O . LEU A 1 475 ? 65.040 -12.308 -7.624 1.00 53.16 475 LEU A O 1
ATOM 3955 N N . PHE A 1 476 ? 63.438 -13.712 -6.921 1.00 53.47 476 PHE A N 1
ATOM 3956 C CA . PHE A 1 476 ? 63.723 -13.556 -5.495 1.00 53.47 476 PHE A CA 1
ATOM 3957 C C . PHE A 1 476 ? 65.117 -14.073 -5.121 1.00 53.47 476 PHE A C 1
ATOM 3959 O O . PHE A 1 476 ? 65.811 -13.424 -4.338 1.00 53.47 476 PHE A O 1
ATOM 3966 N N . LYS A 1 477 ? 65.597 -15.181 -5.708 1.00 57.06 477 LYS A N 1
ATOM 3967 C CA . LYS A 1 477 ? 66.987 -15.647 -5.524 1.00 57.06 477 LYS A CA 1
ATOM 3968 C C . LYS A 1 477 ? 68.013 -14.655 -6.082 1.00 57.06 477 LYS A C 1
ATOM 3970 O O . LYS A 1 477 ? 69.032 -14.419 -5.429 1.00 57.06 477 LYS A O 1
ATOM 3975 N N . LYS A 1 478 ? 67.771 -14.068 -7.261 1.00 54.19 478 LYS A N 1
ATOM 3976 C CA . LYS A 1 478 ? 68.649 -13.041 -7.857 1.00 54.19 478 LYS A CA 1
ATOM 3977 C C . LYS A 1 478 ? 68.633 -11.740 -7.053 1.00 54.19 478 LYS A C 1
ATOM 3979 O O . LYS A 1 478 ? 69.705 -11.213 -6.765 1.00 54.19 478 LYS A O 1
ATOM 3984 N N . LEU A 1 479 ? 67.461 -11.283 -6.609 1.00 51.06 479 LEU A N 1
ATOM 3985 C CA . LEU A 1 479 ? 67.310 -10.117 -5.733 1.00 51.06 479 LEU A CA 1
ATOM 3986 C C . LEU A 1 479 ? 68.023 -10.335 -4.393 1.00 51.06 479 LEU A C 1
ATOM 3988 O O . LEU A 1 479 ? 68.825 -9.497 -3.987 1.00 51.06 479 LEU A O 1
ATOM 3992 N N . LYS A 1 480 ? 67.858 -11.504 -3.760 1.00 50.78 480 LYS A N 1
ATOM 3993 C CA . LYS A 1 480 ? 68.563 -11.852 -2.515 1.00 50.78 480 LYS A CA 1
ATOM 3994 C C . LYS A 1 480 ? 70.090 -11.858 -2.691 1.00 50.78 480 LYS A C 1
ATOM 3996 O O . LYS A 1 480 ? 70.805 -11.389 -1.811 1.00 50.78 480 LYS A O 1
ATOM 4001 N N . LYS A 1 481 ? 70.605 -12.302 -3.848 1.00 52.78 481 LYS A N 1
ATOM 4002 C CA . LYS A 1 481 ? 72.041 -12.224 -4.199 1.00 52.78 481 LYS A CA 1
ATOM 4003 C C . LYS A 1 481 ? 72.546 -10.794 -4.443 1.00 52.78 481 LYS A C 1
ATOM 4005 O O . LYS A 1 481 ? 73.720 -10.536 -4.182 1.00 52.78 481 LYS A O 1
ATOM 4010 N N . CYS A 1 482 ? 71.707 -9.889 -4.949 1.00 51.16 482 CYS A N 1
ATOM 4011 C CA . CYS A 1 482 ? 72.070 -8.482 -5.140 1.00 51.16 482 CYS A CA 1
ATOM 4012 C C . CYS A 1 482 ? 72.087 -7.701 -3.818 1.00 51.16 482 CYS A C 1
ATOM 4014 O O . CYS A 1 482 ? 73.002 -6.906 -3.615 1.00 51.16 482 CYS A O 1
ATOM 4016 N N . PHE A 1 483 ? 71.151 -7.969 -2.902 1.00 45.69 483 PHE A N 1
ATOM 4017 C CA . PHE A 1 483 ? 71.067 -7.252 -1.624 1.00 45.69 483 PHE A CA 1
ATOM 4018 C C . PHE A 1 483 ? 72.057 -7.757 -0.558 1.00 45.69 483 PHE A C 1
ATOM 4020 O O . PHE A 1 483 ? 72.568 -6.953 0.211 1.00 45.69 483 PHE A O 1
ATOM 4027 N N . TRP A 1 484 ? 72.447 -9.039 -0.555 1.00 42.78 484 TRP A N 1
ATOM 4028 C CA . TRP A 1 484 ? 73.424 -9.569 0.420 1.00 42.78 484 TRP A CA 1
ATOM 4029 C C . TRP A 1 484 ? 74.901 -9.290 0.097 1.00 42.78 484 TRP A C 1
ATOM 4031 O O . TRP A 1 484 ? 75.781 -9.668 0.867 1.00 42.78 484 TRP A O 1
ATOM 4041 N N . LYS A 1 485 ? 75.212 -8.614 -1.017 1.00 45.38 485 LYS A N 1
ATOM 4042 C CA . LYS A 1 485 ? 76.589 -8.163 -1.294 1.00 45.38 485 LYS A CA 1
ATOM 4043 C C . LYS A 1 485 ? 76.978 -6.863 -0.577 1.00 45.38 485 LYS A C 1
ATOM 4045 O O . LYS A 1 485 ? 78.137 -6.479 -0.689 1.00 45.38 485 LYS A O 1
ATOM 4050 N N . ASN A 1 486 ? 76.058 -6.236 0.163 1.00 46.56 486 ASN A N 1
ATOM 4051 C CA . ASN A 1 486 ? 76.314 -4.995 0.900 1.00 46.56 486 ASN A CA 1
ATOM 4052 C C . ASN A 1 486 ? 76.334 -5.143 2.436 1.00 46.56 486 ASN A C 1
ATOM 4054 O O . ASN A 1 486 ? 76.612 -4.153 3.097 1.00 46.56 486 ASN A O 1
ATOM 4058 N N . ASP A 1 487 ? 76.148 -6.345 3.001 1.00 38.84 487 ASP A N 1
ATOM 4059 C CA . ASP A 1 487 ? 76.112 -6.556 4.468 1.00 38.84 487 ASP A CA 1
ATOM 4060 C C . ASP A 1 487 ? 77.390 -7.193 5.056 1.00 38.84 487 ASP A C 1
ATOM 4062 O O . ASP A 1 487 ? 77.369 -7.839 6.104 1.00 38.84 487 ASP A O 1
ATOM 4066 N N . LYS A 1 488 ? 78.543 -7.003 4.404 1.00 37.84 488 LYS A N 1
ATOM 4067 C CA . LYS A 1 488 ? 79.853 -7.124 5.065 1.00 37.84 488 LYS A CA 1
ATOM 4068 C C . LYS A 1 488 ? 80.795 -6.032 4.563 1.00 37.84 488 LYS A C 1
ATOM 4070 O O . LYS A 1 488 ? 81.482 -6.240 3.563 1.00 37.84 488 LYS A O 1
ATOM 4075 N N . ILE A 1 489 ? 80.781 -4.893 5.252 1.00 34.62 489 ILE A N 1
ATOM 4076 C CA . ILE A 1 489 ? 81.906 -4.174 5.891 1.00 34.62 489 ILE A CA 1
ATOM 4077 C C . ILE A 1 489 ? 81.298 -3.018 6.680 1.00 34.62 489 ILE A C 1
ATOM 4079 O O . ILE A 1 489 ? 80.518 -2.254 6.069 1.00 34.62 489 ILE A O 1
#

Sequence (489 aa):
MKLSFITWVKTLINLLLKKLFKKLGEIQVFLLIIMWGDIMLKIIFIIISCFTSLNIRTNVKKDLVTDIQNEKANYENPFEDYALEIQNEQNVIKQGHLLSSNFDYAFKLNLKLFNKYSLNNFSFCFDFEMSQTFIDKNNNKINEKNNVSFNFVELNTQKDFLREHLFNELNSNETVNFATSITTELEKDQDYQLAVLISNTQSKNTKLKDKKYFKFRSFEFTKLRITLIPKINFEILERQKLYIEYNPTNKTILVEDLNNKLKKEVDNLLENINISKNSFYYFFNDLKINNQNINNLSSINSELTYGLKLKFAKSDVIEKDTFLKKLYIPYINVCFTQSFNIEDIGLKSNIYLNESLVVSKELLINEFGVYSFMFNSILKLNQMDNELYWKISVNNNYNSQVFGEIIVKIIKTTNNWTEEEKEEVNKEKPDPVEPEVDEGEEVTKLKSEKKSYLKSIILFCCSMLLFSSILLPELFKKLKKCFWKNDKI

Secondary structure (DSSP, 8-state):
----HHHHHHHHHHHHHHHHHHHHHHHHHHHHHHHHHHHHHHHHHHHHHHHHHHHHHHHHHHHHHHHHHHHTT-----EEEEEEEEEEEEETTT-S-TTTTSS-EEEEEE-GGGTTS-TTTEEEEEEEEEEEEEE-TT--EEEEEEEEEEEESSS-EEEEEPPPEEEE-TTSS-EEEE-EEEEEEEEESSSEEEEEEEEETTTT-GGGTT----SEEEEEEEEEEEEEEESS-HHHHHT-EEEEEE-TT-S---HHHHHHHHHHHHHHHHHHTT--HHHHHHHEEPP---HHHHHHHTS--TTSEEEEEEEPEEPHHHHH-TTGGG----EEEEEEEE-EEGGGGT--SEEEEETTS---HHHHHHHTGGGGGGGGTTEEEEE-SSTTEEEEEE-GGGTTTEE-EEEEEEEEE-S---HHHHHHGGGGS---------S-------------THHHHHHHHHHHHHHHHHHHHHHHHHHHHHHTTSS--

Foldseek 3Di:
DDPDPVVVVVVVVVVVVVVVVVVVVVVVVVVVVVVVVVVVVVVVVVVVVVVVVVVCVVVVVVVVVVVVVVLVVDQDFQKDKDFFWDKDKDAPVPDFWDAAPVQKDKDKDFPQVCQLPDLVFWKKKKKWWKWKWFQFLVRDIDIDTDIDIDIGSDFDKDKDWDDWDWFAFNPDRDIDIKIWMWMWTWDDDPTTMIMIIIHMPCNPPPVCRRTHGTRMMMMTTGMMMIGIHTPDDLVVQAPDEFEAEDALLPPDPDQVVRLVRQQVSVVVVCVVVVHDPVSVLQFFDRFGDDPVVCVVSNDQDLVQKDKDWTWTHTHPNQVPDPSNVSHRIHIHIYIYGHADEPVSNPFDQEDEEAPPDDDDPLVSLCSSPPCSSCCVAFWDWAADPDNQKIKIAGDPVCCVGYHDIGIHGYDHDHPDDDPVNVVVVVVPDDPPPDDPPPDDDDDDDDDDDPDPCVVVVVVVVVVVVVVCVVVVVVVVVVVVVVVVVPPDD